Protein 3C8J (pdb70)

Radius of gyration: 25.71 Å; Cα contacts (8 Å, |Δi|>4): 1032; chains: 4; bounding box: 67×70×63 Å

B-factor: mean 60.18, std 6.5, range [30.53, 113.45]

Nearest PDB structures (foldseek):
  3c8j-assembly1_B  TM=9.941E-01  e=2.658E-22  Mus musculus
  1p1z-assembly1_D-2  TM=9.508E-01  e=2.794E-18  Mus musculus
  3g8l-assembly2_D  TM=9.042E-01  e=3.670E-14  Mus musculus
  1qo3-assembly2_D  TM=9.343E-01  e=5.340E-13  Mus musculus
  3g8k-assembly1_B  TM=8.494E-01  e=3.881E-14  Mus musculus

InterPro domains:
  IPR001304 C-type lectin-like [PF00059] (161-258)
  IPR001304 C-type lectin-like [PS50041] (150-258)
  IPR001304 C-type lectin-like [SM00034] (143-258)
  IPR013600 Ly49-like, N-terminal [PF08391] (40-157)
  IPR016186 C-type lectin-like/link domain superfamily [G3DSA:3.10.100.10] (137-266)
  IPR016187 C-type lectin fold [SSF56436] (146-261)
  IPR033992 Natural killer cell receptor-like, C-type lectin-like domain [cd03593] (145-259)
  IPR052013 Mouse Killer cell lectin-like receptors [PTHR46329] (1-266)

Organism: Mus musculus (NCBI:txid10090)

Foldseek 3Di:
DDQADWDKDDDDQKIKIWGAWFFFLVVQQVSCVVVPFGFADDADPVRVLVCLVVDDFWKAFGQWAADPVPRDIAGPVRDDHHCVVVVVVVPADDNDGWIDGSVGIHGDHRGGGTITMTMDGHPDPDD/DADDKDKDDDDQKIKIWGFDWFFLVVQQVVCVVVPFGFADAAADVRLQVCLVPDDFFKAFGQWWADPVVQGIAGNVRDDHNCVVVVVVVDADREDGWIHGSVGIHGDHRGGTTITMTMDGHPDDDD/DADDWDKDDDDQKIKIWFFHWFFLVVQQVVCVVVVFGFADAAAPVRVLVCLVPDDFWKAFGQWAADPVPRHIAGNVRDDHNCVVVVVVVPADDNAGWIDGSVGIHGDHRGGITIYMGMDGHDDDPD/DPPDDADDWDKDDDDQKIKIWFPGWFFLVVLQVVQVVVVFGFADAAEVVVLLVCLVPDDFWKAFGQWAADPVVGGIAGPVRDDHNCVVVVVVVVQPDRAGWIHGSVGIHDDHGGGITITMTMDGHPDDPD

GO terms:
  GO:0005886 plasma membrane (C, TAS)

Solvent-accessible surface area: 27441 Å² total; per-residue (Å²): 171,67,124,44,98,80,70,58,25,0,34,37,56,22,0,3,22,0,4,40,49,137,34,50,30,72,20,0,86,55,15,0,111,117,58,44,6,43,2,0,17,0,54,30,72,33,18,4,106,5,0,20,120,45,2,96,104,25,46,0,0,0,1,2,25,36,39,166,199,153,140,114,64,24,11,48,86,118,21,88,9,99,1,47,115,68,10,156,176,72,119,31,192,42,141,4,1,0,12,0,20,85,76,127,5,73,27,61,81,35,104,49,75,34,48,1,0,0,8,93,94,22,96,81,7,10,105,127,96,45,13,62,23,51,8,0,60,39,60,22,0,6,19,0,6,3,42,129,30,42,32,61,17,0,96,63,49,0,110,84,42,49,2,46,1,0,23,0,66,55,76,115,22,0,102,22,0,20,165,35,3,22,91,24,49,0,0,0,0,3,25,44,32,168,188,130,156,116,56,26,10,59,86,103,19,116,10,184,2,55,130,79,13,161,141,63,129,35,152,55,85,14,1,0,10,0,16,78,97,144,7,41,15,46,75,32,98,61,73,30,23,0,0,0,10,60,150,18,128,105,23,15,146,80,136,28,18,61,44,55,30,0,52,41,59,16,0,5,15,0,12,11,27,118,42,52,27,75,21,0,82,49,62,0,132,123,34,54,10,53,1,0,16,0,51,53,88,106,13,4,125,2,0,29,137,27,0,4,35,21,39,0,0,0,1,2,25,35,37,165,198,148,140,109,61,22,12,56,90,119,22,118,10,171,2,47,151,89,12,155,176,69,119,32,190,39,145,2,2,0,10,0,15,76,77,121,6,53,35,49,72,38,105,52,72,32,14,0,0,0,6,111,139,26,140,132,26,8,148,144,230,153,97,67,144,29,102,72,70,46,27,0,47,42,37,14,0,4,30,0,0,26,21,134,30,50,31,66,21,0,75,62,19,0,117,139,64,58,4,54,1,0,20,0,45,43,34,39,17,12,87,6,0,21,142,47,2,85,101,29,44,1,0,0,0,4,23,54,59,172,199,156,167,116,64,34,8,51,83,122,22,108,11,82,6,51,151,98,13,171,177,93,85,30,182,35,191,4,1,0,10,0,20,82,93,138,5,50,31,65,77,41,100,60,68,33,51,0,0,0,6,71,69,18,102,89,24,26,179

Sequence (509 aa):
TGRGVKYWFCYSTKCYYFIMNKTTWSGCKANCQHYGVPILKIEDEDELKFLQRHVIPGNYWIGLSYDKKKKEWAWIDNGPSKLDMKIKKMNFKSRGCVFLSKARIEDIDCNIPYYCICGKKLDKFPDGRGVKYWFCYSTKCYYFIMNKTTWSGCKANCQHYGVPILKIEDEDELKFLQRHVIPGNYWIGLSYDKKKKEWAWIDNGPSKLDMKIKKMNFKSRGCVFLSKARIEDIDCNIPYYCICGKKLDKFPDGRGVKYWFCYSTKCYYFIMNKTTWSGCKANCQHYGVPILKIEDEDELKFLQRHVIPGNYWIGLSYDKKKKEWAWIDNGPSKLDMKIKKMNFKSRGCVFLSKARIEDIDCNIPYYCICGKKLDKFPDSRDTGRGVKYWFCYSTKCYYFIMNKTTWSGCKANCQHYGVPILKIEDEDELKFLQRHVIPGNYWIGLSYDKKKKEWAWIDNGPSKLDMKIKKMNFKSRGCVFLSKARIEDIDCNIPYYCICGKKLDKFPD

Structure (mmCIF, N/CA/C/O backbone):
data_3C8J
#
_entry.id   3C8J
#
_cell.length_a   69.097
_cell.length_b   94.892
_cell.length_c   104.192
_cell.angle_alpha   90.00
_cell.angle_beta   90.00
_cell.angle_gamma   90.00
#
_symmetry.space_group_name_H-M   'P 21 21 21'
#
loop_
_entity.id
_entity.type
_entity.pdbx_description
1 polymer 'Natural killer cell receptor Ly49C'
2 water water
#
loop_
_atom_site.group_PDB
_atom_site.id
_atom_site.type_symbol
_atom_site.label_atom_id
_atom_site.label_alt_id
_atom_site.label_comp_id
_atom_site.label_asym_id
_atom_site.label_entity_id
_atom_site.label_seq_id
_atom_site.pdbx_PDB_ins_code
_atom_site.Cartn_x
_atom_site.Cartn_y
_atom_site.Cartn_z
_atom_site.occupancy
_atom_site.B_iso_or_equiv
_atom_site.auth_seq_id
_atom_site.auth_comp_id
_atom_site.auth_asym_id
_atom_site.auth_atom_id
_atom_site.pdbx_PDB_model_num
ATOM 1 N N . THR A 1 77 ? 87.585 135.589 15.043 1.00 73.71 136 THR A N 1
ATOM 2 C CA . THR A 1 77 ? 87.697 134.110 15.284 1.00 73.75 136 THR A CA 1
ATOM 3 C C . THR A 1 77 ? 88.066 133.740 16.743 1.00 73.54 136 THR A C 1
ATOM 4 O O . THR A 1 77 ? 88.206 134.620 17.601 1.00 73.70 136 THR A O 1
ATOM 6 N N . GLY A 1 78 ? 88.215 132.445 17.016 1.00 73.13 137 GLY A N 1
ATOM 7 C CA . GLY A 1 78 ? 88.569 131.967 18.355 1.00 72.65 137 GLY A CA 1
ATOM 8 C C . GLY A 1 78 ? 88.618 130.449 18.450 1.00 72.42 137 GLY A C 1
ATOM 9 O O . GLY A 1 78 ? 89.246 129.790 17.611 1.00 72.40 137 GLY A O 1
ATOM 10 N N . ARG A 1 79 ? 87.950 129.912 19.477 1.00 72.01 138 ARG A N 1
ATOM 11 C CA . ARG A 1 79 ? 87.856 128.471 19.782 1.00 71.38 138 ARG A CA 1
ATOM 12 C C . ARG A 1 79 ? 87.284 128.248 21.184 1.00 70.69 138 ARG A C 1
ATOM 13 O O . ARG A 1 79 ? 86.549 127.264 21.421 1.00 70.88 138 ARG A O 1
ATOM 21 N N . GLY A 1 80 ? 87.655 129.145 22.108 1.00 69.26 139 GLY A N 1
ATOM 22 C CA . GLY A 1 80 ? 87.306 128.999 23.526 1.00 67.27 139 GLY A CA 1
ATOM 23 C C . GLY A 1 80 ? 88.437 128.954 24.560 1.00 65.74 139 GLY A C 1
ATOM 24 O O . GLY A 1 80 ? 89.621 129.135 24.247 1.00 66.22 139 GLY A O 1
ATOM 25 N N . VAL A 1 81 ? 88.053 128.718 25.813 1.00 63.48 140 VAL A N 1
ATOM 26 C CA . VAL A 1 81 ? 88.968 128.732 26.932 1.00 60.70 140 VAL A CA 1
ATOM 27 C C . VAL A 1 81 ? 89.219 127.293 27.333 1.00 59.51 140 VAL A C 1
ATOM 28 O O . VAL A 1 81 ? 88.293 126.568 27.679 1.00 59.35 140 VAL A O 1
ATOM 32 N N . LYS A 1 82 ? 90.473 126.872 27.292 1.00 57.92 141 LYS A N 1
ATOM 33 C CA . LYS A 1 82 ? 90.809 125.526 27.717 1.00 56.26 141 LYS A CA 1
ATOM 34 C C . LYS A 1 82 ? 92.142 125.526 28.458 1.00 55.49 141 LYS A C 1
ATOM 35 O O . LYS A 1 82 ? 92.919 126.476 28.355 1.00 55.04 141 LYS A O 1
ATOM 41 N N . TYR A 1 83 ? 92.382 124.474 29.231 1.00 54.56 142 TYR A N 1
ATOM 42 C CA . TYR A 1 83 ? 93.724 124.173 29.730 1.00 54.27 142 TYR A CA 1
ATOM 43 C C . TYR A 1 83 ? 93.970 122.678 29.553 1.00 54.23 142 TYR A C 1
ATOM 44 O O . TYR A 1 83 ? 93.015 121.907 29.362 1.00 55.13 142 TYR A O 1
ATOM 53 N N . TRP A 1 84 ? 95.231 122.269 29.586 1.00 53.34 143 TRP A N 1
ATOM 54 C CA . TRP A 1 84 ? 95.522 120.859 29.584 1.00 53.10 143 TRP A CA 1
ATOM 55 C C . TRP A 1 84 ? 96.357 120.430 30.795 1.00 53.27 143 TRP A C 1
ATOM 56 O O . TRP A 1 84 ? 97.022 121.252 31.420 1.00 52.95 143 TRP A O 1
ATOM 67 N N . PHE A 1 85 ? 96.328 119.132 31.095 1.00 53.49 144 PHE A N 1
ATOM 68 C CA . PHE A 1 85 ? 96.820 118.585 32.354 1.00 53.44 144 PHE A CA 1
ATOM 69 C C . PHE A 1 85 ? 97.001 117.070 32.180 1.00 53.79 144 PHE A C 1
ATOM 70 O O . PHE A 1 85 ? 96.120 116.371 31.642 1.00 54.23 144 PHE A O 1
ATOM 78 N N . CYS A 1 86 ? 98.141 116.557 32.616 1.00 53.49 145 CYS A N 1
ATOM 79 C CA . CYS A 1 86 ? 98.399 115.135 32.491 1.00 53.12 145 CYS A CA 1
ATOM 80 C C . CYS A 1 86 ? 98.287 114.461 33.839 1.00 53.01 145 CYS A C 1
ATOM 81 O O . CYS A 1 86 ? 98.356 115.103 34.882 1.00 53.54 145 CYS A O 1
ATOM 84 N N . TYR A 1 87 ? 98.098 113.155 33.807 1.00 52.59 146 TYR A N 1
ATOM 85 C CA . TYR A 1 87 ? 97.994 112.390 35.006 1.00 52.57 146 TYR A CA 1
ATO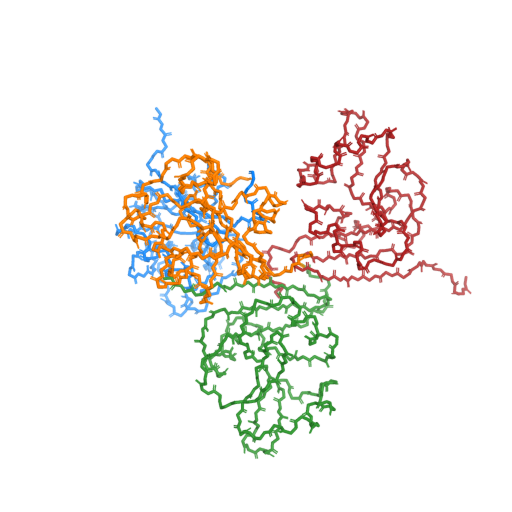M 86 C C . TYR A 1 87 ? 98.308 110.966 34.652 1.00 51.66 146 TYR A C 1
ATOM 87 O O . TYR A 1 87 ? 97.714 110.400 33.732 1.00 51.41 146 TYR A O 1
ATOM 96 N N . SER A 1 88 ? 99.265 110.400 35.377 1.00 50.82 147 SER A N 1
ATOM 97 C CA . SER A 1 88 ? 99.719 109.042 35.128 1.00 50.52 147 SER A CA 1
ATOM 98 C C . SER A 1 88 ? 100.271 109.013 33.710 1.00 50.44 147 SER A C 1
ATOM 99 O O . SER A 1 88 ? 101.114 109.837 33.377 1.00 50.85 147 SER A O 1
ATOM 102 N N . THR A 1 89 ? 99.792 108.114 32.866 1.00 50.45 148 THR A N 1
ATOM 103 C CA . THR A 1 89 ? 100.238 108.103 31.464 1.00 51.02 148 THR A CA 1
ATOM 104 C C . THR A 1 89 ? 99.195 108.649 30.480 1.00 50.84 148 THR A C 1
ATOM 105 O O . THR A 1 89 ? 99.117 108.210 29.355 1.00 50.40 148 THR A O 1
ATOM 109 N N . LYS A 1 90 ? 98.416 109.633 30.894 1.00 52.03 149 LYS A N 1
ATOM 110 C CA . LYS A 1 90 ? 97.338 110.150 30.038 1.00 52.73 149 LYS A CA 1
ATOM 111 C C . LYS A 1 90 ? 97.294 111.685 30.112 1.00 53.39 149 LYS A C 1
ATOM 112 O O . LYS A 1 90 ? 97.617 112.261 31.152 1.00 53.08 149 LYS A O 1
ATOM 118 N N . CYS A 1 91 ? 96.887 112.367 29.042 1.00 54.15 150 CYS A N 1
ATOM 119 C CA . CYS A 1 91 ? 96.639 113.816 29.179 1.00 55.32 150 CYS A CA 1
ATOM 120 C C . CYS A 1 91 ? 95.253 114.209 28.735 1.00 55.09 150 CYS A C 1
ATOM 121 O O . CYS A 1 91 ? 94.658 113.542 27.878 1.00 55.89 150 CYS A O 1
ATOM 124 N N . TYR A 1 92 ? 94.762 115.295 29.335 1.00 54.49 151 TYR A N 1
ATOM 125 C CA . TYR A 1 92 ? 93.420 115.780 29.121 1.00 54.45 151 TYR A CA 1
ATOM 126 C C . TYR A 1 92 ? 93.403 117.260 28.744 1.00 54.37 151 TYR A C 1
ATOM 127 O O . TYR A 1 92 ? 94.305 118.021 29.115 1.00 54.47 151 TYR A O 1
ATOM 136 N N . TYR A 1 93 ? 92.346 117.647 28.039 1.00 54.06 152 TYR A N 1
ATOM 137 C CA . TYR A 1 93 ? 91.972 119.028 27.794 1.00 54.16 152 TYR A CA 1
ATOM 138 C C . TYR A 1 93 ? 90.668 119.273 28.529 1.00 54.03 152 TYR A C 1
ATOM 139 O O . TYR A 1 93 ? 89.681 118.535 28.338 1.00 54.30 152 TYR A O 1
ATOM 148 N N . PHE A 1 94 ? 90.625 120.305 29.351 1.00 53.72 153 PHE A N 1
ATOM 149 C CA . PHE A 1 94 ? 89.349 120.666 29.936 1.00 53.41 153 PHE A CA 1
ATOM 150 C C . PHE A 1 94 ? 88.940 121.924 29.217 1.00 54.40 153 PHE A C 1
ATOM 151 O O . PHE A 1 94 ? 89.581 122.964 29.364 1.00 54.89 153 PHE A O 1
ATOM 159 N N . ILE A 1 95 ? 87.912 121.804 28.382 1.00 55.03 154 ILE A N 1
ATOM 160 C CA . ILE A 1 95 ? 87.425 122.924 27.600 1.00 55.61 154 ILE A CA 1
ATOM 161 C C . ILE A 1 95 ? 86.310 123.618 28.376 1.00 56.40 154 ILE A C 1
ATOM 162 O O . ILE A 1 95 ? 85.228 123.055 28.595 1.00 56.87 154 ILE A O 1
ATOM 167 N N . MET A 1 96 ? 86.607 124.848 28.782 1.00 57.04 155 MET A N 1
ATOM 168 C CA . MET A 1 96 ? 85.819 125.600 29.750 1.00 57.50 155 MET A CA 1
ATOM 169 C C . MET A 1 96 ? 84.839 126.603 29.123 1.00 57.79 155 MET A C 1
ATOM 170 O O . MET A 1 96 ? 84.635 127.699 29.649 1.00 57.61 155 MET A O 1
ATOM 175 N N . ASN A 1 97 ? 84.267 126.220 27.974 1.00 58.74 156 ASN A N 1
ATOM 176 C CA . ASN A 1 97 ? 83.090 126.868 27.364 1.00 59.14 156 ASN A CA 1
ATOM 177 C C . ASN A 1 97 ? 81.986 125.851 27.347 1.00 59.13 156 ASN A C 1
ATOM 178 O O . ASN A 1 97 ? 82.248 124.671 27.119 1.00 59.51 156 ASN A O 1
ATOM 183 N N . LYS A 1 98 ? 80.752 126.306 27.522 1.00 59.23 157 LYS A N 1
ATOM 184 C CA . LYS A 1 98 ? 79.610 125.423 27.535 1.00 59.21 157 LYS A CA 1
ATOM 185 C C . LYS A 1 98 ? 79.104 125.216 26.115 1.00 58.82 157 LYS A C 1
ATOM 186 O O . LYS A 1 98 ? 78.546 126.133 25.509 1.00 58.86 157 LYS A O 1
ATOM 192 N N . THR A 1 99 ? 79.323 124.011 25.588 1.00 58.26 158 THR A N 1
ATOM 193 C CA . THR A 1 99 ? 78.772 123.617 24.292 1.00 57.73 158 THR A CA 1
ATOM 194 C C . THR A 1 99 ? 77.870 122.401 24.472 1.00 57.80 158 THR A C 1
ATOM 195 O O . THR A 1 99 ? 77.858 121.804 25.552 1.00 57.47 158 THR A O 1
ATOM 199 N N . THR A 1 100 ? 77.132 122.043 23.411 1.00 57.79 159 THR A N 1
ATOM 200 C CA . THR A 1 100 ? 76.395 120.772 23.336 1.00 57.88 159 THR A CA 1
ATOM 201 C C . THR A 1 100 ? 77.394 119.630 23.367 1.00 58.33 159 THR A C 1
ATOM 202 O O . THR A 1 100 ? 78.594 119.865 23.223 1.00 59.50 159 THR A O 1
ATOM 206 N N . TRP A 1 101 ? 76.919 118.401 23.545 1.00 58.32 160 TRP A N 1
ATOM 207 C CA . TRP A 1 101 ? 77.800 117.238 23.510 1.00 58.16 160 TRP A CA 1
ATOM 208 C C . TRP A 1 101 ? 78.473 117.140 22.152 1.00 58.19 160 TRP A C 1
ATOM 209 O O . TRP A 1 101 ? 79.675 117.016 22.061 1.00 58.62 160 TRP A O 1
ATOM 220 N N . SER A 1 102 ? 77.697 117.215 21.091 1.00 58.61 161 SER A N 1
ATOM 221 C CA . SER A 1 102 ? 78.267 117.147 19.756 1.00 59.11 161 SER A CA 1
ATOM 222 C C . SER A 1 102 ? 79.384 118.176 19.533 1.00 59.40 161 SER A C 1
ATOM 223 O O . SER A 1 102 ? 80.381 117.879 18.879 1.00 59.39 161 SER A O 1
ATOM 226 N N . GLY A 1 103 ? 79.208 119.379 20.082 1.00 59.89 162 GLY A N 1
ATOM 227 C CA . GLY A 1 103 ? 80.190 120.446 19.965 1.00 60.72 162 GLY A CA 1
ATOM 228 C C . GLY A 1 103 ? 81.441 120.050 20.707 1.00 61.69 162 GLY A C 1
ATOM 229 O O . GLY A 1 103 ? 82.566 120.331 20.265 1.00 62.12 162 GLY A O 1
ATOM 230 N N . CYS A 1 104 ? 81.239 119.379 21.840 1.00 62.15 163 CYS A N 1
ATOM 231 C CA . CYS A 1 104 ? 82.337 118.879 22.648 1.00 61.99 163 CYS A CA 1
ATOM 232 C C . CYS A 1 104 ? 83.131 117.835 21.874 1.00 61.68 163 CYS A C 1
ATOM 233 O O . CYS A 1 104 ? 84.356 117.930 21.753 1.00 61.34 163 CYS A O 1
ATOM 236 N N . LYS A 1 105 ? 82.432 116.851 21.327 1.00 61.50 164 LYS A N 1
ATOM 237 C CA . LYS A 1 105 ? 83.072 115.923 20.412 1.00 61.58 164 LYS A CA 1
ATOM 238 C C . LYS A 1 105 ? 83.824 116.693 19.317 1.00 61.55 164 LYS A C 1
ATOM 239 O O . LYS A 1 105 ? 84.995 116.412 19.046 1.00 61.57 164 LYS A O 1
ATOM 245 N N . ALA A 1 106 ? 83.144 117.657 18.698 1.00 61.35 165 ALA A N 1
ATOM 246 C CA . ALA A 1 106 ? 83.725 118.447 17.618 1.00 61.40 165 ALA A CA 1
ATOM 247 C C . ALA A 1 106 ? 85.032 119.114 18.058 1.00 61.79 165 ALA A C 1
ATOM 248 O O . ALA A 1 106 ? 86.066 118.904 17.424 1.00 61.76 165 ALA A O 1
ATOM 250 N N . ASN A 1 107 ? 84.985 119.885 19.151 1.00 61.93 166 ASN A N 1
ATOM 251 C CA . ASN A 1 107 ? 86.151 120.632 19.615 1.00 62.49 166 ASN A CA 1
ATOM 252 C C . ASN A 1 107 ? 87.321 119.731 19.875 1.00 62.29 166 ASN A C 1
ATOM 253 O O . ASN A 1 107 ? 88.438 120.031 19.472 1.00 62.62 166 ASN A O 1
ATOM 258 N N . CYS A 1 108 ? 87.054 118.624 20.563 1.00 62.29 167 CYS A N 1
ATOM 259 C CA . CYS A 1 108 ? 88.080 117.653 20.906 1.00 61.72 167 CYS A CA 1
ATOM 260 C C . CYS A 1 108 ? 88.773 117.124 19.642 1.00 61.50 167 CYS A C 1
ATOM 261 O O . CYS A 1 108 ? 89.999 117.018 19.624 1.00 61.82 167 CYS A O 1
ATOM 264 N N . GLN A 1 109 ? 88.000 116.802 18.601 1.00 60.82 168 GLN A N 1
ATOM 265 C CA . GLN A 1 109 ? 88.575 116.344 17.326 1.00 60.63 168 GLN A CA 1
ATOM 266 C C . GLN A 1 109 ? 89.540 117.376 16.774 1.00 59.84 168 GLN A C 1
ATOM 267 O O . GLN A 1 109 ? 90.633 117.028 16.340 1.00 60.07 168 GLN A O 1
ATOM 273 N N . HIS A 1 110 ? 89.128 118.640 16.805 1.00 58.66 169 HIS A N 1
ATOM 274 C CA . HIS A 1 110 ? 89.924 119.736 16.297 1.00 57.54 169 HIS A CA 1
ATOM 275 C C . HIS A 1 110 ? 91.329 119.818 16.910 1.00 57.16 169 HIS A C 1
ATOM 276 O O . HIS A 1 110 ? 92.238 120.344 16.291 1.00 57.27 169 HIS A O 1
ATOM 283 N N . TYR A 1 111 ? 91.514 119.299 18.115 1.00 56.68 170 TYR A N 1
ATOM 284 C CA . TYR A 1 111 ? 92.859 119.237 18.692 1.00 56.54 170 TYR A CA 1
ATOM 285 C C . TYR A 1 111 ? 93.472 117.850 18.566 1.00 56.61 170 TYR A C 1
ATOM 286 O O . TYR A 1 111 ? 94.533 117.592 19.123 1.00 56.54 170 TYR A O 1
ATOM 295 N N . GLY A 1 112 ? 92.793 116.955 17.847 1.00 56.36 171 GLY A N 1
ATOM 296 C CA . GLY A 1 112 ? 93.240 115.571 17.741 1.00 56.42 171 GLY A CA 1
ATOM 297 C C . GLY A 1 112 ? 93.260 114.796 19.052 1.00 56.28 171 GLY A C 1
ATOM 298 O O . GLY A 1 112 ? 93.910 113.772 19.151 1.00 56.00 171 GLY A O 1
ATOM 299 N N . VAL A 1 113 ? 92.546 115.277 20.058 1.00 56.68 172 VAL A N 1
ATOM 300 C CA . VAL A 1 113 ? 92.462 114.570 21.330 1.00 57.86 172 VAL A CA 1
ATOM 301 C C . VAL A 1 113 ? 90.990 114.342 21.562 1.00 58.49 172 VAL A C 1
ATOM 302 O O . VAL A 1 113 ? 90.268 115.277 21.874 1.00 59.13 172 VAL A O 1
ATOM 306 N N . PRO A 1 114 ? 90.527 113.102 21.369 1.00 58.75 173 PRO A N 1
ATOM 307 C CA . PRO A 1 114 ? 89.072 112.909 21.307 1.00 58.68 173 PRO A CA 1
ATOM 308 C C . PRO A 1 114 ? 88.351 113.038 22.661 1.00 58.65 173 PRO A C 1
ATOM 309 O O . PRO A 1 114 ? 88.976 112.974 23.709 1.00 58.31 173 PRO A O 1
ATOM 313 N N . ILE A 1 115 ? 87.033 113.225 22.611 1.00 58.57 174 ILE A N 1
ATOM 314 C CA . ILE A 1 115 ? 86.214 113.375 23.817 1.00 57.93 174 ILE A CA 1
ATOM 315 C C . ILE A 1 115 ? 86.473 112.217 24.782 1.00 57.99 174 ILE A C 1
ATOM 316 O O . ILE A 1 115 ? 86.681 111.084 24.360 1.00 58.45 174 ILE A O 1
ATOM 321 N N . LEU A 1 116 ? 86.475 112.507 26.077 1.00 57.97 175 LEU A N 1
ATOM 322 C CA . LEU A 1 116 ? 86.987 111.571 27.079 1.00 57.35 175 LEU A CA 1
ATOM 323 C C . LEU A 1 116 ? 86.356 110.194 27.133 1.00 57.33 175 LEU A C 1
ATOM 324 O O . LEU A 1 116 ? 85.137 110.042 27.184 1.00 57.31 175 LEU A O 1
ATOM 329 N N . LYS A 1 117 ? 87.231 109.194 27.130 1.00 57.58 176 LYS A N 1
ATOM 330 C CA . LYS A 1 117 ? 86.888 107.849 27.546 1.00 57.84 176 LYS A CA 1
ATOM 331 C C . LYS A 1 117 ? 87.500 107.593 28.924 1.00 58.20 176 LYS A C 1
ATOM 332 O O . LYS A 1 117 ? 88.676 107.857 29.148 1.00 58.38 176 LYS A O 1
ATOM 338 N N . ILE A 1 118 ? 86.686 107.109 29.856 1.00 59.09 177 ILE A N 1
ATOM 339 C CA . ILE A 1 118 ? 87.158 106.812 31.212 1.00 59.65 177 ILE A CA 1
ATOM 340 C C . ILE A 1 118 ? 87.321 105.306 31.339 1.00 59.77 177 ILE A C 1
ATOM 341 O O . ILE A 1 118 ? 86.396 104.573 31.032 1.00 59.19 177 ILE A O 1
ATOM 346 N N . GLU A 1 119 ? 88.504 104.866 31.773 1.00 60.23 178 GLU A N 1
ATOM 347 C CA . GLU A 1 119 ? 88.839 103.441 31.817 1.00 61.17 178 GLU A CA 1
ATOM 348 C C . GLU A 1 119 ? 88.355 102.740 33.072 1.00 61.51 178 GLU A C 1
ATOM 349 O O . GLU A 1 119 ? 87.801 101.644 33.000 1.00 61.47 178 GLU A O 1
ATOM 355 N N . ASP A 1 120 ? 88.574 103.373 34.218 1.00 62.51 179 ASP A N 1
ATOM 356 C CA . ASP A 1 120 ? 88.208 102.779 35.496 1.00 63.17 179 ASP A CA 1
ATOM 357 C C . ASP A 1 120 ? 87.806 103.805 36.554 1.00 63.18 179 ASP A C 1
ATOM 358 O O . ASP A 1 120 ? 87.870 105.025 36.305 1.00 63.14 179 ASP A O 1
ATOM 363 N N . GLU A 1 121 ? 87.359 103.292 37.708 1.00 62.69 180 GLU A N 1
ATOM 364 C CA . GLU A 1 121 ? 86.902 104.108 38.827 1.00 62.42 180 GLU A CA 1
ATOM 365 C C . GLU A 1 121 ? 88.003 104.964 39.419 1.00 61.70 180 GLU A C 1
ATOM 366 O O . GLU A 1 121 ? 87.721 105.998 40.023 1.00 61.54 180 GLU A O 1
ATOM 372 N N . ASP A 1 122 ? 89.250 104.535 39.267 1.00 61.07 181 ASP A N 1
ATOM 373 C CA . ASP A 1 122 ? 90.384 105.324 39.739 1.00 60.66 181 ASP A CA 1
ATOM 374 C C . ASP A 1 122 ? 90.513 106.609 38.936 1.00 59.76 181 ASP A C 1
ATOM 375 O O . ASP A 1 122 ? 90.682 107.702 39.507 1.00 60.27 181 ASP A O 1
ATOM 380 N N . GLU A 1 123 ? 90.435 106.466 37.614 1.00 58.15 182 GLU A N 1
ATOM 381 C CA . GLU A 1 123 ? 90.463 107.595 36.714 1.00 56.33 182 GLU A CA 1
ATOM 382 C C . GLU A 1 123 ? 89.243 108.490 36.916 1.00 55.62 182 GLU A C 1
ATOM 383 O O . GLU A 1 123 ? 89.394 109.705 37.020 1.00 55.47 182 GLU A O 1
ATOM 389 N N . LEU A 1 124 ? 88.048 107.907 36.983 1.00 54.86 183 LEU A N 1
ATOM 390 C CA . LEU A 1 124 ? 86.849 108.705 37.266 1.00 54.93 183 LEU A CA 1
ATOM 391 C C . LEU A 1 124 ? 87.042 109.608 38.507 1.00 54.97 183 LEU A C 1
ATOM 392 O O . LEU A 1 124 ? 86.879 110.832 38.438 1.00 54.84 183 LEU A O 1
ATOM 397 N N . LYS A 1 125 ? 87.400 108.990 39.623 1.00 54.80 184 LYS A N 1
ATOM 398 C CA . LYS A 1 125 ? 87.615 109.708 40.872 1.00 54.94 184 LYS A CA 1
ATOM 399 C C . LYS A 1 125 ? 88.728 110.730 40.752 1.00 55.07 184 LYS A C 1
ATOM 400 O O . LYS A 1 125 ? 88.592 111.840 41.271 1.00 56.26 184 LYS A O 1
ATOM 406 N N . PHE A 1 126 ? 89.803 110.416 40.037 1.00 53.93 185 PHE A N 1
ATOM 407 C CA . PHE A 1 126 ? 90.804 111.442 39.860 1.00 52.94 185 PHE A CA 1
ATOM 408 C C . PHE A 1 126 ? 90.193 112.671 39.184 1.00 52.37 185 PHE A C 1
ATOM 409 O O . PHE A 1 126 ? 90.436 113.800 39.593 1.00 52.76 185 PHE A O 1
ATOM 417 N N . LEU A 1 127 ? 89.419 112.456 38.136 1.00 52.02 186 LEU A N 1
ATOM 418 C CA . LEU A 1 127 ? 88.813 113.574 37.410 1.00 51.57 186 LEU A CA 1
ATOM 419 C C . LEU A 1 127 ? 87.899 114.410 38.295 1.00 51.45 186 LEU A C 1
ATOM 420 O O . LEU A 1 127 ? 88.002 115.645 38.296 1.00 51.77 186 LEU A O 1
ATOM 425 N N . GLN A 1 128 ? 87.076 113.748 39.104 1.00 50.61 187 GLN A N 1
ATOM 426 C CA . GLN A 1 128 ? 86.134 114.460 39.953 1.00 50.18 187 GLN A CA 1
ATOM 427 C C . GLN A 1 128 ? 86.815 115.261 41.067 1.00 50.69 187 GLN A C 1
ATOM 428 O O . GLN A 1 128 ? 86.390 116.383 41.402 1.00 50.92 187 GLN A O 1
ATOM 434 N N . ARG A 1 129 ? 87.880 114.701 41.639 1.00 50.30 188 ARG A N 1
ATOM 435 C CA . ARG A 1 129 ? 88.694 115.461 42.567 1.00 49.34 188 ARG A CA 1
ATOM 436 C C . ARG A 1 129 ? 89.329 116.657 41.850 1.00 49.21 188 ARG A C 1
ATOM 437 O O . ARG A 1 129 ? 89.538 117.689 42.447 1.00 48.36 188 ARG A O 1
ATOM 445 N N . HIS A 1 130 ? 89.646 116.507 40.562 1.00 49.88 189 HIS A N 1
ATOM 446 C CA . HIS A 1 130 ? 90.444 117.505 39.854 1.00 50.18 189 HIS A CA 1
ATOM 447 C C . HIS A 1 130 ? 89.607 118.701 39.389 1.00 50.61 189 HIS A C 1
ATOM 448 O O . HIS A 1 130 ? 89.929 119.870 39.594 1.00 49.60 189 HIS A O 1
ATOM 455 N N . VAL A 1 131 ? 88.515 118.350 38.732 1.00 51.40 190 VAL A N 1
ATOM 456 C CA . VAL A 1 131 ? 87.665 119.266 38.027 1.00 51.54 190 VAL A CA 1
ATOM 457 C C . VAL A 1 131 ? 87.273 120.473 38.895 1.00 52.39 190 VAL A C 1
ATOM 458 O O . VAL A 1 131 ? 87.044 120.333 40.112 1.00 52.48 190 VAL A O 1
ATOM 462 N N . ILE A 1 132 ? 87.247 121.662 38.284 1.00 52.56 191 ILE A N 1
ATOM 463 C CA . ILE A 1 132 ? 86.639 122.824 38.918 1.00 53.12 191 ILE A CA 1
ATOM 464 C C . ILE A 1 132 ? 85.144 122.513 38.965 1.00 52.72 191 ILE A C 1
ATOM 465 O O . ILE A 1 132 ? 84.647 121.941 38.016 1.00 52.49 191 ILE A O 1
ATOM 470 N N . PRO A 1 133 ? 84.434 122.830 40.076 1.00 53.28 192 PRO A N 1
ATOM 471 C CA . PRO A 1 133 ? 82.973 122.521 40.128 1.00 53.39 192 PRO A CA 1
ATOM 472 C C . PRO A 1 133 ? 82.256 122.891 38.834 1.00 54.12 192 PRO A C 1
ATOM 473 O O . PRO A 1 133 ? 82.368 124.023 38.373 1.00 55.38 192 PRO A O 1
ATOM 477 N N . GLY A 1 134 ? 81.588 121.924 38.220 1.00 54.33 193 GLY A N 1
ATOM 478 C CA . GLY A 1 134 ? 80.848 122.155 36.991 1.00 54.77 193 GLY A CA 1
ATOM 479 C C . GLY A 1 134 ? 80.331 120.833 36.457 1.00 55.42 193 GLY A C 1
ATOM 480 O O . GLY A 1 134 ? 80.328 119.826 37.169 1.00 55.79 193 GLY A O 1
ATOM 481 N N . ASN A 1 135 ? 79.889 120.844 35.203 1.00 55.55 194 ASN A N 1
ATOM 482 C CA . ASN A 1 135 ? 79.422 119.658 34.519 1.00 55.68 194 ASN A CA 1
ATOM 483 C C . ASN A 1 135 ? 80.156 119.508 33.202 1.00 56.10 194 ASN A C 1
ATOM 484 O O . ASN A 1 135 ? 80.207 120.453 32.407 1.00 57.15 194 ASN A O 1
ATOM 489 N N . TYR A 1 136 ? 80.716 118.324 32.966 1.00 55.18 195 TYR A N 1
ATOM 490 C CA . TYR A 1 136 ? 81.589 118.106 31.823 1.00 54.82 195 TYR A CA 1
ATOM 491 C C . TYR A 1 136 ? 81.090 116.950 30.951 1.00 55.15 195 TYR A C 1
ATOM 492 O O . TYR A 1 136 ? 80.951 115.809 31.418 1.00 55.81 195 TYR A O 1
ATOM 501 N N . TRP A 1 137 ? 80.816 117.231 29.686 1.00 54.97 196 TRP A N 1
ATOM 502 C CA . TRP A 1 137 ? 80.504 116.171 28.749 1.00 54.66 196 TRP A CA 1
ATOM 503 C C . TRP A 1 137 ? 81.698 115.217 28.668 1.00 54.74 196 TRP A C 1
ATOM 504 O O . TRP A 1 137 ? 82.860 115.645 28.730 1.00 54.41 196 TRP A O 1
ATOM 515 N N . ILE A 1 138 ? 81.402 113.921 28.581 1.00 54.77 197 ILE A N 1
ATOM 516 C CA . ILE A 1 138 ? 82.429 112.910 28.338 1.00 54.63 197 ILE A CA 1
ATOM 517 C C . ILE A 1 138 ? 81.964 112.029 27.178 1.00 54.90 197 ILE A C 1
ATOM 518 O O . ILE A 1 138 ? 80.807 112.118 26.765 1.00 54.92 197 ILE A O 1
ATOM 523 N N . GLY A 1 139 ? 82.865 111.210 26.632 1.00 55.20 198 GLY A N 1
ATOM 524 C CA . GLY A 1 139 ? 82.581 110.461 25.406 1.00 55.54 198 GLY A CA 1
ATOM 525 C C . GLY A 1 139 ? 81.759 109.204 25.633 1.00 56.16 198 GLY A C 1
ATOM 526 O O . GLY A 1 139 ? 82.166 108.108 25.240 1.00 56.31 198 GLY A O 1
ATOM 527 N N . LEU A 1 140 ? 80.610 109.357 26.280 1.00 56.18 199 LEU A N 1
ATOM 528 C CA . LEU A 1 140 ? 79.676 108.268 26.440 1.00 56.58 199 LEU A CA 1
ATOM 529 C C . LEU A 1 140 ? 78.290 108.750 26.045 1.00 57.30 199 LEU A C 1
ATOM 530 O O . LEU A 1 140 ? 77.704 109.608 26.723 1.00 56.86 199 LEU A O 1
ATOM 535 N N . SER A 1 141 ? 77.781 108.197 24.943 1.00 58.25 200 SER A N 1
ATOM 536 C CA . SER A 1 141 ? 76.496 108.613 24.382 1.00 59.20 200 SER A CA 1
ATOM 537 C C . SER A 1 141 ? 75.627 107.427 24.018 1.00 59.93 200 SER A C 1
ATOM 538 O O . SER A 1 141 ? 76.125 106.315 23.843 1.00 60.11 200 SER A O 1
ATOM 541 N N . TYR A 1 142 ? 74.327 107.685 23.887 1.00 61.15 201 TYR A N 1
ATOM 542 C CA . TYR A 1 142 ? 73.329 106.689 23.489 1.00 61.88 201 TYR A CA 1
ATOM 543 C C . TYR A 1 142 ? 73.332 106.499 21.974 1.00 62.40 201 TYR A C 1
ATOM 544 O O . TYR A 1 142 ? 73.189 107.464 21.230 1.00 62.54 201 TYR A O 1
ATOM 553 N N . ASP A 1 143 ? 73.504 105.258 21.525 1.00 63.21 202 ASP A N 1
ATOM 554 C CA . ASP A 1 143 ? 73.452 104.918 20.109 1.00 64.12 202 ASP A CA 1
ATOM 555 C C . ASP A 1 143 ? 71.996 104.768 19.684 1.00 64.96 202 ASP A C 1
ATOM 556 O O . ASP A 1 143 ? 71.330 103.797 20.048 1.00 65.11 202 ASP A O 1
ATOM 561 N N . LYS A 1 144 ? 71.505 105.732 18.909 1.00 65.90 203 LYS A N 1
ATOM 562 C CA . LYS A 1 144 ? 70.102 105.744 18.493 1.00 66.83 203 LYS A CA 1
ATOM 563 C C . LYS A 1 144 ? 69.786 104.569 17.588 1.00 67.04 203 LYS A C 1
ATOM 564 O O . LYS A 1 144 ? 68.688 104.021 17.653 1.00 67.19 203 LYS A O 1
ATOM 570 N N . LYS A 1 145 ? 70.759 104.164 16.771 1.00 67.55 204 LYS A N 1
ATOM 571 C CA . LYS A 1 145 ? 70.552 103.086 15.789 1.00 67.99 204 LYS A CA 1
ATOM 572 C C . LYS A 1 145 ? 70.642 101.691 16.411 1.00 67.91 204 LYS A C 1
ATOM 573 O O . LYS A 1 145 ? 70.031 100.749 15.906 1.00 67.96 204 LYS A O 1
ATOM 579 N N . LYS A 1 146 ? 71.399 101.567 17.500 1.00 67.95 205 LYS A N 1
ATOM 580 C CA . LYS A 1 146 ? 71.629 100.277 18.153 1.00 67.96 205 LYS A CA 1
ATOM 581 C C . LYS A 1 146 ? 70.827 100.065 19.442 1.00 67.85 205 LYS A C 1
ATOM 582 O O . LYS A 1 146 ? 70.639 98.922 19.875 1.00 67.88 205 LYS A O 1
ATOM 588 N N . LYS A 1 147 ? 70.350 101.162 20.034 1.00 67.63 206 LYS A N 1
ATOM 589 C CA . LYS A 1 147 ? 69.689 101.149 21.349 1.00 67.43 206 LYS A CA 1
ATOM 590 C C . LYS A 1 147 ? 70.633 100.633 22.453 1.00 67.32 206 LYS A C 1
ATOM 591 O O . LYS A 1 147 ? 70.307 99.722 23.212 1.00 67.35 206 LYS A O 1
ATOM 597 N N . GLU A 1 148 ? 71.817 101.235 22.514 1.00 67.23 207 GLU A N 1
ATOM 598 C CA . GLU A 1 148 ? 72.819 100.903 23.520 1.00 67.03 207 GLU A CA 1
ATOM 599 C C . GLU A 1 148 ? 73.708 102.104 23.813 1.00 66.76 207 GLU A C 1
ATOM 600 O O . GLU A 1 148 ? 73.828 103.012 22.992 1.00 66.62 207 GLU A O 1
ATOM 606 N N . TRP A 1 149 ? 74.335 102.096 24.983 1.00 66.37 208 TRP A N 1
ATOM 607 C CA . TRP A 1 149 ? 75.302 103.133 25.326 1.00 66.19 208 TRP A CA 1
ATOM 608 C C . TRP A 1 149 ? 76.634 102.821 24.668 1.00 65.87 208 TRP A C 1
ATOM 609 O O . TRP A 1 149 ? 76.936 101.655 24.399 1.00 66.06 208 TRP A O 1
ATOM 620 N N . ALA A 1 150 ? 77.399 103.864 24.358 1.00 65.43 209 ALA A N 1
ATOM 621 C CA . ALA A 1 150 ? 78.643 103.705 23.612 1.00 65.07 209 ALA A CA 1
ATOM 622 C C . ALA A 1 150 ? 79.667 104.757 23.969 1.00 64.86 209 ALA A C 1
ATOM 623 O O . ALA A 1 150 ? 79.367 105.947 24.029 1.00 64.80 209 ALA A O 1
ATOM 625 N N . TRP A 1 151 ? 80.885 104.293 24.206 1.00 64.66 210 TRP A N 1
ATOM 626 C CA . TRP A 1 151 ? 82.040 105.164 24.322 1.00 64.30 210 TRP A CA 1
ATOM 627 C C . TRP A 1 151 ? 82.474 105.702 22.967 1.00 64.54 210 TRP A C 1
ATOM 628 O O . TRP A 1 151 ? 82.108 105.166 21.920 1.00 64.57 210 TRP A O 1
ATOM 639 N N . ILE A 1 152 ? 83.247 106.781 22.996 1.00 64.80 211 ILE A N 1
ATOM 640 C CA . ILE A 1 152 ? 83.744 107.388 21.779 1.00 64.93 211 ILE A CA 1
ATOM 641 C C . ILE A 1 152 ? 84.473 106.383 20.869 1.00 65.27 211 ILE A C 1
ATOM 642 O O . ILE A 1 152 ? 84.337 106.441 19.649 1.00 64.87 211 ILE A O 1
ATOM 647 N N . ASP A 1 153 ? 85.233 105.470 21.480 1.00 66.00 212 ASP A N 1
ATOM 648 C CA . ASP A 1 153 ? 86.059 104.509 20.744 1.00 66.85 212 ASP A CA 1
ATOM 649 C C . ASP A 1 153 ? 85.396 103.152 20.462 1.00 67.00 212 ASP A C 1
ATOM 650 O O . ASP A 1 153 ? 86.002 102.305 19.810 1.00 67.24 212 ASP A O 1
ATOM 655 N N . ASN A 1 154 ? 84.167 102.962 20.955 1.00 67.51 213 ASN A N 1
ATOM 656 C CA . ASN A 1 154 ? 83.401 101.696 20.829 1.00 67.68 213 ASN A CA 1
ATOM 657 C C . ASN A 1 154 ? 83.986 100.515 21.587 1.00 67.63 213 ASN A C 1
ATOM 658 O O . ASN A 1 154 ? 83.595 99.367 21.364 1.00 67.33 213 ASN A O 1
ATOM 663 N N . GLY A 1 155 ? 84.923 100.809 22.485 1.00 67.65 214 GLY A N 1
ATOM 664 C CA . GLY A 1 155 ? 85.533 99.793 23.319 1.00 67.64 214 GLY A CA 1
ATOM 665 C C . GLY A 1 155 ? 84.780 99.672 24.627 1.00 67.60 214 GLY A C 1
ATOM 666 O O . GLY A 1 155 ? 83.979 100.545 24.962 1.00 67.32 214 GLY A O 1
ATOM 667 N N . PRO A 1 156 ? 85.019 98.578 25.372 1.00 67.67 215 PRO A N 1
ATOM 668 C CA . PRO A 1 156 ? 84.461 98.495 26.711 1.00 67.65 215 PRO A CA 1
ATOM 669 C C . PRO A 1 156 ? 85.264 99.358 27.691 1.00 67.65 215 PRO A C 1
ATOM 670 O O . PRO A 1 156 ? 86.386 99.788 27.386 1.00 67.19 215 PRO A O 1
ATOM 674 N N . SER A 1 157 ? 84.663 99.607 28.849 1.00 67.57 216 SER A N 1
ATOM 675 C CA . SER A 1 157 ? 85.304 100.310 29.937 1.00 67.73 216 SER A CA 1
ATOM 676 C C . SER A 1 157 ? 84.958 99.594 31.231 1.00 67.77 216 SER A C 1
ATOM 677 O O . SER A 1 157 ? 83.886 99.007 31.359 1.00 67.75 216 SER A O 1
ATOM 680 N N . LYS A 1 158 ? 85.857 99.646 32.202 1.00 67.93 217 LYS A N 1
ATOM 681 C CA . LYS A 1 158 ? 85.615 98.961 33.467 1.00 68.09 217 LYS A CA 1
ATOM 682 C C . LYS A 1 158 ? 84.594 99.672 34.348 1.00 68.16 217 LYS A C 1
ATOM 683 O O . LYS A 1 158 ? 84.324 99.265 35.470 1.00 68.23 217 LYS A O 1
ATOM 689 N N . LEU A 1 159 ? 84.013 100.730 33.809 1.00 68.38 218 LEU A N 1
ATOM 690 C CA . LEU A 1 159 ? 82.935 101.429 34.454 1.00 68.85 218 LEU A CA 1
ATOM 691 C C . LEU A 1 159 ? 81.620 100.832 34.028 1.00 69.22 218 LEU A C 1
ATOM 692 O O . LEU A 1 159 ? 80.620 100.986 34.721 1.00 69.37 218 LEU A O 1
ATOM 697 N N . ASP A 1 160 ? 81.628 100.159 32.880 1.00 69.74 219 ASP A N 1
ATOM 698 C CA . ASP A 1 160 ? 80.403 99.644 32.258 1.00 70.41 219 ASP A CA 1
ATOM 699 C C . ASP A 1 160 ? 79.545 98.871 33.256 1.00 70.84 219 ASP A C 1
ATOM 700 O O . ASP A 1 160 ? 78.334 99.092 33.326 1.00 70.93 219 ASP A O 1
ATOM 705 N N . MET A 1 161 ? 80.183 97.987 34.029 1.00 71.30 220 MET A N 1
ATOM 706 C CA . MET A 1 161 ? 79.508 97.218 35.075 1.00 71.83 220 MET A CA 1
ATOM 707 C C . MET A 1 161 ? 78.680 98.107 36.002 1.00 71.98 220 MET A C 1
ATOM 708 O O . MET A 1 161 ? 77.474 97.877 36.186 1.00 71.95 220 MET A O 1
ATOM 713 N N . LYS A 1 162 ? 79.340 99.116 36.567 1.00 72.05 221 LYS A N 1
ATOM 714 C CA . LYS A 1 162 ? 78.701 100.107 37.427 1.00 72.36 221 LYS A CA 1
ATOM 715 C C . LYS A 1 162 ? 77.670 100.941 36.648 1.00 72.37 221 LYS A C 1
ATOM 716 O O . LYS A 1 162 ? 76.547 101.151 37.118 1.00 72.57 221 LYS A O 1
ATOM 722 N N . ILE A 1 163 ? 78.055 101.387 35.454 1.00 72.31 222 ILE A N 1
ATOM 723 C CA . ILE A 1 163 ? 77.205 102.210 34.593 1.00 72.19 222 ILE A CA 1
ATOM 724 C C . ILE A 1 163 ? 75.879 101.538 34.222 1.00 72.38 222 ILE A C 1
ATOM 725 O O . ILE A 1 163 ? 74.820 102.146 34.340 1.00 72.54 222 ILE A O 1
ATOM 730 N N . LYS A 1 164 ? 75.928 100.283 33.791 1.00 72.40 223 LYS A N 1
ATOM 731 C CA . LYS A 1 164 ? 74.700 99.587 33.422 1.00 72.56 223 LYS A CA 1
ATOM 732 C C . LYS A 1 164 ? 73.792 99.350 34.635 1.00 72.45 223 LYS A C 1
ATOM 733 O O . LYS A 1 164 ? 72.571 99.206 34.488 1.00 72.42 223 LYS A O 1
ATOM 739 N N . LYS A 1 165 ? 74.386 99.332 35.827 1.00 72.32 224 LYS A N 1
ATOM 740 C CA . LYS A 1 165 ? 73.601 99.245 37.056 1.00 72.27 224 LYS A CA 1
ATOM 741 C C . LYS A 1 165 ? 73.123 100.630 37.508 1.00 72.23 224 LYS A C 1
ATOM 742 O O . LYS A 1 165 ? 72.386 100.753 38.492 1.00 72.29 224 LYS A O 1
ATOM 748 N N . MET A 1 166 ? 73.521 101.665 36.772 1.00 71.98 225 MET A N 1
ATOM 749 C CA . MET A 1 166 ? 73.089 103.025 37.071 1.00 71.99 225 MET A CA 1
ATOM 750 C C . MET A 1 166 ? 71.806 103.442 36.361 1.00 71.77 225 MET A C 1
ATOM 751 O O . MET A 1 166 ? 71.346 104.573 36.545 1.00 71.76 225 MET A O 1
ATOM 756 N N . ASN A 1 167 ? 71.248 102.534 35.550 1.00 71.60 226 ASN A N 1
ATOM 757 C CA . ASN A 1 167 ? 69.949 102.713 34.873 1.00 71.29 226 ASN A CA 1
ATOM 758 C C . ASN A 1 167 ? 69.726 104.088 34.256 1.00 71.08 226 ASN A C 1
ATOM 759 O O . ASN A 1 167 ? 68.841 104.831 34.694 1.00 70.92 226 ASN A O 1
ATOM 764 N N . PHE A 1 168 ? 70.538 104.428 33.255 1.00 70.80 227 PHE A N 1
ATOM 765 C CA . PHE A 1 168 ? 70.368 105.685 32.531 1.00 70.50 227 PHE A CA 1
ATOM 766 C C . PHE A 1 168 ? 69.113 105.632 31.659 1.00 70.26 227 PHE A C 1
ATOM 767 O O . PHE A 1 168 ? 68.980 104.757 30.795 1.00 70.09 227 PHE A O 1
ATOM 775 N N . LYS A 1 169 ? 68.200 106.570 31.907 1.00 69.89 228 LYS A N 1
ATOM 776 C CA . LYS A 1 169 ? 66.880 106.590 31.264 1.00 69.44 228 LYS A CA 1
ATOM 777 C C . LYS A 1 169 ? 66.904 107.325 29.928 1.00 69.23 228 LYS A C 1
ATOM 778 O O . LYS A 1 169 ? 66.677 106.721 28.882 1.00 69.12 228 LYS A O 1
ATOM 784 N N . SER A 1 170 ? 67.212 108.623 29.977 1.00 69.06 229 SER A N 1
ATOM 785 C CA . SER A 1 170 ? 67.236 109.500 28.798 1.00 68.61 229 SER A CA 1
ATOM 786 C C . SER A 1 170 ? 68.025 108.930 27.618 1.00 68.22 229 SER A C 1
ATOM 787 O O . SER A 1 170 ? 69.113 108.373 27.793 1.00 68.21 229 SER A O 1
ATOM 790 N N . ARG A 1 171 ? 67.465 109.071 26.418 1.00 67.64 230 ARG A N 1
ATOM 791 C CA . ARG A 1 171 ? 68.188 108.730 25.195 1.00 67.05 230 ARG A CA 1
ATOM 792 C C . ARG A 1 171 ? 69.205 109.823 24.857 1.00 66.44 230 ARG A C 1
ATOM 793 O O . ARG A 1 171 ? 69.313 110.247 23.696 1.00 66.58 230 ARG A O 1
ATOM 801 N N . GLY A 1 172 ? 69.953 110.255 25.877 1.00 65.46 231 GLY A N 1
ATOM 802 C CA . GLY A 1 172 ? 70.828 111.408 25.776 1.00 64.08 231 GLY A CA 1
ATOM 803 C C . GLY A 1 172 ? 72.281 111.029 25.906 1.00 63.44 231 GLY A C 1
ATOM 804 O O . GLY A 1 172 ? 72.708 110.014 25.355 1.00 63.57 231 GLY A O 1
ATOM 805 N N . CYS A 1 173 ? 73.028 111.852 26.643 1.00 62.32 232 CYS A N 1
ATOM 806 C CA . CYS A 1 173 ? 74.474 111.736 26.772 1.00 61.38 232 CYS A CA 1
ATOM 807 C C . CYS A 1 173 ? 74.926 111.665 28.249 1.00 60.90 232 CYS A C 1
ATOM 808 O O . CYS A 1 173 ? 74.085 111.579 29.150 1.00 60.75 232 CYS A O 1
ATOM 811 N N . VAL A 1 174 ? 76.242 111.686 28.494 1.00 59.79 233 VAL A N 1
ATOM 812 C CA . VAL A 1 174 ? 76.759 111.571 29.863 1.00 59.14 233 VAL A CA 1
ATOM 813 C C . VAL A 1 174 ? 77.754 112.677 30.229 1.00 58.88 233 VAL A C 1
ATOM 814 O O . VAL A 1 174 ? 78.707 112.946 29.497 1.00 58.98 233 VAL A O 1
ATOM 818 N N . PHE A 1 175 ? 77.551 113.306 31.377 1.00 58.58 234 PHE A N 1
ATOM 819 C CA . PHE A 1 175 ? 78.517 114.285 31.862 1.00 58.21 234 PHE A CA 1
ATOM 820 C C . PHE A 1 175 ? 79.041 113.861 33.213 1.00 58.21 234 PHE A C 1
ATOM 821 O O . PHE A 1 175 ? 78.431 113.026 33.871 1.00 58.06 234 PHE A O 1
ATOM 829 N N . LEU A 1 176 ? 80.190 114.399 33.621 1.00 58.20 235 LEU A N 1
ATOM 830 C CA . LEU A 1 176 ? 80.565 114.251 35.017 1.00 58.31 235 LEU A CA 1
ATOM 831 C C . LEU A 1 176 ? 80.588 115.568 35.796 1.00 58.83 235 LEU A C 1
ATOM 832 O O . LEU A 1 176 ? 80.703 116.667 35.217 1.00 58.55 235 LEU A O 1
ATOM 837 N N . SER A 1 177 ? 80.437 115.426 37.109 1.00 59.01 236 SER A N 1
ATOM 838 C CA . SER A 1 177 ? 80.485 116.515 38.060 1.00 59.48 236 SER A CA 1
ATOM 839 C C . SER A 1 177 ? 81.407 115.997 39.148 1.00 59.89 236 SER A C 1
ATOM 840 O O . SER A 1 177 ? 81.773 114.829 39.123 1.00 60.22 236 SER A O 1
ATOM 843 N N . LYS A 1 178 ? 81.787 116.855 40.090 1.00 60.24 237 LYS A N 1
ATOM 844 C CA . LYS A 1 178 ? 82.673 116.447 41.168 1.00 61.18 237 LYS A CA 1
ATOM 845 C C . LYS A 1 178 ? 82.007 115.368 42.028 1.00 61.48 237 LYS A C 1
ATOM 846 O O . LYS A 1 178 ? 82.687 114.600 42.722 1.00 61.13 237 LYS A O 1
ATOM 852 N N . ALA A 1 179 ? 80.674 115.329 41.958 1.00 62.26 238 ALA A N 1
ATOM 853 C CA . ALA A 1 179 ? 79.841 114.439 42.756 1.00 62.89 238 ALA A CA 1
ATOM 854 C C . ALA A 1 179 ? 79.526 113.103 42.076 1.00 63.57 238 ALA A C 1
ATOM 855 O O . ALA A 1 179 ? 79.462 112.076 42.756 1.00 63.82 238 ALA A O 1
ATOM 857 N N . ARG A 1 180 ? 79.324 113.100 40.757 1.00 64.14 239 ARG A N 1
ATOM 858 C CA . ARG A 1 180 ? 79.053 111.835 40.050 1.00 64.96 239 ARG A CA 1
ATOM 859 C C . ARG A 1 180 ? 79.013 111.936 38.518 1.00 64.79 239 ARG A C 1
ATOM 860 O O . ARG A 1 180 ? 79.574 112.871 37.946 1.00 65.44 239 ARG A O 1
ATOM 868 N N . ILE A 1 181 ? 78.410 110.934 37.876 1.00 64.20 240 ILE A N 1
ATOM 869 C CA . ILE A 1 181 ? 78.118 110.950 36.442 1.00 63.88 240 ILE A CA 1
ATOM 870 C C . ILE A 1 181 ? 76.621 110.702 36.231 1.00 63.37 240 ILE A C 1
ATOM 871 O O . ILE A 1 181 ? 76.001 109.958 36.975 1.00 63.19 240 ILE A O 1
ATOM 876 N N . GLU A 1 182 ? 76.065 111.332 35.203 1.00 62.87 241 GLU A N 1
ATOM 877 C CA . GLU A 1 182 ? 74.635 111.327 34.957 1.00 62.64 241 GLU A CA 1
ATOM 878 C C . GLU A 1 182 ? 74.326 111.303 33.461 1.00 62.18 241 GLU A C 1
ATOM 879 O O . GLU A 1 182 ? 75.220 111.490 32.637 1.00 62.11 241 GLU A O 1
ATOM 885 N N . ASP A 1 183 ? 73.057 111.098 33.125 1.00 61.51 242 ASP A N 1
ATOM 886 C CA . ASP A 1 183 ? 72.609 111.145 31.739 1.00 61.37 242 ASP A CA 1
ATOM 887 C C . ASP A 1 183 ? 71.574 112.246 31.503 1.00 61.52 242 ASP A C 1
ATOM 888 O O . ASP A 1 183 ? 70.589 112.372 32.258 1.00 61.56 242 ASP A O 1
ATOM 893 N N . ILE A 1 184 ? 71.794 113.032 30.449 1.00 61.40 243 ILE A N 1
ATOM 894 C CA . ILE A 1 184 ? 70.906 114.152 30.116 1.00 61.11 243 ILE A CA 1
ATOM 895 C C . ILE A 1 184 ? 70.935 114.497 28.615 1.00 61.11 243 ILE A C 1
ATOM 896 O O . ILE A 1 184 ? 71.833 114.058 27.889 1.00 60.90 243 ILE A O 1
ATOM 901 N N . ASP A 1 185 ? 69.928 115.254 28.168 1.00 61.20 244 ASP A N 1
ATOM 902 C CA . ASP A 1 185 ? 69.809 115.735 26.786 1.00 61.17 244 ASP A CA 1
ATOM 903 C C . ASP A 1 185 ? 71.133 116.269 26.269 1.00 60.78 244 ASP A C 1
ATOM 904 O O . ASP A 1 185 ? 71.737 117.135 26.892 1.00 61.14 244 ASP A O 1
ATOM 909 N N . CYS A 1 186 ? 71.565 115.754 25.118 1.00 60.47 245 CYS A N 1
ATOM 910 C CA . CYS A 1 186 ? 72.874 116.084 24.526 1.00 59.67 245 CYS A CA 1
ATOM 911 C C . CYS A 1 186 ? 73.042 117.551 24.095 1.00 59.27 245 CYS A C 1
ATOM 912 O O . CYS A 1 186 ? 74.149 117.986 23.784 1.00 59.00 245 CYS A O 1
ATOM 915 N N . ASN A 1 187 ? 71.944 118.302 24.078 1.00 58.82 246 ASN A N 1
ATOM 916 C CA . ASN A 1 187 ? 71.962 119.702 23.666 1.00 58.48 246 ASN A CA 1
ATOM 917 C C . ASN A 1 187 ? 72.202 120.678 24.807 1.00 57.97 246 ASN A C 1
ATOM 918 O O . ASN A 1 187 ? 72.258 121.891 24.585 1.00 58.07 246 ASN A O 1
ATOM 923 N N . ILE A 1 188 ? 72.317 120.167 26.028 1.00 57.09 247 ILE A N 1
ATOM 924 C CA . ILE A 1 188 ? 72.593 121.043 27.157 1.00 56.77 247 ILE A CA 1
ATOM 925 C C . ILE A 1 188 ? 74.034 121.588 27.082 1.00 56.58 247 ILE A C 1
ATOM 926 O O . ILE A 1 188 ? 74.982 120.823 26.899 1.00 55.65 247 ILE A O 1
ATOM 931 N N . PRO A 1 189 ? 74.184 122.920 27.184 1.00 56.62 248 PRO A N 1
ATOM 932 C CA . PRO A 1 189 ? 75.500 123.532 27.108 1.00 56.79 248 PRO A CA 1
ATOM 933 C C . PRO A 1 189 ? 76.304 123.257 28.381 1.00 57.26 248 PRO A C 1
ATOM 934 O O . PRO A 1 189 ? 76.029 123.851 29.434 1.00 57.54 248 PRO A O 1
ATOM 938 N N . TYR A 1 190 ? 77.278 122.354 28.282 1.00 57.18 249 TYR A N 1
ATOM 939 C CA . TYR A 1 190 ? 78.162 122.050 29.392 1.00 57.23 249 TYR A CA 1
ATOM 940 C C . TYR A 1 190 ? 79.623 122.214 28.989 1.00 57.45 249 TYR A C 1
ATOM 941 O O . TYR A 1 190 ? 79.961 122.398 27.813 1.00 57.45 249 TYR A O 1
ATOM 950 N N . TYR A 1 191 ? 80.496 122.117 29.975 1.00 57.79 250 TYR A N 1
ATOM 951 C CA . TYR A 1 191 ? 81.921 122.026 29.709 1.00 58.45 250 TYR A CA 1
ATOM 952 C C . TYR A 1 191 ? 82.216 120.684 29.027 1.00 58.74 250 TYR A C 1
ATOM 953 O O . TYR A 1 191 ? 81.308 119.914 28.712 1.00 58.63 250 TYR A O 1
ATOM 962 N N . CYS A 1 192 ? 83.492 120.399 28.829 1.00 59.10 251 CYS A N 1
ATOM 963 C CA . CYS A 1 192 ? 83.890 119.323 27.967 1.00 58.91 251 CYS A CA 1
ATOM 964 C C . CYS A 1 192 ? 85.297 118.852 28.323 1.00 58.89 251 CYS A C 1
ATOM 965 O O . CYS A 1 192 ? 86.189 119.680 28.543 1.00 58.71 251 CYS A O 1
ATOM 968 N N . ILE A 1 193 ? 85.480 117.531 28.392 1.00 58.79 252 ILE A N 1
ATOM 969 C CA . ILE A 1 193 ? 86.791 116.931 28.662 1.00 58.96 252 ILE A CA 1
ATOM 970 C C . ILE A 1 193 ? 87.291 116.064 27.515 1.00 59.21 252 ILE A C 1
ATOM 971 O O . ILE A 1 193 ? 86.615 115.119 27.108 1.00 58.80 252 ILE A O 1
ATOM 976 N N . CYS A 1 194 ? 88.485 116.376 27.017 1.00 59.17 253 CYS A N 1
ATOM 977 C CA . CYS A 1 194 ? 89.115 115.560 25.988 1.00 59.12 253 CYS A CA 1
ATOM 978 C C . CYS A 1 194 ? 90.199 114.738 26.649 1.00 58.92 253 CYS A C 1
ATOM 979 O O . CYS A 1 194 ? 90.841 115.212 27.571 1.00 59.75 253 CYS A O 1
ATOM 982 N N . GLY A 1 195 ? 90.422 113.515 26.189 1.00 58.53 254 GLY A N 1
ATOM 983 C CA . GLY A 1 195 ? 91.449 112.688 26.791 1.00 58.72 254 GLY A CA 1
ATOM 984 C C . GLY A 1 195 ? 92.204 111.832 25.797 1.00 58.71 254 GLY A C 1
ATOM 985 O O . GLY A 1 195 ? 91.670 111.497 24.764 1.00 58.20 254 GLY A O 1
ATOM 986 N N . LYS A 1 196 ? 93.453 111.487 26.111 1.00 58.87 255 LYS A N 1
ATOM 987 C CA . LYS A 1 196 ? 94.243 110.647 25.225 1.00 59.42 255 LYS A CA 1
ATOM 988 C C . LYS A 1 196 ? 95.442 109.979 25.928 1.00 59.03 255 LYS A C 1
ATOM 989 O O . LYS A 1 196 ? 96.200 110.655 26.615 1.00 59.35 255 LYS A O 1
ATOM 995 N N . LYS A 1 197 ? 95.576 108.663 25.739 1.00 58.17 256 LYS A N 1
ATOM 996 C CA . LYS A 1 197 ? 96.679 107.865 26.262 1.00 58.08 256 LYS A CA 1
ATOM 997 C C . LYS A 1 197 ? 98.013 108.249 25.611 1.00 57.68 256 LYS A C 1
ATOM 998 O O . LYS A 1 197 ? 98.105 108.438 24.386 1.00 57.70 256 LYS A O 1
ATOM 1004 N N . LEU A 1 198 ? 99.050 108.352 26.428 1.00 56.33 257 LEU A N 1
ATOM 1005 C CA . LEU A 1 198 ? 100.374 108.485 25.893 1.00 55.77 257 LEU A CA 1
ATOM 1006 C C . LEU A 1 198 ? 100.896 107.106 25.550 1.00 55.65 257 LEU A C 1
ATOM 1007 O O . LEU A 1 198 ? 100.691 106.148 26.299 1.00 55.55 257 LEU A O 1
ATOM 1012 N N . ASP A 1 199 ? 101.578 107.030 24.411 1.00 55.49 258 ASP A N 1
ATOM 1013 C CA . ASP A 1 199 ? 102.100 105.789 23.840 1.00 55.29 258 ASP A CA 1
ATOM 1014 C C . ASP A 1 199 ? 103.511 105.527 24.314 1.00 54.71 258 ASP A C 1
ATOM 1015 O O . ASP A 1 199 ? 104.057 104.444 24.122 1.00 55.37 258 ASP A O 1
ATOM 1020 N N . LYS A 1 200 ? 104.110 106.548 24.900 1.00 53.75 259 LYS A N 1
ATOM 1021 C CA . LYS A 1 200 ? 105.535 106.582 25.142 1.00 52.71 259 LYS A CA 1
ATOM 1022 C C . LYS A 1 200 ? 105.793 107.826 25.988 1.00 52.33 259 LYS A C 1
ATOM 1023 O O . LYS A 1 200 ? 104.928 108.700 26.126 1.00 52.33 259 LYS A O 1
ATOM 1029 N N . PHE A 1 201 ? 106.969 107.899 26.576 1.00 51.69 260 PHE A N 1
ATOM 1030 C CA . PHE A 1 201 ? 107.339 109.071 27.331 1.00 51.19 260 PHE A CA 1
ATOM 1031 C C . PHE A 1 201 ? 107.487 110.265 26.377 1.00 50.98 260 PHE A C 1
ATOM 1032 O O . PHE A 1 201 ? 108.213 110.182 25.371 1.00 50.75 260 PHE A O 1
ATOM 1040 N N . PRO A 1 202 ? 106.773 111.364 26.672 1.00 51.06 261 PRO A N 1
ATOM 1041 C CA . PRO A 1 202 ? 106.786 112.550 25.815 1.00 51.27 261 PRO A CA 1
ATOM 1042 C C . PRO A 1 202 ? 108.185 113.047 25.457 1.00 51.68 261 PRO A C 1
ATOM 1043 O O . PRO A 1 202 ? 108.995 113.345 26.340 1.00 51.78 261 PRO A O 1
ATOM 1047 N N . ASP A 1 203 ? 108.473 113.078 24.153 1.00 52.08 262 ASP A N 1
ATOM 1048 C CA . ASP A 1 203 ? 109.655 113.783 23.630 1.00 52.24 262 ASP A CA 1
ATOM 1049 C C . ASP A 1 203 ? 109.255 114.725 22.497 1.00 52.16 262 ASP A C 1
ATOM 1050 O O . ASP A 1 203 ? 108.066 115.012 22.333 1.00 51.99 262 ASP A O 1
ATOM 1055 N N . GLY B 1 78 ? 124.271 98.772 35.278 1.00 77.56 137 GLY B N 1
ATOM 1056 C CA . GLY B 1 78 ? 123.151 97.977 34.697 1.00 77.59 137 GLY B CA 1
ATOM 1057 C C . GLY B 1 78 ? 121.775 98.419 35.175 1.00 77.56 137 GLY B C 1
ATOM 1058 O O . GLY B 1 78 ? 121.575 98.704 36.364 1.00 77.29 137 GLY B O 1
ATOM 1059 N N . ARG B 1 79 ? 120.821 98.443 34.241 1.00 77.60 138 ARG B N 1
ATOM 1060 C CA . ARG B 1 79 ? 119.443 98.897 34.506 1.00 77.49 138 ARG B CA 1
ATOM 1061 C C . ARG B 1 79 ? 118.515 97.781 35.038 1.00 76.21 138 ARG B C 1
ATOM 1062 O O . ARG B 1 79 ? 118.804 96.575 34.892 1.00 76.40 138 ARG B O 1
ATOM 1070 N N . GLY B 1 80 ? 117.406 98.215 35.645 1.00 74.58 139 GLY B N 1
ATOM 1071 C CA . GLY B 1 80 ? 116.389 97.334 36.206 1.00 72.08 139 GLY B CA 1
ATOM 1072 C C . GLY B 1 80 ? 115.021 97.995 36.221 1.00 70.28 139 GLY B C 1
ATOM 1073 O O . GLY B 1 80 ? 114.476 98.309 35.163 1.00 70.84 139 GLY B O 1
ATOM 1074 N N . VAL B 1 81 ? 114.475 98.223 37.416 1.00 67.81 140 VAL B N 1
ATOM 1075 C CA . VAL B 1 81 ? 113.072 98.623 37.579 1.00 65.54 140 VAL B CA 1
ATOM 1076 C C . VAL B 1 81 ? 112.846 100.136 37.551 1.00 63.65 140 VAL B C 1
ATOM 1077 O O . VAL B 1 81 ? 113.566 100.897 38.194 1.00 63.48 140 VAL B O 1
ATOM 1081 N N . LYS B 1 82 ? 111.786 100.531 36.847 1.00 61.33 141 LYS B N 1
ATOM 1082 C CA . LYS B 1 82 ? 111.566 101.884 36.359 1.00 58.98 141 LYS B CA 1
ATOM 1083 C C . LYS B 1 82 ? 110.068 102.032 35.963 1.00 57.36 141 LYS B C 1
ATOM 1084 O O . LYS B 1 82 ? 109.481 101.104 35.415 1.00 56.66 141 LYS B O 1
ATOM 1090 N N . TYR B 1 83 ? 109.442 103.172 36.271 1.00 55.72 142 TYR B N 1
ATOM 1091 C CA . TYR B 1 83 ? 108.154 103.567 35.655 1.00 53.93 142 TYR B CA 1
ATOM 1092 C C . TYR B 1 83 ? 108.121 105.069 35.470 1.00 53.26 142 TYR B C 1
ATOM 1093 O O . TYR B 1 83 ? 108.839 105.789 36.139 1.00 53.61 142 TYR B O 1
ATOM 1102 N N . TRP B 1 84 ? 107.291 105.546 34.556 1.00 53.11 143 TRP B N 1
ATOM 1103 C CA . TRP B 1 84 ? 107.053 106.978 34.442 1.00 52.96 143 TRP B CA 1
ATOM 1104 C C . TRP B 1 84 ? 105.620 107.385 34.757 1.00 52.72 143 TRP B C 1
ATOM 1105 O O . TRP B 1 84 ? 104.683 106.564 34.688 1.00 52.30 143 TRP B O 1
ATOM 1116 N N . PHE B 1 85 ? 105.459 108.668 35.064 1.00 52.08 144 PHE B N 1
ATOM 1117 C CA . PHE B 1 85 ? 104.181 109.202 35.508 1.00 52.04 144 PHE B CA 1
ATOM 1118 C C . PHE B 1 85 ? 104.156 110.684 35.209 1.00 52.59 144 PHE B C 1
ATOM 1119 O O . PHE B 1 85 ? 105.178 111.356 35.361 1.00 53.69 144 PHE B O 1
ATOM 1127 N N . CYS B 1 86 ? 103.039 111.196 34.774 1.00 52.40 145 CYS B N 1
ATOM 1128 C CA . CYS B 1 86 ? 103.022 112.646 34.597 1.00 52.53 145 CYS B CA 1
ATOM 1129 C C . CYS B 1 86 ? 101.959 113.230 35.545 1.00 51.97 145 CYS B C 1
ATOM 1130 O O . CYS B 1 86 ? 100.971 112.558 35.868 1.00 51.67 145 CYS B O 1
ATOM 1133 N N . TYR B 1 87 ? 102.167 114.467 35.839 1.00 57.67 146 TYR B N 1
ATOM 1134 C CA . TYR B 1 87 ? 101.124 115.203 36.599 1.00 57.07 146 TYR B CA 1
ATOM 1135 C C . TYR B 1 87 ? 101.081 116.604 36.043 1.00 57.24 146 TYR B C 1
ATOM 1136 O O . TYR B 1 87 ? 102.160 117.151 35.717 1.00 56.96 146 TYR B O 1
ATOM 1145 N N . SER B 1 88 ? 99.927 117.228 35.977 1.00 57.71 147 SER B N 1
ATOM 1146 C CA . SER B 1 88 ? 99.941 118.614 35.439 1.00 58.07 147 SER B CA 1
ATOM 1147 C C . SER B 1 88 ? 100.805 118.666 34.231 1.00 58.37 147 SER B C 1
ATOM 1148 O O . SER B 1 88 ? 100.484 117.915 33.261 1.00 58.59 147 SER B O 1
ATOM 1151 N N . THR B 1 89 ? 101.826 119.460 34.111 1.00 59.08 148 THR B N 1
ATOM 1152 C CA . THR B 1 89 ? 102.569 119.742 32.881 1.00 59.85 148 THR B CA 1
ATOM 1153 C C . THR B 1 89 ? 103.957 119.215 32.953 1.00 60.43 148 THR B C 1
ATOM 1154 O O . THR B 1 89 ? 104.979 119.664 32.401 1.00 60.88 148 THR B O 1
ATOM 1158 N N . LYS B 1 90 ? 104.096 118.132 33.745 1.00 52.42 149 LYS B N 1
ATOM 1159 C CA . LYS B 1 90 ? 105.478 117.588 33.848 1.00 52.49 149 LYS B CA 1
ATOM 1160 C C . LYS B 1 90 ? 105.392 116.086 33.824 1.00 53.03 149 LYS B C 1
ATOM 1161 O O . LYS B 1 90 ? 104.400 115.503 34.286 1.00 52.91 149 LYS B O 1
ATOM 1167 N N . CYS B 1 91 ? 106.413 115.397 33.326 1.00 53.19 150 CYS B N 1
ATOM 1168 C CA . CYS B 1 91 ? 106.496 113.926 33.529 1.00 54.25 150 CYS B CA 1
ATOM 1169 C C . CYS B 1 91 ? 107.777 113.513 34.220 1.00 54.00 150 CYS B C 1
ATOM 1170 O O . CYS B 1 91 ? 108.822 114.141 34.051 1.00 54.52 150 CYS B O 1
ATOM 1173 N N . TYR B 1 92 ? 107.699 112.426 34.972 1.00 54.08 151 TYR B N 1
ATOM 1174 C CA . TYR B 1 92 ? 108.807 111.993 35.805 1.00 54.16 151 TYR B CA 1
ATOM 1175 C C . TYR B 1 92 ? 109.059 110.536 35.508 1.00 54.95 151 TYR B C 1
ATOM 1176 O O . TYR B 1 92 ? 108.149 109.810 35.097 1.00 55.39 151 TYR B O 1
ATOM 1185 N N . TYR B 1 93 ? 110.304 110.121 35.705 1.00 55.56 152 TYR B N 1
ATOM 1186 C CA . TYR B 1 93 ? 110.678 108.726 35.755 1.00 55.48 152 TYR B CA 1
ATOM 1187 C C . TYR B 1 93 ? 111.010 108.411 37.200 1.00 55.33 152 TYR B C 1
ATOM 1188 O O . TYR B 1 93 ? 111.656 109.207 37.883 1.00 55.11 152 TYR B O 1
ATOM 1197 N N . PHE B 1 94 ? 110.594 107.236 37.660 1.00 55.29 153 PHE B N 1
ATOM 1198 C CA . PHE B 1 94 ? 110.973 106.775 38.995 1.00 55.20 153 PHE B CA 1
ATOM 1199 C C . PHE B 1 94 ? 111.757 105.512 38.808 1.00 55.27 153 PHE B C 1
ATOM 1200 O O . PHE B 1 94 ? 111.225 104.468 38.390 1.00 55.55 153 PHE B O 1
ATOM 1208 N N . ILE B 1 95 ? 113.045 105.640 39.076 1.00 55.24 154 ILE B N 1
ATOM 1209 C CA . ILE B 1 95 ? 113.976 104.569 38.871 1.00 55.61 154 ILE B CA 1
ATOM 1210 C C . ILE B 1 95 ? 114.176 103.942 40.223 1.00 56.06 154 ILE B C 1
ATOM 1211 O O . ILE B 1 95 ? 114.620 104.619 41.168 1.00 56.02 154 ILE B O 1
ATOM 1216 N N . MET B 1 96 ? 113.821 102.654 40.303 1.00 56.41 155 MET B N 1
ATOM 1217 C CA . MET B 1 96 ? 113.704 101.923 41.552 1.00 56.37 155 MET B CA 1
ATOM 1218 C C . MET B 1 96 ? 114.782 100.882 41.727 1.00 56.62 155 MET B C 1
ATOM 1219 O O . MET B 1 96 ? 114.587 99.943 42.492 1.00 57.29 155 MET B O 1
ATOM 1224 N N . ASN B 1 97 ? 115.900 100.974 41.027 1.00 56.58 156 ASN B N 1
ATOM 1225 C CA . ASN B 1 97 ? 117.067 100.246 41.551 1.00 57.27 156 ASN B CA 1
ATOM 1226 C C . ASN B 1 97 ? 117.839 101.288 42.329 1.00 56.67 156 ASN B C 1
ATOM 1227 O O . ASN B 1 97 ? 117.623 102.475 42.120 1.00 56.85 156 ASN B O 1
ATOM 1232 N N . LYS B 1 98 ? 118.706 100.856 43.233 1.00 55.73 157 LYS B N 1
ATOM 1233 C CA . LYS B 1 98 ? 119.386 101.791 44.076 1.00 55.05 157 LYS B CA 1
ATOM 1234 C C . LYS B 1 98 ? 120.797 102.070 43.535 1.00 54.95 157 LYS B C 1
ATOM 1235 O O . LYS B 1 98 ? 121.554 101.146 43.242 1.00 53.86 157 LYS B O 1
ATOM 1241 N N . THR B 1 99 ? 121.141 103.360 43.449 1.00 54.17 158 THR B N 1
ATOM 1242 C CA . THR B 1 99 ? 122.390 103.808 42.857 1.00 52.82 158 THR B CA 1
ATOM 1243 C C . THR B 1 99 ? 122.893 105.027 43.622 1.00 51.67 158 THR B C 1
ATOM 1244 O O . THR B 1 99 ? 122.136 105.634 44.361 1.00 51.95 158 THR B O 1
ATOM 1248 N N . THR B 1 100 ? 124.164 105.376 43.482 1.00 50.73 159 THR B N 1
ATOM 1249 C CA . THR B 1 100 ? 124.673 106.605 44.083 1.00 49.88 159 THR B CA 1
ATOM 1250 C C . THR B 1 100 ? 123.941 107.769 43.411 1.00 50.61 159 THR B C 1
ATOM 1251 O O . THR B 1 100 ? 123.350 107.598 42.363 1.00 50.33 159 THR B O 1
ATOM 1255 N N . TRP B 1 101 ? 123.994 108.961 44.000 1.00 51.48 160 TRP B N 1
ATOM 1256 C CA . TRP B 1 101 ? 123.493 110.160 43.338 1.00 51.21 160 TRP B CA 1
ATOM 1257 C C . TRP B 1 101 ? 123.904 110.237 41.869 1.00 51.47 160 TRP B C 1
ATOM 1258 O O . TRP B 1 101 ? 123.093 110.511 40.990 1.00 52.70 160 TRP B O 1
ATOM 1269 N N . SER B 1 102 ? 125.177 110.026 41.595 1.00 51.11 161 SER B N 1
ATOM 1270 C CA . SER B 1 102 ? 125.668 110.317 40.259 1.00 50.30 161 SER B CA 1
ATOM 1271 C C . SER B 1 102 ? 125.245 109.244 39.248 1.00 50.22 161 SER B C 1
ATOM 1272 O O . SER B 1 102 ? 125.234 109.503 38.050 1.00 49.68 161 SER B O 1
ATOM 1275 N N . GLY B 1 103 ? 124.927 108.045 39.743 1.00 50.46 162 GLY B N 1
ATOM 1276 C CA . GLY B 1 103 ? 124.383 106.975 38.926 1.00 51.09 162 GLY B CA 1
ATOM 1277 C C . GLY B 1 103 ? 122.965 107.364 38.555 1.00 52.37 162 GLY B C 1
ATOM 1278 O O . GLY B 1 103 ? 122.437 106.954 37.521 1.00 52.32 162 GLY B O 1
ATOM 1279 N 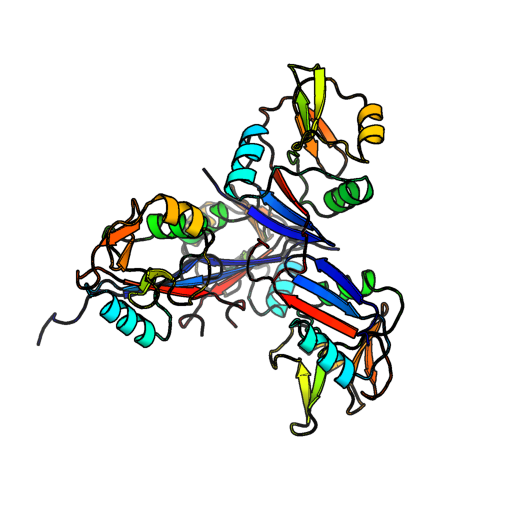N . CYS B 1 104 ? 122.343 108.172 39.409 1.00 53.62 163 CYS B N 1
ATOM 1280 C CA . CYS B 1 104 ? 121.011 108.652 39.152 1.00 53.97 163 CYS B CA 1
ATOM 1281 C C . CYS B 1 104 ? 121.124 109.707 38.061 1.00 54.16 163 CYS B C 1
ATOM 1282 O O . CYS B 1 104 ? 120.428 109.655 37.052 1.00 54.10 163 CYS B O 1
ATOM 1285 N N . LYS B 1 105 ? 122.049 110.634 38.244 1.00 54.57 164 LYS B N 1
ATOM 1286 C CA . LYS B 1 105 ? 122.332 111.626 37.229 1.00 54.84 164 LYS B CA 1
ATOM 1287 C C . LYS B 1 105 ? 122.631 110.943 35.902 1.00 54.99 164 LYS B C 1
ATOM 1288 O O . LYS B 1 105 ? 122.032 111.280 34.869 1.00 56.08 164 LYS B O 1
ATOM 1294 N N . ALA B 1 106 ? 123.519 109.958 35.917 1.00 54.81 165 ALA B N 1
ATOM 1295 C CA . ALA B 1 106 ? 123.855 109.234 34.669 1.00 54.83 165 ALA B CA 1
ATOM 1296 C C . ALA B 1 106 ? 122.673 108.441 34.053 1.00 54.89 165 ALA B C 1
ATOM 1297 O O . ALA B 1 106 ? 122.570 108.334 32.843 1.00 55.44 165 ALA B O 1
ATOM 1299 N N . ASN B 1 107 ? 121.780 107.901 34.873 1.00 55.06 166 ASN B N 1
ATOM 1300 C CA . ASN B 1 107 ? 120.700 107.101 34.345 1.00 55.25 166 ASN B CA 1
ATOM 1301 C C . ASN B 1 107 ? 119.574 107.936 33.817 1.00 55.38 166 ASN B C 1
ATOM 1302 O O . ASN B 1 107 ? 118.911 107.548 32.848 1.00 55.89 166 ASN B O 1
ATOM 1307 N N . CYS B 1 108 ? 119.344 109.081 34.449 1.00 55.06 167 CYS B N 1
ATOM 1308 C CA . CYS B 1 108 ? 118.375 110.040 33.944 1.00 54.17 167 CYS B CA 1
ATOM 1309 C C . CYS B 1 108 ? 118.788 110.568 32.556 1.00 54.43 167 CYS B C 1
ATOM 1310 O O . CYS B 1 108 ? 117.953 110.710 31.655 1.00 54.64 167 CYS B O 1
ATOM 1313 N N . GLN B 1 109 ? 120.080 110.806 32.368 1.00 54.19 168 GLN B N 1
ATOM 1314 C CA . GLN B 1 109 ? 120.572 111.275 31.085 1.00 54.33 168 GLN B CA 1
ATOM 1315 C C . GLN B 1 109 ? 120.358 110.220 30.024 1.00 54.49 168 GLN B C 1
ATOM 1316 O O . GLN B 1 109 ? 119.890 110.531 28.932 1.00 55.00 168 GLN B O 1
ATOM 1322 N N . HIS B 1 110 ? 120.660 108.966 30.355 1.00 54.50 169 HIS B N 1
ATOM 1323 C CA . HIS B 1 110 ? 120.455 107.851 29.422 1.00 54.35 169 HIS B CA 1
ATOM 1324 C C . HIS B 1 110 ? 119.041 107.878 28.818 1.00 54.00 169 HIS B C 1
ATOM 1325 O O . HIS B 1 110 ? 118.853 107.575 27.650 1.00 54.08 169 HIS B O 1
ATOM 1332 N N . TYR B 1 111 ? 118.062 108.289 29.614 1.00 54.28 170 TYR B N 1
ATOM 1333 C CA . TYR B 1 111 ? 116.691 108.449 29.142 1.00 54.28 170 TYR B CA 1
ATOM 1334 C C . TYR B 1 111 ? 116.335 109.856 28.660 1.00 53.58 170 TYR B C 1
ATOM 1335 O O . TYR B 1 111 ? 115.194 110.095 28.266 1.00 53.21 170 TYR B O 1
ATOM 1344 N N . GLY B 1 112 ? 117.315 110.760 28.663 1.00 53.24 171 GLY B N 1
ATOM 1345 C CA . GLY B 1 112 ? 117.170 112.118 28.109 1.00 52.99 171 GLY B CA 1
ATOM 1346 C C . GLY B 1 112 ? 116.176 112.948 28.894 1.00 53.57 171 GLY B C 1
ATOM 1347 O O . GLY B 1 112 ? 115.454 113.768 28.327 1.00 53.31 171 GLY B O 1
ATOM 1348 N N . VAL B 1 113 ? 116.141 112.690 30.204 1.00 53.76 172 VAL B N 1
ATOM 1349 C CA . VAL B 1 113 ? 115.311 113.354 31.158 1.00 54.08 172 VAL B CA 1
ATOM 1350 C C . VAL B 1 113 ? 116.191 113.577 32.375 1.00 55.60 172 VAL B C 1
ATOM 1351 O O . VAL B 1 113 ? 116.398 112.642 33.150 1.00 56.51 172 VAL B O 1
ATOM 1355 N N . PRO B 1 114 ? 116.693 114.811 32.583 1.00 56.11 173 PRO B N 1
ATOM 1356 C CA . PRO B 1 114 ? 117.666 115.057 33.660 1.00 56.04 173 PRO B CA 1
ATOM 1357 C C . PRO B 1 114 ? 117.155 114.762 35.076 1.00 56.04 173 PRO B C 1
ATOM 1358 O O . PRO B 1 114 ? 115.945 114.774 35.332 1.00 55.97 173 PRO B O 1
ATOM 1362 N N . ILE B 1 115 ? 118.095 114.490 35.978 1.00 55.81 174 ILE B N 1
ATOM 1363 C CA . ILE B 1 115 ? 117.793 114.230 37.382 1.00 55.02 174 ILE B CA 1
ATOM 1364 C C . ILE B 1 115 ? 116.920 115.368 37.869 1.00 55.53 174 ILE B C 1
ATOM 1365 O O . ILE B 1 115 ? 117.178 116.526 37.541 1.00 55.26 174 ILE B O 1
ATOM 1370 N N . LEU B 1 116 ? 115.868 115.021 38.624 1.00 56.00 175 LEU B N 1
ATOM 1371 C CA . LEU B 1 116 ? 114.777 115.944 38.963 1.00 55.43 175 LEU B CA 1
ATOM 1372 C C . LEU B 1 116 ? 115.238 117.273 39.540 1.00 55.32 175 LEU B C 1
ATOM 1373 O O . LEU B 1 116 ? 116.079 117.331 40.427 1.00 55.66 175 LEU B O 1
ATOM 1378 N N . LYS B 1 117 ? 114.678 118.341 39.014 1.00 54.95 176 LYS B N 1
ATOM 1379 C CA . LYS B 1 117 ? 114.728 119.618 39.681 1.00 54.67 176 LYS B CA 1
ATOM 1380 C C . LYS B 1 117 ? 113.275 119.899 40.083 1.00 55.03 176 LYS B C 1
ATOM 1381 O O . LYS B 1 117 ? 112.361 119.770 39.222 1.00 54.14 176 LYS B O 1
ATOM 1387 N N . ILE B 1 118 ? 113.075 120.284 41.357 1.00 55.03 177 ILE B N 1
ATOM 1388 C CA . ILE B 1 118 ? 111.747 120.603 41.916 1.00 55.85 177 ILE B CA 1
ATOM 1389 C C . ILE B 1 118 ? 111.469 122.105 41.923 1.00 57.03 177 ILE B C 1
ATOM 1390 O O . ILE B 1 118 ? 112.249 122.862 42.444 1.00 56.99 177 ILE B O 1
ATOM 1395 N N . GLU B 1 119 ? 110.344 122.549 41.373 1.00 58.91 178 GLU B N 1
ATOM 1396 C CA . GLU B 1 119 ? 110.174 123.990 41.195 1.00 60.91 178 GLU B CA 1
ATOM 1397 C C . GLU B 1 119 ? 109.710 124.691 42.444 1.00 60.81 178 GLU B C 1
ATOM 1398 O O . GLU B 1 119 ? 110.225 125.742 42.774 1.00 61.61 178 GLU B O 1
ATOM 1404 N N . ASP B 1 120 ? 108.758 124.108 43.146 1.00 60.57 179 ASP B N 1
ATOM 1405 C CA . ASP B 1 120 ? 108.259 124.741 44.342 1.00 60.85 179 ASP B CA 1
ATOM 1406 C C . ASP B 1 120 ? 107.695 123.752 45.347 1.00 60.64 179 ASP B C 1
ATOM 1407 O O . ASP B 1 120 ? 107.773 122.537 45.146 1.00 60.39 179 ASP B O 1
ATOM 1412 N N . GLU B 1 121 ? 107.141 124.287 46.434 1.00 60.59 180 GLU B N 1
ATOM 1413 C CA . GLU B 1 121 ? 106.660 123.462 47.531 1.00 60.74 180 GLU B CA 1
ATOM 1414 C C . GLU B 1 121 ? 105.425 122.662 47.130 1.00 60.22 180 GLU B C 1
ATOM 1415 O O . GLU B 1 121 ? 105.300 121.499 47.491 1.00 60.23 180 GLU B O 1
ATOM 1421 N N . ASP B 1 122 ? 104.537 123.247 46.347 1.00 59.55 181 ASP B N 1
ATOM 1422 C CA . ASP B 1 122 ? 103.485 122.427 45.798 1.00 59.86 181 ASP B CA 1
ATOM 1423 C C . ASP B 1 122 ? 104.060 121.163 45.098 1.00 59.55 181 ASP B C 1
ATOM 1424 O O . ASP B 1 122 ? 103.599 120.050 45.373 1.00 60.02 181 ASP B O 1
ATOM 1429 N N . GLU B 1 123 ? 105.091 121.308 44.266 1.00 58.42 182 GLU B N 1
ATOM 1430 C CA . GLU B 1 123 ? 105.603 120.145 43.556 1.00 57.30 182 GLU B CA 1
ATOM 1431 C C . GLU B 1 123 ? 106.211 119.102 44.489 1.00 56.36 182 GLU B C 1
ATOM 1432 O O . GLU B 1 123 ? 106.004 117.896 44.300 1.00 56.11 182 GLU B O 1
ATOM 1438 N N . LEU B 1 124 ? 106.951 119.572 45.490 1.00 55.74 183 LEU B N 1
ATOM 1439 C CA . LEU B 1 124 ? 107.598 118.708 46.478 1.00 54.86 183 LEU B CA 1
ATOM 1440 C C . LEU B 1 124 ? 106.560 117.903 47.237 1.00 54.93 183 LEU B C 1
ATOM 1441 O O . LEU B 1 124 ? 106.669 116.683 47.352 1.00 54.09 183 LEU B O 1
ATOM 1446 N N . LYS B 1 125 ? 105.537 118.608 47.734 1.00 55.25 184 LYS B N 1
ATOM 1447 C CA . LYS B 1 125 ? 104.394 117.976 48.382 1.00 55.52 184 LYS B CA 1
ATOM 1448 C C . LYS B 1 125 ? 103.753 116.918 47.502 1.00 55.22 184 LYS B C 1
ATOM 1449 O O . LYS B 1 125 ? 103.545 115.805 47.971 1.00 56.19 184 LYS B O 1
ATOM 1455 N N . PHE B 1 126 ? 103.413 117.251 46.256 1.00 54.23 185 PHE B N 1
ATOM 1456 C CA . PHE B 1 126 ? 102.749 116.286 45.392 1.00 53.69 185 PHE B CA 1
ATOM 1457 C C . PHE B 1 126 ? 103.617 115.032 45.264 1.00 54.51 185 PHE B C 1
ATOM 1458 O O . PHE B 1 126 ? 103.137 113.906 45.347 1.00 54.31 185 PHE B O 1
ATOM 1466 N N . LEU B 1 127 ? 104.913 115.239 45.069 1.00 55.16 186 LEU B N 1
ATOM 1467 C CA . LEU B 1 127 ? 105.817 114.118 44.953 1.00 56.13 186 LEU B CA 1
ATOM 1468 C C . LEU B 1 127 ? 105.919 113.257 46.214 1.00 56.58 186 LEU B C 1
ATOM 1469 O O . LEU B 1 127 ? 106.087 112.032 46.114 1.00 57.50 186 LEU B O 1
ATOM 1474 N N . GLN B 1 128 ? 105.811 113.881 47.385 1.00 55.67 187 GLN B N 1
ATOM 1475 C CA . GLN B 1 128 ? 105.860 113.133 48.637 1.00 54.63 187 GLN B CA 1
ATOM 1476 C C . GLN B 1 128 ? 104.621 112.251 48.833 1.00 54.35 187 GLN B C 1
ATOM 1477 O O . GLN B 1 128 ? 104.687 111.172 49.429 1.00 54.29 187 GLN B O 1
ATOM 1483 N N . ARG B 1 129 ? 103.502 112.700 48.290 1.00 54.01 188 ARG B N 1
ATOM 1484 C CA . ARG B 1 129 ? 102.251 111.984 48.406 1.00 53.95 188 ARG B CA 1
ATOM 1485 C C . ARG B 1 129 ? 102.213 110.804 47.436 1.00 53.88 188 ARG B C 1
ATOM 1486 O O . ARG B 1 129 ? 101.608 109.789 47.714 1.00 53.22 188 ARG B O 1
ATOM 1494 N N . HIS B 1 130 ? 102.884 110.958 46.297 1.00 54.87 189 HIS B N 1
ATOM 1495 C CA . HIS B 1 130 ? 102.784 110.005 45.196 1.00 55.24 189 HIS B CA 1
ATOM 1496 C C . HIS B 1 130 ? 103.697 108.799 45.367 1.00 54.84 189 HIS B C 1
ATOM 1497 O O . HIS B 1 130 ? 103.331 107.676 45.072 1.00 54.98 189 HIS B O 1
ATOM 1504 N N . VAL B 1 131 ? 104.911 109.084 45.798 1.00 54.38 190 VAL B N 1
ATOM 1505 C CA . VAL B 1 131 ? 106.020 108.173 45.787 1.00 53.91 190 VAL B CA 1
ATOM 1506 C C . VAL B 1 131 ? 105.769 106.951 46.725 1.00 54.27 190 VAL B C 1
ATOM 1507 O O . VAL B 1 131 ? 105.089 107.073 47.755 1.00 54.39 190 VAL B O 1
ATOM 1511 N N . ILE B 1 132 ? 106.256 105.769 46.319 1.00 53.51 191 ILE B N 1
ATOM 1512 C CA . ILE B 1 132 ? 106.220 104.538 47.131 1.00 51.80 191 ILE B CA 1
ATOM 1513 C C . ILE B 1 132 ? 107.192 104.782 48.272 1.00 52.56 191 ILE B C 1
ATOM 1514 O O . ILE B 1 132 ? 108.271 105.342 48.033 1.00 52.57 191 ILE B O 1
ATOM 1519 N N . PRO B 1 133 ? 106.830 104.410 49.515 1.00 52.82 192 PRO B N 1
ATOM 1520 C CA . PRO B 1 133 ? 107.773 104.790 50.579 1.00 53.65 192 PRO B CA 1
ATOM 1521 C C . PRO B 1 133 ? 109.213 104.418 50.230 1.00 54.63 192 PRO B C 1
ATOM 1522 O O . PRO B 1 133 ? 109.487 103.282 49.821 1.00 54.98 192 PRO B O 1
ATOM 1526 N N . GLY B 1 134 ? 110.107 105.401 50.322 1.00 55.30 193 GLY B N 1
ATOM 1527 C CA . GLY B 1 134 ? 111.523 105.156 50.137 1.00 55.81 193 GLY B CA 1
ATOM 1528 C C . GLY B 1 134 ? 112.277 106.465 50.033 1.00 56.65 193 GLY B C 1
ATOM 1529 O O . GLY B 1 134 ? 111.697 107.554 50.202 1.00 57.02 193 GLY B O 1
ATOM 1530 N N . ASN B 1 135 ? 113.567 106.352 49.724 1.00 56.39 194 ASN B N 1
ATOM 1531 C CA . ASN B 1 135 ? 114.422 107.512 49.505 1.00 56.28 194 ASN B CA 1
ATOM 1532 C C . ASN B 1 135 ? 114.889 107.665 48.058 1.00 56.42 194 ASN B C 1
ATOM 1533 O O . ASN B 1 135 ? 115.357 106.703 47.416 1.00 56.79 194 ASN B O 1
ATOM 1538 N N . TYR B 1 136 ? 114.779 108.886 47.542 1.00 56.06 195 TYR B N 1
ATOM 1539 C CA . TYR B 1 136 ? 114.984 109.118 46.116 1.00 55.18 195 TYR B CA 1
ATOM 1540 C C . TYR B 1 136 ? 115.931 110.276 45.882 1.00 54.73 195 TYR B C 1
ATOM 1541 O O . TYR B 1 136 ? 115.664 111.393 46.291 1.00 55.47 195 TYR B O 1
ATOM 1550 N N . TRP B 1 137 ? 117.027 110.034 45.193 1.00 54.43 196 TRP B N 1
ATOM 1551 C CA . TRP B 1 137 ? 117.884 111.137 44.783 1.00 53.93 196 TRP B CA 1
ATOM 1552 C C . TRP B 1 137 ? 117.116 112.148 43.936 1.00 53.88 196 TRP B C 1
ATOM 1553 O O . TRP B 1 137 ? 116.130 111.809 43.269 1.00 53.39 196 TRP B O 1
ATOM 1564 N N . ILE B 1 138 ? 117.545 113.401 44.018 1.00 54.29 197 ILE B N 1
ATOM 1565 C CA . ILE B 1 138 ? 117.019 114.484 43.189 1.00 53.81 197 ILE B CA 1
ATOM 1566 C C . ILE B 1 138 ? 118.208 115.358 42.777 1.00 54.57 197 ILE B C 1
ATOM 1567 O O . ILE B 1 138 ? 119.308 115.235 43.340 1.00 54.76 197 ILE B O 1
ATOM 1572 N N . GLY B 1 139 ? 118.005 116.209 41.769 1.00 54.80 198 GLY B N 1
ATOM 1573 C CA . GLY B 1 139 ? 119.092 116.978 41.173 1.00 53.83 198 GLY B CA 1
ATOM 1574 C C . GLY B 1 139 ? 119.472 118.190 41.991 1.00 54.06 198 GLY B C 1
ATOM 1575 O O . GLY B 1 139 ? 119.409 119.324 41.486 1.00 54.63 198 GLY B O 1
ATOM 1576 N N . LEU B 1 140 ? 119.874 117.947 43.243 1.00 52.82 199 LEU B N 1
ATOM 1577 C CA . LEU B 1 140 ? 120.379 118.967 44.134 1.00 51.74 199 LEU B CA 1
ATOM 1578 C C . LEU B 1 140 ? 121.648 118.475 44.875 1.00 52.20 199 LEU B C 1
ATOM 1579 O O . LEU B 1 140 ? 121.570 117.564 45.693 1.00 51.32 199 LEU B O 1
ATOM 1584 N N . SER B 1 141 ? 122.806 119.076 44.601 1.00 52.92 200 SER B N 1
ATOM 1585 C CA . SER B 1 141 ? 124.073 118.611 45.216 1.00 54.17 200 SER B CA 1
ATOM 1586 C C . SER B 1 141 ? 124.996 119.744 45.610 1.00 54.95 200 SER B C 1
ATOM 1587 O O . SER B 1 141 ? 124.930 120.839 45.051 1.00 55.24 200 SER B O 1
ATOM 1590 N N . TYR B 1 142 ? 125.855 119.492 46.592 1.00 56.34 201 TYR B N 1
ATOM 1591 C CA . TYR B 1 142 ? 126.728 120.546 47.078 1.00 57.27 201 TYR B CA 1
ATOM 1592 C C . TYR B 1 142 ? 127.890 120.782 46.117 1.00 58.43 201 TYR B C 1
ATOM 1593 O O . TYR B 1 142 ? 128.577 119.831 45.717 1.00 58.40 201 TYR B O 1
ATOM 1602 N N . ASP B 1 143 ? 128.085 122.040 45.728 1.00 59.70 202 ASP B N 1
ATOM 1603 C CA . ASP B 1 143 ? 129.103 122.356 44.745 1.00 61.57 202 ASP B CA 1
ATOM 1604 C C . ASP B 1 143 ? 130.401 122.747 45.437 1.00 62.82 202 ASP B C 1
ATOM 1605 O O . ASP B 1 143 ? 130.572 123.877 45.911 1.00 62.36 202 ASP B O 1
ATOM 1610 N N . LYS B 1 144 ? 131.310 121.785 45.476 1.00 64.49 203 LYS B N 1
ATOM 1611 C CA . LYS B 1 144 ? 132.553 121.927 46.184 1.00 66.63 203 LYS B CA 1
ATOM 1612 C C . LYS B 1 144 ? 133.217 123.210 45.685 1.00 67.21 203 LYS B C 1
ATOM 1613 O O . LYS B 1 144 ? 133.445 124.139 46.470 1.00 67.21 203 LYS B O 1
ATOM 1619 N N . LYS B 1 145 ? 133.454 123.266 44.368 1.00 68.06 204 LYS B N 1
ATOM 1620 C CA . LYS B 1 145 ? 134.147 124.377 43.694 1.00 68.85 204 LYS B CA 1
ATOM 1621 C C . LYS B 1 145 ? 133.721 125.777 44.141 1.00 68.71 204 LYS B C 1
ATOM 1622 O O . LYS B 1 145 ? 134.558 126.583 44.542 1.00 68.76 204 LYS B O 1
ATOM 1628 N N . LYS B 1 146 ? 132.426 126.067 44.076 1.00 68.80 205 LYS B N 1
ATOM 1629 C CA . LYS B 1 146 ? 131.961 127.416 44.367 1.00 68.77 205 LYS B CA 1
ATOM 1630 C C . LYS B 1 146 ? 131.073 127.451 45.618 1.00 68.10 205 LYS B C 1
ATOM 1631 O O . LYS B 1 146 ? 130.284 128.381 45.807 1.00 68.11 205 LYS B O 1
ATOM 1637 N N . LYS B 1 147 ? 131.195 126.410 46.445 1.00 67.26 206 LYS B N 1
ATOM 1638 C CA . LYS B 1 147 ? 130.717 126.400 47.850 1.00 66.13 206 LYS B CA 1
ATOM 1639 C C . LYS B 1 147 ? 129.221 126.723 48.101 1.00 65.18 206 LYS B C 1
ATOM 1640 O O . LYS B 1 147 ? 128.874 127.525 48.979 1.00 64.76 206 LYS B O 1
ATOM 1646 N N . GLU B 1 148 ? 128.352 126.084 47.327 1.00 64.25 207 GLU B N 1
ATOM 1647 C CA . GLU B 1 148 ? 126.898 126.293 47.417 1.00 63.83 207 GLU B CA 1
ATOM 1648 C C . GLU B 1 148 ? 126.140 125.016 47.041 1.00 62.98 207 GLU B C 1
ATOM 1649 O O . GLU B 1 148 ? 126.688 124.120 46.394 1.00 63.21 207 GLU B O 1
ATOM 1655 N N . TRP B 1 149 ? 124.889 124.932 47.473 1.00 61.50 208 TRP B N 1
ATOM 1656 C CA . TRP B 1 149 ? 123.988 123.922 46.985 1.00 60.33 208 TRP B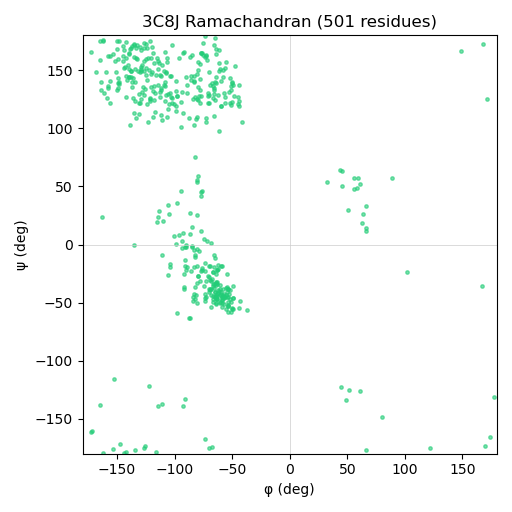 CA 1
ATOM 1657 C C . TRP B 1 149 ? 123.526 124.382 45.631 1.00 60.20 208 TRP B C 1
ATOM 1658 O O . TRP B 1 149 ? 123.173 125.541 45.471 1.00 61.10 208 TRP B O 1
ATOM 1669 N N . ALA B 1 150 ? 123.552 123.500 44.642 1.00 59.91 209 ALA B N 1
ATOM 1670 C CA . ALA B 1 150 ? 123.088 123.877 43.311 1.00 59.65 209 ALA B CA 1
ATOM 1671 C C . ALA B 1 150 ? 122.221 122.810 42.701 1.00 59.21 209 ALA B C 1
ATOM 1672 O O . ALA B 1 150 ? 122.463 121.627 42.908 1.00 59.43 209 ALA B O 1
ATOM 1674 N N . TRP B 1 151 ? 121.203 123.249 41.965 1.00 58.86 210 TRP B N 1
ATOM 1675 C CA . TRP B 1 151 ? 120.334 122.367 41.201 1.00 58.58 210 TRP B CA 1
ATOM 1676 C C . TRP B 1 151 ? 121.012 121.870 39.942 1.00 58.97 210 TRP B C 1
ATOM 1677 O O . TRP B 1 151 ? 122.105 122.323 39.564 1.00 58.84 210 TRP B O 1
ATOM 1688 N N . ILE B 1 152 ? 120.335 120.953 39.266 1.00 59.32 211 ILE B N 1
ATOM 1689 C CA . ILE B 1 152 ? 120.897 120.340 38.081 1.00 59.47 211 ILE B CA 1
ATOM 1690 C C . ILE B 1 152 ? 121.236 121.388 36.974 1.00 59.62 211 ILE B C 1
ATOM 1691 O O . ILE B 1 152 ? 122.388 121.464 36.527 1.00 59.02 211 ILE B O 1
ATOM 1696 N N . ASP B 1 153 ? 120.263 122.218 36.595 1.00 60.04 212 ASP B N 1
ATOM 1697 C CA . ASP B 1 153 ? 120.481 123.281 35.598 1.00 60.85 212 ASP B CA 1
ATOM 1698 C C . ASP B 1 153 ? 121.217 124.516 36.102 1.00 61.11 212 ASP B C 1
ATOM 1699 O O . ASP B 1 153 ? 121.223 125.524 35.401 1.00 61.58 212 ASP B O 1
ATOM 1704 N N . ASN B 1 154 ? 121.806 124.458 37.301 1.00 61.21 213 ASN B N 1
ATOM 1705 C CA . ASN B 1 154 ? 122.418 125.636 37.937 1.00 61.48 213 ASN B CA 1
ATOM 1706 C C . ASN B 1 154 ? 121.519 126.878 38.002 1.00 60.80 213 ASN B C 1
ATOM 1707 O O . ASN B 1 154 ? 122.009 128.007 37.967 1.00 60.49 213 ASN B O 1
ATOM 1712 N N . GLY B 1 155 ? 120.212 126.654 38.084 1.00 59.98 214 GLY B N 1
ATOM 1713 C CA . GLY B 1 155 ? 119.259 127.725 38.240 1.00 59.42 214 GLY B CA 1
ATOM 1714 C C . GLY B 1 155 ? 118.638 127.769 39.626 1.00 59.41 214 GLY B C 1
ATOM 1715 O O . GLY B 1 155 ? 118.740 126.813 40.410 1.00 58.57 214 GLY B O 1
ATOM 1716 N N . PRO B 1 156 ? 117.972 128.893 39.943 1.00 59.74 215 PRO B N 1
ATOM 1717 C CA . PRO B 1 156 ? 117.274 129.036 41.214 1.00 59.61 215 PRO B CA 1
ATOM 1718 C C . PRO B 1 156 ? 116.016 128.169 41.218 1.00 59.26 215 PRO B C 1
ATOM 1719 O O . PRO B 1 156 ? 115.533 127.768 40.166 1.00 58.33 215 PRO B O 1
ATOM 1723 N N . SER B 1 157 ? 115.527 127.848 42.404 1.00 59.33 216 SER B N 1
ATOM 1724 C CA . SER B 1 157 ? 114.238 127.209 42.529 1.00 59.31 216 SER B CA 1
ATOM 1725 C C . SER B 1 157 ? 113.439 128.037 43.502 1.00 59.53 216 SER B C 1
ATOM 1726 O O . SER B 1 157 ? 114.009 128.632 44.401 1.00 59.35 216 SER B O 1
ATOM 1729 N N . LYS B 1 158 ? 112.123 128.076 43.333 1.00 59.95 217 LYS B N 1
ATOM 1730 C CA . LYS B 1 158 ? 111.277 128.674 44.354 1.00 60.84 217 LYS B CA 1
ATOM 1731 C C . LYS B 1 158 ? 111.352 127.954 45.704 1.00 61.23 217 LYS B C 1
ATOM 1732 O O . LYS B 1 158 ? 111.006 128.523 46.735 1.00 61.52 217 LYS B O 1
ATOM 1738 N N . LEU B 1 159 ? 111.857 126.728 45.686 1.00 61.83 218 LEU B N 1
ATOM 1739 C CA . LEU B 1 159 ? 112.047 125.932 46.884 1.00 62.86 218 LEU B CA 1
ATOM 1740 C C . LEU B 1 159 ? 113.302 126.327 47.694 1.00 63.96 218 LEU B C 1
ATOM 1741 O O . LEU B 1 159 ? 113.518 125.806 48.793 1.00 64.29 218 LEU B O 1
ATOM 1746 N N . ASP B 1 160 ? 114.112 127.251 47.161 1.00 64.97 219 ASP B N 1
ATOM 1747 C CA . ASP B 1 160 ? 115.402 127.615 47.763 1.00 65.59 219 ASP B CA 1
ATOM 1748 C C . ASP B 1 160 ? 115.311 128.216 49.151 1.00 66.06 219 ASP B C 1
ATOM 1749 O O . ASP B 1 160 ? 116.119 127.870 50.008 1.00 66.23 219 ASP B O 1
ATOM 1754 N N . MET B 1 161 ? 114.343 129.099 49.387 1.00 67.21 220 MET B N 1
ATOM 1755 C CA . MET B 1 161 ? 114.237 129.718 50.713 1.00 68.85 220 MET B CA 1
ATOM 1756 C C . MET B 1 161 ? 113.949 128.658 51.770 1.00 68.37 220 MET B C 1
ATOM 1757 O O . MET B 1 161 ? 114.569 128.648 52.836 1.00 68.29 220 MET B O 1
ATOM 1762 N N . LYS B 1 162 ? 113.047 127.738 51.431 1.00 68.36 221 LYS B N 1
ATOM 1763 C CA . LYS B 1 162 ? 112.713 126.615 52.286 1.00 68.21 221 LYS B CA 1
ATOM 1764 C C . LYS B 1 162 ? 113.949 125.767 52.583 1.00 67.82 221 LYS B C 1
ATOM 1765 O O . LYS B 1 162 ? 114.191 125.393 53.733 1.00 67.74 221 LYS B O 1
ATOM 1771 N N . ILE B 1 163 ? 114.733 125.481 51.547 1.00 67.02 222 ILE B N 1
ATOM 1772 C CA . ILE B 1 163 ? 115.908 124.655 51.701 1.00 66.50 222 ILE B CA 1
ATOM 1773 C C . ILE B 1 163 ? 116.922 125.313 52.624 1.00 66.72 222 ILE B C 1
ATOM 1774 O O . ILE B 1 163 ? 117.434 124.657 53.546 1.00 67.04 222 ILE B O 1
ATOM 1779 N N . LYS B 1 164 ? 117.203 126.603 52.428 1.00 66.25 223 LYS B N 1
ATOM 1780 C CA . LYS B 1 164 ? 118.239 127.212 53.267 1.00 65.88 223 LYS B CA 1
ATOM 1781 C C . LYS B 1 164 ? 117.846 127.219 54.736 1.00 65.07 223 LYS B C 1
ATOM 1782 O O . LYS B 1 164 ? 118.712 127.264 55.614 1.00 65.19 223 LYS B O 1
ATOM 1788 N N . LYS B 1 165 ? 116.544 127.122 54.989 1.00 63.99 224 LYS B N 1
ATOM 1789 C CA . LYS B 1 165 ? 116.030 127.128 56.344 1.00 63.12 224 LYS B CA 1
ATOM 1790 C C . LYS B 1 165 ? 116.112 125.771 57.005 1.00 61.92 224 LYS B C 1
ATOM 1791 O O . LYS B 1 165 ? 115.919 125.657 58.214 1.00 62.15 224 LYS B O 1
ATOM 1797 N N . MET B 1 166 ? 116.418 124.741 56.227 1.00 60.64 225 MET B N 1
ATOM 1798 C CA . MET B 1 166 ? 116.555 123.396 56.795 1.00 59.97 225 MET B CA 1
ATOM 1799 C C . MET B 1 166 ? 117.899 123.076 57.444 1.00 58.05 225 MET B C 1
ATOM 1800 O O . MET B 1 166 ? 118.037 122.019 58.056 1.00 58.16 225 MET B O 1
ATOM 1805 N N . ASN B 1 167 ? 118.880 123.964 57.283 1.00 55.73 226 ASN B N 1
ATOM 1806 C CA . ASN B 1 167 ? 120.192 123.772 57.853 1.00 54.05 226 ASN B CA 1
ATOM 1807 C C . ASN B 1 167 ? 120.926 122.479 57.418 1.00 53.28 226 ASN B C 1
ATOM 1808 O O . ASN B 1 167 ? 121.448 121.743 58.258 1.00 52.87 226 ASN B O 1
ATOM 1813 N N . PHE B 1 168 ? 120.966 122.214 56.113 1.00 52.05 227 PHE B N 1
ATOM 1814 C CA . PHE B 1 168 ? 121.823 121.165 55.560 1.00 50.78 227 PHE B CA 1
ATOM 1815 C C . PHE B 1 168 ? 123.316 121.352 55.949 1.00 50.09 227 PHE B C 1
ATOM 1816 O O . PHE B 1 168 ? 123.774 122.459 56.250 1.00 49.53 227 PHE B O 1
ATOM 1824 N N . LYS B 1 169 ? 124.081 120.273 55.926 1.00 49.35 228 LYS B N 1
ATOM 1825 C CA . LYS B 1 169 ? 125.506 120.372 56.245 1.00 48.65 228 LYS B CA 1
ATOM 1826 C C . LYS B 1 169 ? 126.474 120.943 55.185 1.00 48.70 228 LYS B C 1
ATOM 1827 O O . LYS B 1 169 ? 127.521 121.392 55.574 1.00 49.50 228 LYS B O 1
ATOM 1833 N N . SER B 1 170 ? 126.197 120.940 53.883 1.00 48.11 229 SER B N 1
ATOM 1834 C CA . SER B 1 170 ? 127.207 121.559 52.951 1.00 48.14 229 SER B CA 1
ATOM 1835 C C . SER B 1 170 ? 128.302 120.603 52.435 1.00 48.09 229 SER B C 1
ATOM 1836 O O . SER B 1 170 ? 129.511 120.859 52.496 1.00 48.17 229 SER B O 1
ATOM 1839 N N . ARG B 1 171 ? 127.836 119.544 51.808 1.00 48.47 230 ARG B N 1
ATOM 1840 C CA . ARG B 1 171 ? 128.559 118.300 51.765 1.00 49.13 230 ARG B CA 1
ATOM 1841 C C . ARG B 1 171 ? 127.502 117.396 51.146 1.00 49.80 230 ARG B C 1
ATOM 1842 O O . ARG B 1 171 ? 126.362 117.350 51.635 1.00 49.59 230 ARG B O 1
ATOM 1850 N N . GLY B 1 172 ? 127.854 116.740 50.041 1.00 50.49 231 GLY B N 1
ATOM 1851 C CA . GLY B 1 172 ? 127.024 115.685 49.487 1.00 50.76 231 GLY B CA 1
ATOM 1852 C C . GLY B 1 172 ? 125.846 116.138 48.672 1.00 51.52 231 GLY B C 1
ATOM 1853 O O . GLY B 1 172 ? 125.903 117.176 47.993 1.00 52.02 231 GLY B O 1
ATOM 1854 N N . CYS B 1 173 ? 124.779 115.342 48.725 1.00 51.92 232 CYS B N 1
ATOM 1855 C CA . CYS B 1 173 ? 123.643 115.431 47.785 1.00 52.03 232 CYS B CA 1
ATOM 1856 C C . CYS B 1 173 ? 122.309 115.276 48.536 1.00 52.16 232 CYS B C 1
ATOM 1857 O O . CYS B 1 173 ? 122.287 114.877 49.704 1.00 52.31 232 CYS B O 1
ATOM 1860 N N . VAL B 1 174 ? 121.194 115.551 47.861 1.00 52.54 233 VAL B N 1
ATOM 1861 C CA . VAL B 1 174 ? 119.891 115.583 48.521 1.00 52.48 233 VAL B CA 1
ATOM 1862 C C . VAL B 1 174 ? 118.962 114.545 47.963 1.00 53.15 233 VAL B C 1
ATOM 1863 O O . VAL B 1 174 ? 118.867 114.368 46.739 1.00 53.68 233 VAL B O 1
ATOM 1867 N N . PHE B 1 175 ? 118.257 113.867 48.866 1.00 53.29 234 PHE B N 1
ATOM 1868 C CA . PHE B 1 175 ? 117.255 112.875 48.477 1.00 52.76 234 PHE B CA 1
ATOM 1869 C C . PHE B 1 175 ? 115.928 113.245 49.119 1.00 52.79 234 PHE B C 1
ATOM 1870 O O . PHE B 1 175 ? 115.878 113.977 50.116 1.00 52.81 234 PHE B O 1
ATOM 1878 N N . LEU B 1 176 ? 114.860 112.716 48.543 1.00 53.32 235 LEU B N 1
ATOM 1879 C CA . LEU B 1 176 ? 113.509 112.994 48.965 1.00 53.68 235 LEU B CA 1
ATOM 1880 C C . LEU B 1 176 ? 112.990 111.704 49.541 1.00 54.53 235 LEU B C 1
ATOM 1881 O O . LEU B 1 176 ? 113.374 110.616 49.084 1.00 55.63 235 LEU B O 1
ATOM 1886 N N . SER B 1 177 ? 112.150 111.833 50.560 1.00 54.53 236 SER B N 1
ATOM 1887 C CA . SER B 1 177 ? 111.340 110.757 51.077 1.00 55.01 236 SER B CA 1
ATOM 1888 C C . SER B 1 177 ? 109.914 111.335 51.266 1.00 55.81 236 SER B C 1
ATOM 1889 O O . SER B 1 177 ? 109.662 112.495 50.935 1.00 56.01 236 SER B O 1
ATOM 1892 N N . LYS B 1 178 ? 108.982 110.566 51.798 1.00 56.07 237 LYS B N 1
ATOM 1893 C CA . LYS B 1 178 ? 107.661 111.133 52.010 1.00 56.99 237 LYS B CA 1
ATOM 1894 C C . LYS B 1 178 ? 107.666 112.184 53.127 1.00 57.52 237 LYS B C 1
ATOM 1895 O O . LYS B 1 178 ? 106.985 113.196 53.028 1.00 58.11 237 LYS B O 1
ATOM 1901 N N . ALA B 1 179 ? 108.427 111.958 54.185 1.00 57.70 238 ALA B N 1
ATOM 1902 C CA . ALA B 1 179 ? 108.454 112.914 55.276 1.00 58.29 238 ALA B CA 1
ATOM 1903 C C . ALA B 1 179 ? 109.257 114.180 54.926 1.00 58.89 238 ALA B C 1
ATOM 1904 O O . ALA B 1 179 ? 108.914 115.285 55.365 1.00 58.40 238 ALA B O 1
ATOM 1906 N N . ARG B 1 180 ? 110.331 114.035 54.155 1.00 59.46 239 ARG B N 1
ATOM 1907 C CA . ARG B 1 180 ? 111.242 115.173 54.012 1.00 60.99 239 ARG B CA 1
ATOM 1908 C C . ARG B 1 180 ? 112.181 115.081 52.833 1.00 60.32 239 ARG B C 1
ATOM 1909 O O . ARG B 1 180 ? 112.192 114.080 52.125 1.00 60.46 239 ARG B O 1
ATOM 1917 N N . ILE B 1 181 ? 112.958 116.151 52.646 1.00 60.01 240 ILE B N 1
ATOM 1918 C CA . ILE B 1 181 ? 114.188 116.115 51.853 1.00 59.53 240 ILE B CA 1
ATOM 1919 C C . ILE B 1 181 ? 115.381 116.254 52.803 1.00 59.44 240 ILE B C 1
ATOM 1920 O O . ILE B 1 181 ? 115.251 116.889 53.839 1.00 60.10 240 ILE B O 1
ATOM 1925 N N . GLU B 1 182 ? 116.524 115.654 52.470 1.00 58.75 241 GLU B N 1
ATOM 1926 C CA . GLU B 1 182 ? 117.687 115.680 53.362 1.00 58.03 241 GLU B CA 1
ATOM 1927 C C . GLU B 1 182 ? 119.033 115.606 52.614 1.00 56.93 241 GLU B C 1
ATOM 1928 O O . GLU B 1 182 ? 119.136 115.006 51.538 1.00 56.50 241 GLU B O 1
ATOM 1934 N N . ASP B 1 183 ? 120.048 116.245 53.191 1.00 56.01 242 ASP B N 1
ATOM 1935 C CA . ASP B 1 183 ? 121.438 116.110 52.738 1.00 54.88 242 ASP B CA 1
ATOM 1936 C C . ASP B 1 183 ? 122.017 114.877 53.348 1.00 54.73 242 ASP B C 1
ATOM 1937 O O . ASP B 1 183 ? 121.684 114.525 54.473 1.00 54.73 242 ASP B O 1
ATOM 1942 N N . ILE B 1 184 ? 122.876 114.216 52.583 1.00 55.36 243 ILE B N 1
ATOM 1943 C CA . ILE B 1 184 ? 123.648 113.052 53.046 1.00 55.42 243 ILE B CA 1
ATOM 1944 C C . ILE B 1 184 ? 124.783 112.796 52.060 1.00 55.69 243 ILE B C 1
ATOM 1945 O O . ILE B 1 184 ? 124.854 113.463 51.019 1.00 55.58 243 ILE B O 1
ATOM 1950 N N . ASP B 1 185 ? 125.650 111.839 52.382 1.00 55.98 244 ASP B N 1
ATOM 1951 C CA . ASP B 1 185 ? 126.753 111.472 51.506 1.00 56.76 244 ASP B CA 1
ATOM 1952 C C . ASP B 1 185 ? 126.262 110.919 50.153 1.00 56.21 244 ASP B C 1
ATOM 1953 O O . ASP B 1 185 ? 125.417 110.019 50.103 1.00 56.56 244 ASP B O 1
ATOM 1958 N N . CYS B 1 186 ? 126.793 111.474 49.069 1.00 55.76 245 CYS B N 1
ATOM 1959 C CA . CYS B 1 186 ? 126.337 111.171 47.698 1.00 55.43 245 CYS B CA 1
ATOM 1960 C C . CYS B 1 186 ? 126.424 109.713 47.249 1.00 55.28 245 CYS B C 1
ATOM 1961 O O . CYS B 1 186 ? 125.777 109.327 46.282 1.00 55.44 245 CYS B O 1
ATOM 1964 N N . ASN B 1 187 ? 127.218 108.910 47.936 1.00 55.55 246 ASN B N 1
ATOM 1965 C CA . ASN B 1 187 ? 127.454 107.548 47.491 1.00 56.06 246 ASN B CA 1
ATOM 1966 C C . ASN B 1 187 ? 126.574 106.493 48.149 1.00 55.88 246 ASN B C 1
ATOM 1967 O O . ASN B 1 187 ? 126.770 105.283 47.964 1.00 55.71 246 ASN B O 1
ATOM 1972 N N . ILE B 1 188 ? 125.599 106.961 48.911 1.00 55.42 247 ILE B N 1
ATOM 1973 C CA . ILE B 1 188 ? 124.588 106.075 49.429 1.00 55.52 247 ILE B CA 1
ATOM 1974 C C . ILE B 1 188 ? 123.671 105.609 48.285 1.00 54.60 247 ILE B C 1
ATOM 1975 O O . ILE B 1 188 ? 123.186 106.417 47.521 1.00 53.84 247 ILE B O 1
ATOM 1980 N N . PRO B 1 189 ? 123.435 104.295 48.174 1.00 54.35 248 PRO B N 1
ATOM 1981 C CA . PRO B 1 189 ? 122.515 103.808 47.169 1.00 53.96 248 PRO B CA 1
ATOM 1982 C C . PRO B 1 189 ? 121.085 104.125 47.527 1.00 53.81 248 PRO B C 1
ATOM 1983 O O . PRO B 1 189 ? 120.524 103.526 48.442 1.00 53.85 248 PRO B O 1
ATOM 1987 N N . TYR B 1 190 ? 120.490 105.057 46.797 1.00 53.91 249 TYR B N 1
ATOM 1988 C CA . TYR B 1 190 ? 119.052 105.290 46.894 1.00 53.93 249 TYR B CA 1
ATOM 1989 C C . TYR B 1 190 ? 118.407 105.099 45.536 1.00 53.71 249 TYR B C 1
ATOM 1990 O O . TYR B 1 190 ? 119.127 104.876 44.561 1.00 53.18 249 TYR B O 1
ATOM 1999 N N . TYR B 1 191 ? 117.070 105.179 45.472 1.00 54.15 250 TYR B N 1
ATOM 2000 C CA . TYR B 1 191 ? 116.355 105.279 44.192 1.00 54.82 250 TYR B CA 1
ATOM 2001 C C . TYR B 1 191 ? 116.548 106.698 43.629 1.00 56.02 250 TYR B C 1
ATOM 2002 O O . TYR B 1 191 ? 117.363 107.470 44.137 1.00 56.76 250 TYR B O 1
ATOM 2011 N N . CYS B 1 192 ? 115.768 107.059 42.606 1.00 57.19 251 CYS B N 1
ATOM 2012 C CA . CYS B 1 192 ? 116.133 108.155 41.722 1.00 56.75 251 CYS B CA 1
ATOM 2013 C C . CYS B 1 192 ? 114.916 108.725 41.006 1.00 56.84 251 CYS B C 1
ATOM 2014 O O . CYS B 1 192 ? 114.046 107.985 40.577 1.00 56.93 251 CYS B O 1
ATOM 2017 N N . ILE B 1 193 ? 114.828 110.053 40.924 1.00 56.68 252 ILE B N 1
ATOM 2018 C CA . ILE B 1 193 ? 113.747 110.699 40.189 1.00 55.59 252 ILE B CA 1
ATOM 2019 C C . ILE B 1 193 ? 114.326 111.578 39.083 1.00 56.42 252 ILE B C 1
ATOM 2020 O O . ILE B 1 193 ? 115.205 112.410 39.343 1.00 57.53 252 ILE B O 1
ATOM 2025 N N . CYS B 1 194 ? 113.881 111.367 37.847 1.00 56.00 253 CYS B N 1
ATOM 2026 C CA . CYS B 1 194 ? 114.195 112.278 36.762 1.00 55.82 253 CYS B CA 1
ATOM 2027 C C . CYS B 1 194 ? 112.915 113.060 36.422 1.00 56.80 253 CYS B C 1
ATOM 2028 O O . CYS B 1 194 ? 111.800 112.514 36.531 1.00 57.52 253 CYS B O 1
ATOM 2031 N N . GLY B 1 195 ? 113.051 114.316 35.985 1.00 56.70 254 GLY B N 1
ATOM 2032 C CA . GLY B 1 195 ? 111.873 115.119 35.630 1.00 56.42 254 GLY B CA 1
ATOM 2033 C C . GLY B 1 195 ? 112.088 115.990 34.409 1.00 57.15 254 GLY B C 1
ATOM 2034 O O . GLY B 1 195 ? 113.180 116.531 34.213 1.00 56.69 254 GLY B O 1
ATOM 2035 N N . LYS B 1 196 ? 111.055 116.100 33.570 1.00 57.28 255 LYS B N 1
ATOM 2036 C CA . LYS B 1 196 ? 111.077 117.025 32.449 1.00 58.09 255 LYS B CA 1
ATOM 2037 C C . LYS B 1 196 ? 109.740 117.786 32.319 1.00 57.94 255 LYS B C 1
ATOM 2038 O O . LYS B 1 196 ? 108.658 117.170 32.264 1.00 58.10 255 LYS B O 1
ATOM 2044 N N . LYS B 1 197 ? 109.837 119.117 32.297 1.00 57.40 256 LYS B N 1
ATOM 2045 C CA . LYS B 1 197 ? 108.712 120.011 32.040 1.00 57.36 256 LYS B CA 1
ATOM 2046 C C . LYS B 1 197 ? 108.292 119.768 30.633 1.00 56.15 256 LYS B C 1
ATOM 2047 O O . LYS B 1 197 ? 109.151 119.784 29.767 1.00 56.01 256 LYS B O 1
ATOM 2053 N N . LEU B 1 198 ? 106.997 119.540 30.408 1.00 55.26 257 LEU B N 1
ATOM 2054 C CA . LEU B 1 198 ? 106.426 119.504 29.056 1.00 54.69 257 LEU B CA 1
ATOM 2055 C C . LEU B 1 198 ? 106.256 120.934 28.552 1.00 54.59 257 LEU B C 1
ATOM 2056 O O . LEU B 1 198 ? 105.915 121.834 29.331 1.00 54.48 257 LEU B O 1
ATOM 2061 N N . ASP B 1 199 ? 106.500 121.134 27.265 1.00 54.46 258 ASP B N 1
ATOM 2062 C CA . ASP B 1 199 ? 106.409 122.455 26.617 1.00 55.48 258 ASP B CA 1
ATOM 2063 C C . ASP B 1 199 ? 105.231 122.558 25.635 1.00 54.80 258 ASP B C 1
ATOM 2064 O O . ASP B 1 199 ? 104.939 123.627 25.131 1.00 55.18 258 ASP B O 1
ATOM 2069 N N . LYS B 1 200 ? 104.579 121.431 25.362 1.00 53.83 259 LYS B N 1
ATOM 2070 C CA . LYS B 1 200 ? 103.441 121.362 24.474 1.00 53.42 259 LYS B CA 1
ATOM 2071 C C . LYS B 1 200 ? 102.688 120.109 24.848 1.00 52.49 259 LYS B C 1
ATOM 2072 O O . LYS B 1 200 ? 103.253 119.221 25.504 1.00 51.79 259 LYS B O 1
ATOM 2078 N N . PHE B 1 201 ? 101.428 120.041 24.412 1.00 51.37 260 PHE B N 1
ATOM 2079 C CA . PHE B 1 201 ? 100.599 118.892 24.667 1.00 50.73 260 PHE B CA 1
ATOM 2080 C C . PHE B 1 201 ? 101.199 117.690 23.941 1.00 50.65 260 PHE B C 1
ATOM 2081 O O . PHE B 1 201 ? 101.387 117.732 22.733 1.00 50.20 260 PHE B O 1
ATOM 2089 N N . PRO B 1 202 ? 101.491 116.605 24.678 1.00 51.13 261 PRO B N 1
ATOM 2090 C CA . PRO B 1 202 ? 102.209 115.470 24.112 1.00 52.05 261 PRO B CA 1
ATOM 2091 C C . PRO B 1 202 ? 101.561 114.983 22.834 1.00 53.66 261 PRO B C 1
ATOM 2092 O O . PRO B 1 202 ? 100.367 114.648 22.834 1.00 54.42 261 PRO B O 1
ATOM 2096 N N . ASP B 1 203 ? 102.317 114.968 21.736 1.00 54.96 262 ASP B N 1
ATOM 2097 C CA . ASP B 1 203 ? 101.712 114.606 20.437 1.00 56.42 262 ASP B CA 1
ATOM 2098 C C . ASP B 1 203 ? 102.269 113.342 19.791 1.00 56.77 262 ASP B C 1
ATOM 2099 O O . ASP B 1 203 ? 103.472 113.102 19.750 1.00 57.42 262 ASP B O 1
ATOM 2105 N N . GLY C 1 78 ? 94.344 110.842 45.325 1.00 64.38 137 GLY C N 1
ATOM 2106 C CA . GLY C 1 78 ? 95.172 109.959 44.457 1.00 64.53 137 GLY C CA 1
ATOM 2107 C C . GLY C 1 78 ? 95.419 108.643 45.161 1.00 64.38 137 GLY C C 1
ATOM 2108 O O . GLY C 1 78 ? 95.365 108.567 46.395 1.00 64.54 137 GLY C O 1
ATOM 2109 N N . ARG C 1 79 ? 95.685 107.613 44.364 1.00 64.01 138 ARG C N 1
ATOM 2110 C CA . ARG C 1 79 ? 96.028 106.302 44.885 1.00 63.73 138 ARG C CA 1
ATOM 2111 C C . ARG C 1 79 ? 97.096 105.654 44.015 1.00 63.24 138 ARG C C 1
ATOM 2112 O O . ARG C 1 79 ? 97.467 106.198 42.970 1.00 63.07 138 ARG C O 1
ATOM 2120 N N . GLY C 1 80 ? 97.578 104.495 44.463 1.00 62.75 139 GLY C N 1
ATOM 2121 C CA . GLY C 1 80 ? 98.693 103.787 43.837 1.00 61.92 139 GLY C CA 1
ATOM 2122 C C . GLY C 1 80 ? 98.605 103.630 42.335 1.00 61.56 139 GLY C C 1
ATOM 2123 O O . GLY C 1 80 ? 97.510 103.622 41.758 1.00 61.49 139 GLY C O 1
ATOM 2124 N N . VAL C 1 81 ? 99.776 103.504 41.712 1.00 61.17 140 VAL C N 1
ATOM 2125 C CA . VAL C 1 81 ? 99.898 103.297 40.277 1.00 60.69 140 VAL C CA 1
ATOM 2126 C C . VAL C 1 81 ? 99.701 101.833 39.905 1.00 60.81 140 VAL C C 1
ATOM 2127 O O . VAL C 1 81 ? 100.346 100.943 40.458 1.00 60.92 140 VAL C O 1
ATOM 2131 N N . LYS C 1 82 ? 98.791 101.579 38.976 1.00 60.58 141 LYS C N 1
ATOM 2132 C CA . LYS C 1 82 ? 98.756 100.286 38.317 1.00 60.35 141 LYS C CA 1
ATOM 2133 C C . LYS C 1 82 ? 99.751 100.311 37.154 1.00 59.92 141 LYS C C 1
ATOM 2134 O O . LYS C 1 82 ? 100.210 101.379 36.740 1.00 59.69 141 LYS C O 1
ATOM 2140 N N . TYR C 1 83 ? 100.105 99.125 36.671 1.00 59.46 142 TYR C N 1
ATOM 2141 C CA . TYR C 1 83 ? 100.893 98.938 35.461 1.00 59.18 142 TYR C CA 1
ATOM 2142 C C . TYR C 1 83 ? 100.807 97.468 35.144 1.00 59.03 142 TYR C C 1
ATOM 2143 O O . TYR C 1 83 ? 100.679 96.627 36.051 1.00 58.55 142 TYR C O 1
ATOM 2152 N N . TRP C 1 84 ? 100.862 97.174 33.854 1.00 58.59 143 TRP C N 1
ATOM 2153 C CA . TRP C 1 84 ? 100.801 95.820 33.381 1.00 58.33 143 TRP C CA 1
ATOM 2154 C C . TRP C 1 84 ? 101.940 95.532 32.409 1.00 58.31 143 TRP C C 1
ATOM 2155 O O . TRP C 1 84 ? 102.386 96.422 31.672 1.00 58.37 143 TRP C O 1
ATOM 2166 N N . PHE C 1 85 ? 102.382 94.275 32.409 1.00 58.00 144 PHE C N 1
ATOM 2167 C CA . PHE C 1 85 ? 103.591 93.844 31.729 1.00 57.82 144 PHE C CA 1
ATOM 2168 C C . PHE C 1 85 ? 103.373 92.397 31.286 1.00 57.89 144 PHE C C 1
ATOM 2169 O O . PHE C 1 85 ? 102.795 91.577 32.014 1.00 58.38 144 PHE C O 1
ATOM 2177 N N . CYS C 1 86 ? 103.821 92.080 30.085 1.00 57.73 145 CYS C N 1
ATOM 2178 C CA . CYS C 1 86 ? 103.767 90.718 29.599 1.00 57.52 145 CYS C CA 1
ATOM 2179 C C . CYS C 1 86 ? 105.168 90.158 29.589 1.00 57.06 145 CYS C C 1
ATOM 2180 O O . CYS C 1 86 ? 106.112 90.897 29.430 1.00 57.27 145 CYS C O 1
ATOM 2183 N N . TYR C 1 87 ? 105.290 88.858 29.811 1.00 56.83 146 TYR C N 1
ATOM 2184 C CA . TYR C 1 87 ? 106.547 88.128 29.589 1.00 56.50 146 TYR C CA 1
ATOM 2185 C C . TYR C 1 87 ? 106.243 86.791 28.974 1.00 56.25 146 TYR C C 1
ATOM 2186 O O . TYR C 1 87 ? 105.225 86.153 29.327 1.00 56.29 146 TYR C O 1
ATOM 2195 N N . SER C 1 88 ? 107.122 86.328 28.074 1.00 55.77 147 SER C N 1
ATOM 2196 C CA . SER C 1 88 ? 106.778 85.019 27.445 1.00 55.55 147 SER C CA 1
ATOM 2197 C C . SER C 1 88 ? 105.369 85.082 26.968 1.00 55.39 147 SER C C 1
ATOM 2198 O O . SER C 1 88 ? 105.045 86.105 26.286 1.00 55.60 147 SER C O 1
ATOM 2201 N N . THR C 1 89 ? 104.494 84.150 27.175 1.00 55.05 148 THR C N 1
ATOM 2202 C CA . THR C 1 89 ? 103.161 84.021 26.630 1.00 55.22 148 THR C CA 1
ATOM 2203 C C . THR C 1 89 ? 102.121 84.368 27.647 1.00 55.58 148 THR C C 1
ATOM 2204 O O . THR C 1 89 ? 100.961 84.043 27.713 1.00 55.31 148 THR C O 1
ATOM 2208 N N . LYS C 1 90 ? 102.498 85.212 28.603 1.00 55.76 149 LYS C N 1
ATOM 2209 C CA . LYS C 1 90 ? 101.658 85.493 29.751 1.00 56.11 149 LYS C CA 1
ATOM 2210 C C . LYS C 1 90 ? 101.722 86.980 30.099 1.00 56.36 149 LYS C C 1
ATOM 2211 O O . LYS C 1 90 ? 102.777 87.605 29.948 1.00 56.09 149 LYS C O 1
ATOM 2217 N N . CYS C 1 91 ? 100.598 87.542 30.553 1.00 56.45 150 CYS C N 1
ATOM 2218 C CA . CYS C 1 91 ? 100.543 88.959 30.917 1.00 57.07 150 CYS C CA 1
ATOM 2219 C C . CYS C 1 91 ? 100.159 89.176 32.375 1.00 57.17 150 CYS C C 1
ATOM 2220 O O . CYS C 1 91 ? 99.412 88.392 32.959 1.00 57.45 150 CYS C O 1
ATOM 2223 N N . TYR C 1 92 ? 100.704 90.230 32.971 1.00 57.55 151 TYR C N 1
ATOM 2224 C CA . TYR C 1 92 ? 100.605 90.446 34.420 1.00 57.54 151 TYR C CA 1
ATOM 2225 C C . TYR C 1 92 ? 100.149 91.879 34.694 1.00 58.01 151 TYR C C 1
ATOM 2226 O O . TYR C 1 92 ? 100.700 92.8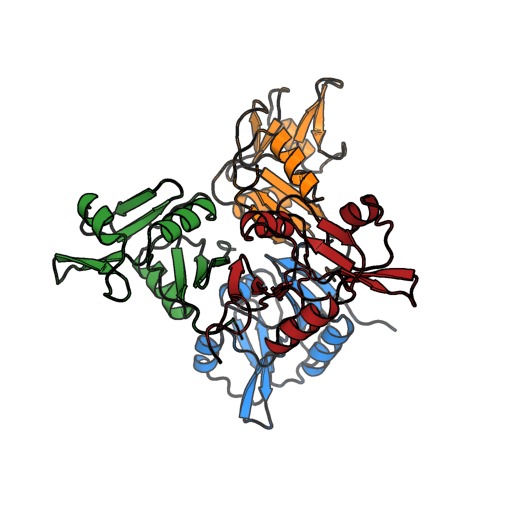19 34.146 1.00 57.97 151 TYR C O 1
ATOM 2235 N N . TYR C 1 93 ? 99.126 92.020 35.529 1.00 58.88 152 TYR C N 1
ATOM 2236 C CA . TYR C 1 93 ? 98.676 93.311 36.056 1.00 59.45 152 TYR C CA 1
ATOM 2237 C C . TYR C 1 93 ? 99.194 93.448 37.488 1.00 59.56 152 TYR C C 1
ATOM 2238 O O . TYR C 1 93 ? 98.976 92.565 38.321 1.00 59.78 152 TYR C O 1
ATOM 2247 N N . PHE C 1 94 ? 99.900 94.544 37.754 1.00 59.84 153 PHE C N 1
ATOM 2248 C CA . PHE C 1 94 ? 100.370 94.895 39.095 1.00 59.66 153 PHE C CA 1
ATOM 2249 C C . PHE C 1 94 ? 99.576 96.065 39.637 1.00 59.50 153 PHE C C 1
ATOM 2250 O O . PHE C 1 94 ? 99.431 97.106 38.978 1.00 59.42 153 PHE C O 1
ATOM 2258 N N . ILE C 1 95 ? 99.068 95.879 40.848 1.00 59.55 154 ILE C N 1
ATOM 2259 C CA . ILE C 1 95 ? 98.229 96.863 41.524 1.00 59.39 154 ILE C CA 1
ATOM 2260 C C . ILE C 1 95 ? 98.964 97.300 42.778 1.00 59.57 154 ILE C C 1
ATOM 2261 O O . ILE C 1 95 ? 99.185 96.493 43.687 1.00 59.40 154 ILE C O 1
ATOM 2266 N N . MET C 1 96 ? 99.355 98.575 42.804 1.00 59.83 155 MET C N 1
ATOM 2267 C CA . MET C 1 96 ? 100.114 99.150 43.917 1.00 60.02 155 MET C CA 1
ATOM 2268 C C . MET C 1 96 ? 99.259 99.691 45.076 1.00 59.80 155 MET C C 1
ATOM 2269 O O . MET C 1 96 ? 99.703 100.592 45.780 1.00 59.49 155 MET C O 1
ATOM 2274 N N . ASN C 1 97 ? 98.053 99.153 45.274 1.00 59.67 156 ASN C N 1
ATOM 2275 C CA . ASN C 1 97 ? 97.146 99.644 46.333 1.00 59.86 156 ASN C CA 1
ATOM 2276 C C . ASN C 1 97 ? 96.992 98.613 47.436 1.00 59.72 156 ASN C C 1
ATOM 2277 O O . ASN C 1 97 ? 96.328 97.589 47.245 1.00 60.15 156 ASN C O 1
ATOM 2282 N N . LYS C 1 98 ? 97.599 98.881 48.589 1.00 59.22 157 LYS C N 1
ATOM 2283 C CA . LYS C 1 98 ? 97.749 97.862 49.621 1.00 58.82 157 LYS C CA 1
ATOM 2284 C C . LYS C 1 98 ? 96.409 97.313 50.113 1.00 58.68 157 LYS C C 1
ATOM 2285 O O . LYS C 1 98 ? 95.562 98.067 50.605 1.00 58.71 157 LYS C O 1
ATOM 2291 N N . THR C 1 99 ? 96.218 96.004 49.936 1.00 58.22 158 THR C N 1
ATOM 2292 C CA . THR C 1 99 ? 95.024 95.313 50.427 1.00 58.21 158 THR C CA 1
ATOM 2293 C C . THR C 1 99 ? 95.356 93.986 51.071 1.00 57.95 158 THR C C 1
ATOM 2294 O O . THR C 1 99 ? 96.489 93.509 51.006 1.00 57.91 158 THR C O 1
ATOM 2298 N N . THR C 1 100 ? 94.339 93.412 51.698 1.00 57.73 159 THR C N 1
ATOM 2299 C CA . THR C 1 100 ? 94.376 92.058 52.200 1.00 57.78 159 THR C CA 1
ATOM 2300 C C . THR C 1 100 ? 94.479 91.108 51.012 1.00 57.79 159 THR C C 1
ATOM 2301 O O . THR C 1 100 ? 94.346 91.530 49.855 1.00 57.88 159 THR C O 1
ATOM 2305 N N . TRP C 1 101 ? 94.693 89.825 51.287 1.00 57.75 160 TRP C N 1
ATOM 2306 C CA . TRP C 1 101 ? 94.758 88.844 50.215 1.00 57.95 160 TRP C CA 1
ATOM 2307 C C . TRP C 1 101 ? 93.411 88.766 49.503 1.00 58.14 160 TRP C C 1
ATOM 2308 O O . TRP C 1 101 ? 93.361 88.752 48.266 1.00 58.34 160 TRP C O 1
ATOM 2319 N N . SER C 1 102 ? 92.336 88.731 50.286 1.00 58.18 161 SER C N 1
ATOM 2320 C CA . SER C 1 102 ? 90.966 88.711 49.757 1.00 58.57 161 SER C CA 1
ATOM 2321 C C . SER C 1 102 ? 90.722 89.864 48.789 1.00 58.82 161 SER C C 1
ATOM 2322 O O . SER C 1 102 ? 90.282 89.641 47.660 1.00 58.97 161 SER C O 1
ATOM 2325 N N . GLY C 1 103 ? 91.024 91.086 49.233 1.00 59.06 162 GLY C N 1
ATOM 2326 C CA . GLY C 1 103 ? 90.854 92.286 48.416 1.00 59.61 162 GLY C CA 1
ATOM 2327 C C . GLY C 1 103 ? 91.618 92.183 47.110 1.00 60.05 162 GLY C C 1
ATOM 2328 O O . GLY C 1 103 ? 91.089 92.488 46.035 1.00 60.13 162 GLY C O 1
ATOM 2329 N N . CYS C 1 104 ? 92.862 91.725 47.204 1.00 60.40 163 CYS C N 1
ATOM 2330 C CA . CYS C 1 104 ? 93.676 91.498 46.021 1.00 60.63 163 CYS C CA 1
ATOM 2331 C C . CYS C 1 104 ? 93.032 90.471 45.064 1.00 60.73 163 CYS C C 1
ATOM 2332 O O . CYS C 1 104 ? 93.008 90.685 43.854 1.00 60.54 163 CYS C O 1
ATOM 2335 N N . LYS C 1 105 ? 92.481 89.383 45.608 1.00 61.04 164 LYS C N 1
ATOM 2336 C CA . LYS C 1 105 ? 91.763 88.391 44.793 1.00 61.28 164 LYS C CA 1
ATOM 2337 C C . LYS C 1 105 ? 90.571 89.011 44.042 1.00 61.49 164 LYS C C 1
ATOM 2338 O O . LYS C 1 105 ? 90.363 88.736 42.846 1.00 61.48 164 LYS C O 1
ATOM 2344 N N . ALA C 1 106 ? 89.804 89.845 44.749 1.00 61.51 165 ALA C N 1
ATOM 2345 C CA . ALA C 1 106 ? 88.612 90.493 44.186 1.00 61.68 165 ALA C CA 1
ATOM 2346 C C . ALA C 1 106 ? 88.959 91.561 43.144 1.00 61.66 165 ALA C C 1
ATOM 2347 O O . ALA C 1 106 ? 88.285 91.677 42.117 1.00 61.78 165 ALA C O 1
ATOM 2349 N N . ASN C 1 107 ? 90.002 92.337 43.418 1.00 61.40 166 ASN C N 1
ATOM 2350 C CA . ASN C 1 107 ? 90.444 93.369 42.498 1.00 61.55 166 ASN C CA 1
ATOM 2351 C C . ASN C 1 107 ? 90.829 92.780 41.157 1.00 61.19 166 ASN C C 1
ATOM 2352 O O . ASN C 1 107 ? 90.534 93.356 40.111 1.00 61.03 166 ASN C O 1
ATOM 2357 N N . CYS C 1 108 ? 91.499 91.633 41.207 1.00 60.95 167 CYS C N 1
ATOM 2358 C CA . CYS C 1 108 ? 91.857 90.892 40.014 1.00 60.74 167 CYS C CA 1
ATOM 2359 C C . CYS C 1 108 ? 90.590 90.388 39.357 1.00 60.82 167 CYS C C 1
ATOM 2360 O O . CYS C 1 108 ? 90.393 90.575 38.160 1.00 60.97 167 CYS C O 1
ATOM 2363 N N . GLN C 1 109 ? 89.725 89.769 40.156 1.00 61.08 168 GLN C N 1
ATOM 2364 C CA . GLN C 1 109 ? 88.478 89.195 39.652 1.00 61.49 168 GLN C CA 1
ATOM 2365 C C . GLN C 1 109 ? 87.591 90.222 38.924 1.00 61.54 168 GLN C C 1
ATOM 2366 O O . GLN C 1 109 ? 87.042 89.917 37.864 1.00 61.62 168 GLN C O 1
ATOM 2372 N N . HIS C 1 110 ? 87.468 91.433 39.467 1.00 61.72 169 HIS C N 1
ATOM 2373 C CA . HIS C 1 110 ? 86.683 92.462 38.790 1.00 62.12 169 HIS C CA 1
ATOM 2374 C C . HIS C 1 110 ? 87.495 93.184 37.724 1.00 62.17 169 HIS C C 1
ATOM 2375 O O . HIS C 1 110 ? 86.956 94.018 36.995 1.00 62.38 169 HIS C O 1
ATOM 2382 N N . TYR C 1 111 ? 88.784 92.864 37.634 1.00 61.95 170 TYR C N 1
ATOM 2383 C CA . TYR C 1 111 ? 89.596 93.314 36.513 1.00 61.87 170 TYR C CA 1
ATOM 2384 C C . TYR C 1 111 ? 89.535 92.297 35.363 1.00 61.85 170 TYR C C 1
ATOM 2385 O O . TYR C 1 111 ? 89.837 92.620 34.211 1.00 61.70 170 TYR C O 1
ATOM 2394 N N . GLY C 1 112 ? 89.140 91.069 35.678 1.00 61.64 171 GLY C N 1
ATOM 2395 C CA . GLY C 1 112 ? 89.050 90.027 34.666 1.00 61.61 171 GLY C CA 1
ATOM 2396 C C . GLY C 1 112 ? 90.216 89.056 34.685 1.00 61.39 171 GLY C C 1
ATOM 2397 O O . GLY C 1 112 ? 90.090 87.923 34.230 1.00 61.63 171 GLY C O 1
ATOM 2398 N N . VAL C 1 113 ? 91.351 89.492 35.214 1.00 61.09 172 VAL C N 1
ATOM 2399 C CA . VAL C 1 113 ? 92.533 88.639 35.281 1.00 61.03 172 VAL C CA 1
ATOM 2400 C C . VAL C 1 113 ? 92.652 88.074 36.684 1.00 60.84 172 VAL C C 1
ATOM 2401 O O . VAL C 1 113 ? 92.745 88.832 37.628 1.00 61.02 172 VAL C O 1
ATOM 2405 N N . PRO C 1 114 ? 92.647 86.739 36.830 1.00 60.88 173 PRO C N 1
ATOM 2406 C CA . PRO C 1 114 ? 92.697 86.158 38.184 1.00 60.71 173 PRO C CA 1
ATOM 2407 C C . PRO C 1 114 ? 94.053 86.360 38.850 1.00 60.91 173 PRO C C 1
ATOM 2408 O O . PRO C 1 114 ? 95.094 86.395 38.182 1.00 61.07 173 PRO C O 1
ATOM 2412 N N . ILE C 1 115 ? 94.028 86.497 40.166 1.00 60.99 174 ILE C N 1
ATOM 2413 C CA . ILE C 1 115 ? 95.232 86.586 40.977 1.00 60.84 174 ILE C CA 1
ATOM 2414 C C . ILE C 1 115 ? 96.269 85.544 40.530 1.00 61.03 174 ILE C C 1
ATOM 2415 O O . ILE C 1 115 ? 95.944 84.394 40.242 1.00 61.47 174 ILE C O 1
ATOM 2420 N N . LEU C 1 116 ? 97.517 85.970 40.458 1.00 61.37 175 LEU C N 1
ATOM 2421 C CA . LEU C 1 116 ? 98.585 85.225 39.792 1.00 61.60 175 LEU C CA 1
ATOM 2422 C C . LEU C 1 116 ? 98.805 83.807 40.299 1.00 61.81 175 LEU C C 1
ATOM 2423 O O . LEU C 1 116 ? 98.981 83.594 41.495 1.00 61.97 175 LEU C O 1
ATOM 2428 N N . LYS C 1 117 ? 98.801 82.840 39.389 1.00 61.94 176 LYS C N 1
ATOM 2429 C CA . LYS C 1 117 ? 99.389 81.537 39.681 1.00 62.00 176 LYS C CA 1
ATOM 2430 C C . LYS C 1 117 ? 100.777 81.554 39.075 1.00 61.91 176 LYS C C 1
ATOM 2431 O O . LYS C 1 117 ? 100.941 82.090 37.988 1.00 62.04 176 LYS C O 1
ATOM 2437 N N . ILE C 1 118 ? 101.772 80.987 39.754 1.00 61.66 177 ILE C N 1
ATOM 2438 C CA . ILE C 1 118 ? 1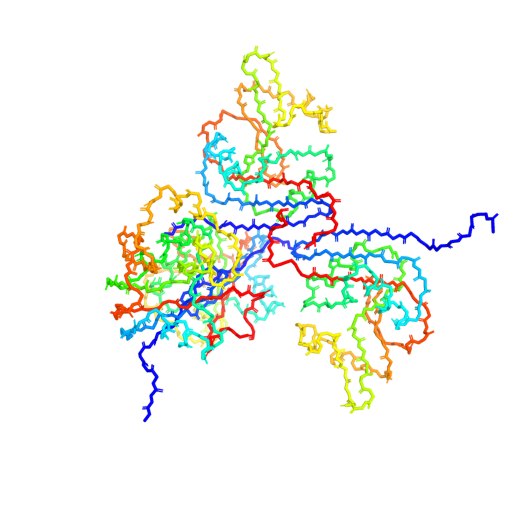03.107 80.897 39.153 1.00 61.58 177 ILE C CA 1
ATOM 2439 C C . ILE C 1 118 ? 103.401 79.445 38.768 1.00 61.92 177 ILE C C 1
ATOM 2440 O O . ILE C 1 118 ? 103.341 78.556 39.619 1.00 61.86 177 ILE C O 1
ATOM 2445 N N . GLU C 1 119 ? 103.717 79.217 37.488 1.00 62.01 178 GLU C N 1
ATOM 2446 C CA . GLU C 1 119 ? 103.785 77.856 36.937 1.00 62.03 178 GLU C CA 1
ATOM 2447 C C . GLU C 1 119 ? 105.119 77.176 37.188 1.00 61.76 178 GLU C C 1
ATOM 2448 O O . GLU C 1 119 ? 105.159 76.032 37.632 1.00 61.75 178 GLU C O 1
ATOM 2454 N N . ASP C 1 120 ? 106.205 77.881 36.891 1.00 61.67 179 ASP C N 1
ATOM 2455 C CA . ASP C 1 120 ? 107.547 77.317 36.981 1.00 61.75 179 ASP C CA 1
ATOM 2456 C C . ASP C 1 120 ? 108.491 78.298 37.667 1.00 61.56 179 ASP C C 1
ATOM 2457 O O . ASP C 1 120 ? 108.127 79.454 37.921 1.00 61.79 179 ASP C O 1
ATOM 2462 N N . GLU C 1 121 ? 109.708 77.831 37.941 1.00 61.23 180 GLU C N 1
ATOM 2463 C CA . GLU C 1 121 ? 110.724 78.611 38.647 1.00 60.73 180 GLU C CA 1
ATOM 2464 C C . GLU C 1 121 ? 111.361 79.723 37.806 1.00 60.20 180 GLU C C 1
ATOM 2465 O O . GLU C 1 121 ? 111.905 80.683 38.358 1.00 59.77 180 GLU C O 1
ATOM 2471 N N . ASP C 1 122 ? 111.304 79.583 36.482 1.00 59.75 181 ASP C N 1
ATOM 2472 C CA . ASP C 1 122 ? 111.821 80.603 35.568 1.00 59.55 181 ASP C CA 1
ATOM 2473 C C . ASP C 1 122 ? 110.847 81.772 35.503 1.00 59.31 181 ASP C C 1
ATOM 2474 O O . ASP C 1 122 ? 111.210 82.879 35.101 1.00 59.47 181 ASP C O 1
ATOM 2479 N N . GLU C 1 123 ? 109.604 81.512 35.899 1.00 59.01 182 GLU C N 1
ATOM 2480 C CA . GLU C 1 123 ? 108.580 82.535 35.983 1.00 58.16 182 GLU C CA 1
ATOM 2481 C C . GLU C 1 123 ? 108.730 83.283 37.294 1.00 58.19 182 GLU C C 1
ATOM 2482 O O . GLU C 1 123 ? 108.704 84.522 37.314 1.00 58.46 182 GLU C O 1
ATOM 2488 N N . LEU C 1 124 ? 108.890 82.542 38.389 1.00 57.85 183 LEU C N 1
ATOM 2489 C CA . LEU C 1 124 ? 109.147 83.166 39.691 1.00 57.56 183 LEU C CA 1
ATOM 2490 C C . LEU C 1 124 ? 110.349 84.099 39.576 1.00 57.59 183 LEU C C 1
ATOM 2491 O O . LEU C 1 124 ? 110.255 85.280 39.911 1.00 57.59 183 LEU C O 1
ATOM 2496 N N . LYS C 1 125 ? 111.457 83.555 39.064 1.00 57.49 184 LYS C N 1
ATOM 2497 C CA . LYS C 1 125 ? 112.700 84.301 38.834 1.00 57.28 184 LYS C CA 1
ATOM 2498 C C . LYS C 1 125 ? 112.528 85.571 38.002 1.00 57.02 184 LYS C C 1
ATOM 2499 O O . LYS C 1 125 ? 113.080 86.618 38.351 1.00 57.19 184 LYS C O 1
ATOM 2505 N N . PHE C 1 126 ? 111.782 85.485 36.905 1.00 56.68 185 PHE C N 1
ATOM 2506 C CA . PHE C 1 126 ? 111.540 86.669 36.096 1.00 56.42 185 PHE C CA 1
ATOM 2507 C C . PHE C 1 126 ? 110.699 87.673 36.858 1.00 56.11 185 PHE C C 1
ATOM 2508 O O . PHE C 1 126 ? 110.983 88.878 36.833 1.00 56.07 185 PHE C O 1
ATOM 2516 N N . LEU C 1 127 ? 109.657 87.186 37.521 1.00 55.53 186 LEU C N 1
ATOM 2517 C CA . LEU C 1 127 ? 108.795 88.084 38.276 1.00 55.54 186 LEU C CA 1
ATOM 2518 C C . LEU C 1 127 ? 109.601 88.927 39.289 1.00 55.43 186 LEU C C 1
ATOM 2519 O O . LEU C 1 127 ? 109.426 90.153 39.366 1.00 55.58 186 LEU C O 1
ATOM 2524 N N . GLN C 1 128 ? 110.507 88.283 40.021 1.00 55.00 187 GLN C N 1
ATOM 2525 C CA . GLN C 1 128 ? 111.288 88.984 41.042 1.00 54.99 187 GLN C CA 1
ATOM 2526 C C . GLN C 1 128 ? 112.241 90.017 40.440 1.00 54.92 187 GLN C C 1
ATOM 2527 O O . GLN C 1 128 ? 112.439 91.087 41.022 1.00 54.34 187 GLN C O 1
ATOM 2533 N N . ARG C 1 129 ? 112.799 89.701 39.267 1.00 55.08 188 ARG C N 1
ATOM 2534 C CA . ARG C 1 129 ? 113.673 90.626 38.529 1.00 55.47 188 ARG C CA 1
ATOM 2535 C C . ARG C 1 129 ? 112.985 91.932 38.113 1.00 55.66 188 ARG C C 1
ATOM 2536 O O . ARG C 1 129 ? 113.579 93.000 38.209 1.00 55.44 188 ARG C O 1
ATOM 2544 N N . HIS C 1 130 ? 111.729 91.828 37.678 1.00 56.19 189 HIS C N 1
ATOM 2545 C CA . HIS C 1 130 ? 111.026 92.902 36.968 1.00 56.80 189 HIS C CA 1
ATOM 2546 C C . HIS C 1 130 ? 110.224 93.840 37.874 1.00 56.07 189 HIS C C 1
ATOM 2547 O O . HIS C 1 130 ? 109.986 94.994 37.528 1.00 56.15 189 HIS C O 1
ATOM 2554 N N . VAL C 1 131 ? 109.829 93.326 39.031 1.00 55.42 190 VAL C N 1
ATOM 2555 C CA . VAL C 1 131 ? 108.854 93.958 39.917 1.00 54.54 190 VAL C CA 1
ATOM 2556 C C . VAL C 1 131 ? 109.460 95.067 40.783 1.00 54.25 190 VAL C C 1
ATOM 2557 O O . VAL C 1 131 ? 110.634 94.989 41.159 1.00 54.42 190 VAL C O 1
ATOM 2561 N N . ILE C 1 132 ? 108.666 96.102 41.071 1.00 53.65 191 ILE C N 1
ATOM 2562 C CA . ILE C 1 132 ? 109.093 97.217 41.933 1.00 53.23 191 ILE C CA 1
ATOM 2563 C C . ILE C 1 132 ? 109.307 96.682 43.347 1.00 52.96 191 ILE C C 1
ATOM 2564 O O . ILE C 1 132 ? 108.422 96.003 43.879 1.00 52.75 191 ILE C O 1
ATOM 2569 N N . PRO C 1 133 ? 110.446 97.029 43.984 1.00 52.66 192 PRO C N 1
ATOM 2570 C CA . PRO C 1 133 ? 110.652 96.556 45.350 1.00 52.79 192 PRO C CA 1
ATOM 2571 C C . PRO C 1 133 ? 109.372 96.766 46.139 1.00 53.15 192 PRO C C 1
ATOM 2572 O O . PRO C 1 133 ? 108.885 97.897 46.218 1.00 53.10 192 PRO C O 1
ATOM 2576 N N . GLY C 1 134 ? 108.817 95.674 46.666 1.00 53.54 193 GLY C N 1
ATOM 2577 C CA . GLY C 1 134 ? 107.562 95.687 47.414 1.00 53.97 193 GLY C CA 1
ATOM 2578 C C . GLY C 1 134 ? 107.024 94.278 47.635 1.00 54.67 193 GLY C C 1
ATOM 2579 O O . GLY C 1 134 ? 107.559 93.296 47.090 1.00 54.84 193 GLY C O 1
ATOM 2580 N N . ASN C 1 135 ? 105.961 94.181 48.433 1.00 54.72 194 ASN C N 1
ATOM 2581 C CA . ASN C 1 135 ? 105.308 92.906 48.7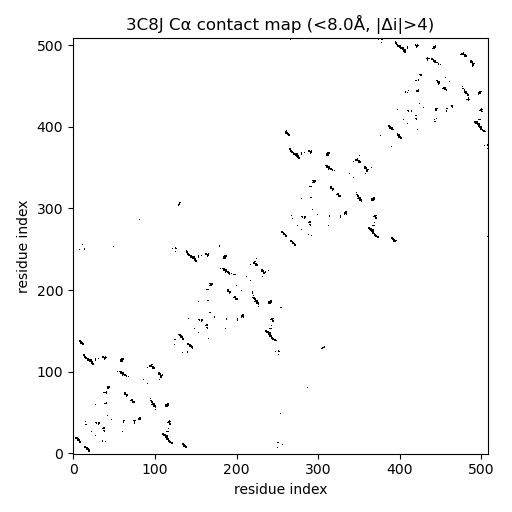20 1.00 54.87 194 ASN C CA 1
ATOM 2582 C C . ASN C 1 135 ? 103.994 92.703 47.974 1.00 54.99 194 ASN C C 1
ATOM 2583 O O . ASN C 1 135 ? 103.125 93.573 47.974 1.00 54.91 194 ASN C O 1
ATOM 2588 N N . TYR C 1 136 ? 103.867 91.544 47.336 1.00 54.93 195 TYR C N 1
ATOM 2589 C CA . TYR C 1 136 ? 102.770 91.304 46.423 1.00 54.69 195 TYR C CA 1
ATOM 2590 C C . TYR C 1 136 ? 102.062 90.000 46.727 1.00 54.91 195 TYR C C 1
ATOM 2591 O O . TYR C 1 136 ? 102.667 88.924 46.686 1.00 55.60 195 TYR C O 1
ATOM 2600 N N . TRP C 1 137 ? 100.771 90.085 46.997 1.00 54.75 196 TRP C N 1
ATOM 2601 C CA . TRP C 1 137 ? 99.980 88.874 47.151 1.00 54.73 196 TRP C CA 1
ATOM 2602 C C . TRP C 1 137 ? 99.954 88.116 45.832 1.00 54.60 196 TRP C C 1
ATOM 2603 O O . TRP C 1 137 ? 99.851 88.714 44.763 1.00 54.51 196 TRP C O 1
ATOM 2614 N N . ILE C 1 138 ? 100.080 86.799 45.909 1.00 54.56 197 ILE C N 1
ATOM 2615 C CA . ILE C 1 138 ? 99.875 85.942 44.746 1.00 54.47 197 ILE C CA 1
ATOM 2616 C C . ILE C 1 138 ? 98.808 84.891 45.074 1.00 54.85 197 ILE C C 1
ATOM 2617 O O . ILE C 1 138 ? 98.412 84.751 46.236 1.00 54.81 197 ILE C O 1
ATOM 2622 N N . GLY C 1 139 ? 98.344 84.171 44.053 1.00 55.13 198 GLY C N 1
ATOM 2623 C CA . GLY C 1 139 ? 97.200 83.267 44.170 1.00 55.55 198 GLY C CA 1
ATOM 2624 C C . GLY C 1 139 ? 97.543 81.919 44.769 1.00 56.10 198 GLY C C 1
ATOM 2625 O O . GLY C 1 139 ? 97.271 80.878 44.167 1.00 56.25 198 GLY C O 1
ATOM 2626 N N . LEU C 1 140 ? 98.141 81.946 45.957 1.00 56.29 199 LEU C N 1
ATOM 2627 C CA . LEU C 1 140 ? 98.454 80.744 46.715 1.00 56.55 199 LEU C CA 1
ATOM 2628 C C . LEU C 1 140 ? 98.016 80.930 48.164 1.00 57.41 199 LEU C C 1
ATOM 2629 O O . LEU C 1 140 ? 98.636 81.694 48.913 1.00 57.09 199 LEU C O 1
ATOM 2634 N N . SER C 1 141 ? 96.958 80.215 48.557 1.00 58.36 200 SER C N 1
ATOM 2635 C CA . SER C 1 141 ? 96.376 80.367 49.891 1.00 59.32 200 SER C CA 1
ATOM 2636 C C . SER C 1 141 ? 96.135 79.041 50.565 1.00 60.00 200 SER C C 1
ATOM 2637 O O . SER C 1 141 ? 96.049 78.007 49.905 1.00 60.17 200 SER C O 1
ATOM 2640 N N . TYR C 1 142 ? 96.016 79.091 51.890 1.00 61.17 201 TYR C N 1
ATOM 2641 C CA . TYR C 1 142 ? 95.728 77.918 52.717 1.00 61.91 201 TYR C CA 1
ATOM 2642 C C . TYR C 1 142 ? 94.240 77.585 52.686 1.00 62.40 201 TYR C C 1
ATOM 2643 O O . TYR C 1 142 ? 93.402 78.435 52.987 1.00 62.38 201 TYR C O 1
ATOM 2652 N N . ASP C 1 143 ? 93.923 76.348 52.310 1.00 63.26 202 ASP C N 1
ATOM 2653 C CA . ASP C 1 143 ? 92.545 75.864 52.297 1.00 64.14 202 ASP C CA 1
ATOM 2654 C C . ASP C 1 143 ? 92.167 75.468 53.716 1.00 64.90 202 ASP C C 1
ATOM 2655 O O . ASP C 1 143 ? 92.672 74.474 54.241 1.00 65.08 202 ASP C O 1
ATOM 2660 N N . LYS C 1 144 ? 91.286 76.250 54.338 1.00 65.81 203 LYS C N 1
ATOM 2661 C CA . LYS C 1 144 ? 90.879 75.998 55.724 1.00 66.75 203 LYS C CA 1
ATOM 2662 C C . LYS C 1 144 ? 90.085 74.702 55.865 1.00 67.05 203 LYS C C 1
ATOM 2663 O O . LYS C 1 144 ? 90.210 74.004 56.875 1.00 67.16 203 LYS C O 1
ATOM 2669 N N . LYS C 1 145 ? 89.299 74.370 54.839 1.00 67.56 204 LYS C N 1
ATOM 2670 C CA . LYS C 1 145 ? 88.435 73.175 54.856 1.00 67.99 204 LYS C CA 1
ATOM 2671 C C . LYS C 1 145 ? 89.194 71.877 54.549 1.00 67.90 204 LYS C C 1
ATOM 2672 O O . LYS C 1 145 ? 88.790 70.804 54.990 1.00 67.77 204 LYS C O 1
ATOM 2678 N N . LYS C 1 146 ? 90.286 71.987 53.790 1.00 67.97 205 LYS C N 1
ATOM 2679 C CA . LYS C 1 146 ? 91.070 70.823 53.354 1.00 67.98 205 LYS C CA 1
ATOM 2680 C C . LYS C 1 146 ? 92.387 70.632 54.110 1.00 67.79 205 LYS C C 1
ATOM 2681 O O . LYS C 1 146 ? 92.978 69.552 54.064 1.00 67.77 205 LYS C O 1
ATOM 2687 N N . LYS C 1 147 ? 92.835 71.678 54.802 1.00 67.60 206 LYS C N 1
ATOM 2688 C CA . LYS C 1 147 ? 94.160 71.714 55.434 1.00 67.46 206 LYS C CA 1
ATOM 2689 C C . LYS C 1 147 ? 95.294 71.453 54.426 1.00 67.39 206 LYS C C 1
ATOM 2690 O O . LYS C 1 147 ? 96.091 70.525 54.584 1.00 67.50 206 LYS C O 1
ATOM 2696 N N . GLU C 1 148 ? 95.338 72.285 53.388 1.00 67.21 207 GLU C N 1
ATOM 2697 C CA . GLU C 1 148 ? 96.370 72.232 52.351 1.00 67.05 207 GLU C CA 1
ATOM 2698 C C . GLU C 1 148 ? 96.756 73.637 51.914 1.00 66.60 207 GLU C C 1
ATOM 2699 O O . GLU C 1 148 ? 96.244 74.628 52.437 1.00 66.49 207 GLU C O 1
ATOM 2705 N N . TRP C 1 149 ? 97.670 73.712 50.955 1.00 66.23 208 TRP C N 1
ATOM 2706 C CA . TRP C 1 149 ? 97.903 74.950 50.224 1.00 65.86 208 TRP C CA 1
ATOM 2707 C C . TRP C 1 149 ? 97.379 74.756 48.813 1.00 65.72 208 TRP C C 1
ATOM 2708 O O . TRP C 1 149 ? 97.567 73.699 48.206 1.00 65.82 208 TRP C O 1
ATOM 2719 N N . ALA C 1 150 ? 96.700 75.780 48.308 1.00 65.55 209 ALA C N 1
ATOM 2720 C CA . ALA C 1 150 ? 95.986 75.696 47.042 1.00 65.15 209 ALA C CA 1
ATOM 2721 C C . ALA C 1 150 ? 96.203 76.934 46.199 1.00 64.84 209 ALA C C 1
ATOM 2722 O O . ALA C 1 150 ? 96.152 78.060 46.699 1.00 64.87 209 ALA C O 1
ATOM 2724 N N . TRP C 1 151 ? 96.456 76.713 44.917 1.00 64.68 210 TRP C N 1
ATOM 2725 C CA . TRP C 1 151 ? 96.531 77.802 43.952 1.00 64.37 210 TRP C CA 1
ATOM 2726 C C . TRP C 1 151 ? 95.130 78.280 43.603 1.00 64.54 210 TRP C C 1
ATOM 2727 O O . TRP C 1 151 ? 94.147 77.605 43.902 1.00 64.60 210 TRP C O 1
ATOM 2738 N N . ILE C 1 152 ? 95.048 79.449 42.982 1.00 64.79 211 ILE C N 1
ATOM 2739 C CA . ILE C 1 152 ? 93.772 80.022 42.567 1.00 64.91 211 ILE C CA 1
ATOM 2740 C C . ILE C 1 152 ? 92.948 79.081 41.680 1.00 65.17 211 ILE C C 1
ATOM 2741 O O . ILE C 1 152 ? 91.726 79.046 41.794 1.00 64.83 211 ILE C O 1
ATOM 2746 N N . ASP C 1 153 ? 93.625 78.323 40.817 1.00 65.90 212 ASP C N 1
ATOM 2747 C CA . ASP C 1 153 ? 92.959 77.459 39.833 1.00 66.79 212 ASP C CA 1
ATOM 2748 C C . ASP C 1 153 ? 92.850 75.985 40.244 1.00 67.06 212 ASP C C 1
ATOM 2749 O O . ASP C 1 153 ? 92.316 75.174 39.481 1.00 67.31 212 ASP C O 1
ATOM 2754 N N . ASN C 1 154 ? 93.360 75.654 41.436 1.00 67.53 213 ASN C N 1
ATOM 2755 C CA . ASN C 1 154 ? 93.369 74.276 41.994 1.00 67.76 213 ASN C CA 1
ATOM 2756 C C . ASN C 1 154 ? 94.251 73.285 41.236 1.00 67.69 213 ASN C C 1
ATOM 2757 O O . ASN C 1 154 ? 94.180 72.077 41.469 1.00 67.39 213 ASN C O 1
ATOM 2762 N N . GLY C 1 155 ? 95.075 73.804 40.330 1.00 67.71 214 GLY C N 1
ATOM 2763 C CA . GLY C 1 155 ? 95.996 72.977 39.568 1.00 67.72 214 GLY C CA 1
ATOM 2764 C C . GLY C 1 155 ? 97.339 72.896 40.264 1.00 67.71 214 GLY C C 1
ATOM 2765 O O . GLY C 1 155 ? 97.617 73.685 41.175 1.00 67.51 214 GLY C O 1
ATOM 2766 N N . PRO C 1 156 ? 98.187 71.942 39.841 1.00 67.69 215 PRO C N 1
ATOM 2767 C CA . PRO C 1 156 ? 99.532 71.895 40.398 1.00 67.68 215 PRO C CA 1
ATOM 2768 C C . PRO C 1 156 ? 100.418 72.976 39.780 1.00 67.70 215 PRO C C 1
ATOM 2769 O O . PRO C 1 156 ? 100.073 73.563 38.750 1.00 67.48 215 PRO C O 1
ATOM 2773 N N . SER C 1 157 ? 101.548 73.232 40.427 1.00 67.68 216 SER C N 1
ATOM 2774 C CA . SER C 1 157 ? 102.551 74.147 39.925 1.00 67.72 216 SER C CA 1
ATOM 2775 C C . SER C 1 157 ? 103.922 73.520 40.147 1.00 67.77 216 SER C C 1
ATOM 2776 O O . SER C 1 157 ? 104.142 72.853 41.154 1.00 67.71 216 SER C O 1
ATOM 2779 N N . LYS C 1 158 ? 104.844 73.733 39.213 1.00 67.92 217 LYS C N 1
ATOM 2780 C CA . LYS C 1 158 ? 106.193 73.172 39.334 1.00 68.12 217 LYS C CA 1
ATOM 2781 C C . LYS C 1 158 ? 107.013 73.800 40.461 1.00 68.24 217 LYS C C 1
ATOM 2782 O O . LYS C 1 158 ? 108.167 73.439 40.684 1.00 68.22 217 LYS C O 1
ATOM 2788 N N . LEU C 1 159 ? 106.395 74.730 41.176 1.00 68.48 218 LEU C N 1
ATOM 2789 C CA . LEU C 1 159 ? 106.962 75.275 42.394 1.00 68.97 218 LEU C CA 1
ATOM 2790 C C . LEU C 1 159 ? 106.614 74.411 43.597 1.00 69.38 218 LEU C C 1
ATOM 2791 O O . LEU C 1 159 ? 107.317 74.448 44.607 1.00 69.55 218 LEU C O 1
ATOM 2796 N N . ASP C 1 160 ? 105.533 73.637 43.486 1.00 69.81 219 ASP C N 1
ATOM 2797 C CA . ASP C 1 160 ? 105.003 72.867 44.614 1.00 70.40 219 ASP C CA 1
ATOM 2798 C C . ASP C 1 160 ? 106.083 72.052 45.328 1.00 70.88 219 ASP C C 1
ATOM 2799 O O . ASP C 1 160 ? 106.157 72.062 46.561 1.00 70.96 219 ASP C O 1
ATOM 2804 N N . MET C 1 161 ? 106.917 71.364 44.547 1.00 71.34 220 MET C N 1
ATOM 2805 C CA . MET C 1 161 ? 108.062 70.620 45.069 1.00 71.85 220 MET C CA 1
ATOM 2806 C C . MET C 1 161 ? 108.919 71.458 46.027 1.00 71.96 220 MET C C 1
ATOM 2807 O O . MET C 1 161 ? 109.142 71.073 47.177 1.00 71.96 220 MET C O 1
ATOM 2812 N N . LYS C 1 162 ? 109.379 72.606 45.543 1.00 72.08 221 LYS C N 1
ATOM 2813 C CA . LYS C 1 162 ? 110.152 73.550 46.344 1.00 72.38 221 LYS C CA 1
ATOM 2814 C C . LYS C 1 162 ? 109.316 74.114 47.502 1.00 72.40 221 LYS C C 1
ATOM 2815 O O . LYS C 1 162 ? 109.789 74.175 48.643 1.00 72.52 221 LYS C O 1
ATOM 2821 N N . ILE C 1 163 ? 108.078 74.508 47.196 1.00 72.38 222 ILE C N 1
ATOM 2822 C CA . ILE C 1 163 ? 107.154 75.104 48.174 1.00 72.31 222 ILE C CA 1
ATOM 2823 C C . ILE C 1 163 ? 106.860 74.190 49.373 1.00 72.46 222 ILE C C 1
ATOM 2824 O O . ILE C 1 163 ? 106.930 74.631 50.524 1.00 72.57 222 ILE C O 1
ATOM 2829 N N . LYS C 1 164 ? 106.549 72.922 49.116 1.00 72.40 223 LYS C N 1
ATOM 2830 C CA . LYS C 1 164 ? 106.260 72.011 50.217 1.00 72.50 223 LYS C CA 1
ATOM 2831 C C . LYS C 1 164 ? 107.503 71.754 51.071 1.00 72.40 223 LYS C C 1
ATOM 2832 O O . LYS C 1 164 ? 107.388 71.408 52.247 1.00 72.42 223 LYS C O 1
ATOM 2838 N N . LYS C 1 165 ? 108.685 71.948 50.485 1.00 72.30 224 LYS C N 1
ATOM 2839 C CA . LYS C 1 165 ? 109.934 71.852 51.241 1.00 72.20 224 LYS C CA 1
ATOM 2840 C C . LYS C 1 165 ? 110.268 73.175 51.938 1.00 72.16 224 LYS C C 1
ATOM 2841 O O . LYS C 1 165 ? 111.260 73.275 52.660 1.00 72.18 224 LYS C O 1
ATOM 2847 N N . MET C 1 166 ? 109.424 74.183 51.732 1.00 72.04 225 MET C N 1
ATOM 2848 C CA . MET C 1 166 ? 109.605 75.482 52.378 1.00 72.04 225 MET C CA 1
ATOM 2849 C C . MET C 1 166 ? 108.880 75.605 53.713 1.00 71.76 225 MET C C 1
ATOM 2850 O O . MET C 1 166 ? 108.974 76.641 54.373 1.00 71.76 225 MET C O 1
ATOM 2855 N N . ASN C 1 167 ? 108.154 74.554 54.094 1.00 71.54 226 ASN C N 1
ATOM 2856 C CA . ASN C 1 167 ? 107.498 74.454 55.406 1.00 71.30 226 ASN C CA 1
ATOM 2857 C C . ASN C 1 167 ? 106.747 75.701 55.862 1.00 71.08 226 ASN C C 1
ATOM 2858 O O . ASN C 1 167 ? 107.109 76.313 56.872 1.00 71.03 226 ASN C O 1
ATOM 2863 N N . PHE C 1 168 ? 105.708 76.077 55.117 1.00 70.84 227 PHE C N 1
ATOM 2864 C CA . PHE C 1 168 ? 104.863 77.212 55.499 1.00 70.54 227 PHE C CA 1
ATOM 2865 C C . PHE C 1 168 ? 104.022 76.878 56.733 1.00 70.27 227 PHE C C 1
ATOM 2866 O O . PHE C 1 168 ? 103.236 75.916 56.736 1.00 70.04 227 PHE C O 1
ATOM 2874 N N . LYS C 1 169 ? 104.205 77.681 57.779 1.00 69.86 228 LYS C N 1
ATOM 2875 C CA . LYS C 1 169 ? 103.582 77.423 59.071 1.00 69.47 228 LYS C CA 1
ATOM 2876 C C . LYS C 1 169 ? 102.179 78.016 59.149 1.00 69.25 228 LYS C C 1
ATOM 2877 O O . LYS C 1 169 ? 101.197 77.282 59.268 1.00 69.25 228 LYS C O 1
ATOM 2883 N N . SER C 1 170 ? 102.099 79.341 59.058 1.00 68.93 229 SER C N 1
ATOM 2884 C CA . SER C 1 170 ? 100.845 80.080 59.205 1.00 68.51 229 SER C CA 1
ATOM 2885 C C . SER C 1 170 ? 99.716 79.528 58.343 1.00 68.11 229 SER C C 1
ATOM 2886 O O . SER C 1 170 ? 99.932 79.165 57.188 1.00 68.17 229 SER C O 1
ATOM 2889 N N . ARG C 1 171 ? 98.515 79.471 58.913 1.00 67.51 230 ARG C N 1
ATOM 2890 C CA . ARG C 1 171 ? 97.317 79.146 58.144 1.00 67.01 230 ARG C CA 1
ATOM 2891 C C . ARG C 1 171 ? 96.882 80.369 57.336 1.00 66.29 230 ARG C C 1
ATOM 2892 O O . ARG C 1 171 ? 95.700 80.718 57.286 1.00 66.39 230 ARG C O 1
ATOM 2900 N N . GLY C 1 172 ? 97.855 81.007 56.694 1.00 65.39 231 GLY C N 1
ATOM 2901 C CA . GLY C 1 172 ? 97.614 82.245 55.981 1.00 64.12 231 GLY C CA 1
ATOM 2902 C C . GLY C 1 172 ? 97.717 82.124 54.479 1.00 63.35 231 GLY C C 1
ATOM 2903 O O . GLY C 1 172 ? 97.219 81.172 53.881 1.00 63.42 231 GLY C O 1
ATOM 2904 N N . CYS C 1 173 ? 98.370 83.115 53.880 1.00 62.43 232 CYS C N 1
ATOM 2905 C CA . CYS C 1 173 ? 98.467 83.258 52.434 1.00 61.34 232 CYS C CA 1
ATOM 2906 C C . CYS C 1 173 ? 99.936 83.385 52.010 1.00 60.78 232 CYS C C 1
ATOM 2907 O O . CYS C 1 173 ? 100.828 83.253 52.845 1.00 60.65 232 CYS C O 1
ATOM 2910 N N . VAL C 1 174 ? 100.182 83.627 50.720 1.00 59.93 233 VAL C N 1
ATOM 2911 C CA . VAL C 1 174 ? 101.547 83.760 50.193 1.00 59.24 233 VAL C CA 1
ATOM 2912 C C . VAL C 1 174 ? 101.745 85.051 49.400 1.00 58.84 233 VAL C C 1
ATOM 2913 O O . VAL C 1 174 ? 100.907 85.439 48.592 1.00 58.94 233 VAL C O 1
ATOM 2917 N N . PHE C 1 175 ? 102.862 85.715 49.647 1.00 58.49 234 PHE C N 1
ATOM 2918 C CA . PHE C 1 175 ? 103.219 86.891 48.883 1.00 58.26 234 PHE C CA 1
ATOM 2919 C C . PHE C 1 175 ? 104.615 86.700 48.325 1.00 58.22 234 PHE C C 1
ATOM 2920 O O . PHE C 1 175 ? 105.377 85.879 48.850 1.00 58.17 234 PHE C O 1
ATOM 2928 N N . LEU C 1 176 ? 104.952 87.422 47.257 1.00 58.14 235 LEU C N 1
ATOM 2929 C CA . LEU C 1 176 ? 106.361 87.513 46.875 1.00 58.26 235 LEU C CA 1
ATOM 2930 C C . LEU C 1 176 ? 106.968 88.903 47.082 1.00 58.67 235 LEU C C 1
ATOM 2931 O O . LEU C 1 176 ? 106.271 89.926 47.109 1.00 58.33 235 LEU C O 1
ATOM 2936 N N . SER C 1 177 ? 108.284 88.880 47.267 1.00 59.15 236 SER C N 1
ATOM 2937 C CA . SER C 1 177 ? 109.150 90.045 47.306 1.00 59.57 236 SER C CA 1
ATOM 2938 C C . SER C 1 177 ? 110.246 89.772 46.287 1.00 60.01 236 SER C C 1
ATOM 2939 O O . SER C 1 177 ? 110.313 88.665 45.747 1.00 60.27 236 SER C O 1
ATOM 2942 N N . LYS C 1 178 ? 111.099 90.764 46.031 1.00 60.48 237 LYS C N 1
ATOM 2943 C CA . LYS C 1 178 ? 112.209 90.621 45.086 1.00 61.17 237 LYS C CA 1
ATOM 2944 C C . LYS C 1 178 ? 113.181 89.555 45.550 1.00 61.45 237 LYS C C 1
ATOM 2945 O O . LYS C 1 178 ? 113.931 89.012 44.746 1.00 61.26 237 LYS C O 1
ATOM 2951 N N . ALA C 1 179 ? 113.146 89.268 46.852 1.00 62.21 238 ALA C N 1
ATOM 2952 C CA . ALA C 1 179 ? 114.053 88.324 47.502 1.00 62.90 238 ALA C CA 1
ATOM 2953 C C . ALA C 1 179 ? 113.514 86.886 47.561 1.00 63.48 238 ALA C C 1
ATOM 2954 O O . ALA C 1 179 ? 114.286 85.938 47.401 1.00 63.62 238 ALA C O 1
ATOM 2956 N N . ARG C 1 180 ? 112.209 86.715 47.791 1.00 64.10 239 ARG C N 1
ATOM 2957 C CA . ARG C 1 180 ? 111.624 85.361 47.856 1.00 64.90 239 ARG C CA 1
ATOM 2958 C C . ARG C 1 180 ? 110.082 85.311 47.926 1.00 64.77 239 ARG C C 1
ATOM 2959 O O . ARG C 1 180 ? 109.397 86.267 47.537 1.00 65.20 239 ARG C O 1
ATOM 2967 N N . ILE C 1 181 ? 109.556 84.168 48.382 1.00 64.30 240 ILE C N 1
ATOM 2968 C CA . ILE C 1 181 ? 108.133 84.005 48.710 1.00 63.88 240 ILE C CA 1
ATOM 2969 C C . ILE C 1 181 ? 107.999 83.531 50.159 1.00 63.52 240 ILE C C 1
ATOM 2970 O O . ILE C 1 181 ? 108.814 82.725 50.638 1.00 63.46 240 ILE C O 1
ATOM 2975 N N . GLU C 1 182 ? 106.986 84.046 50.857 1.00 63.06 241 GLU C N 1
ATOM 2976 C CA . GLU C 1 182 ? 106.774 83.736 52.275 1.00 62.30 241 GLU C CA 1
ATOM 2977 C C . GLU C 1 182 ? 105.295 83.649 52.586 1.00 61.65 241 GLU C C 1
ATOM 2978 O O . GLU C 1 182 ? 104.450 84.073 51.790 1.00 61.41 241 GLU C O 1
ATOM 2984 N N . ASP C 1 183 ? 105.002 83.122 53.771 1.00 60.93 242 ASP C N 1
ATOM 2985 C CA . ASP C 1 183 ? 103.643 82.966 54.251 1.00 60.20 242 ASP C CA 1
ATOM 2986 C C . ASP C 1 183 ? 103.362 83.895 55.429 1.00 59.64 242 ASP C C 1
ATOM 2987 O O . ASP C 1 183 ? 104.243 84.166 56.246 1.00 59.48 242 ASP C O 1
ATOM 2992 N N . ILE C 1 184 ? 102.127 84.382 55.495 1.00 59.14 243 ILE C N 1
ATOM 2993 C CA . ILE C 1 184 ? 101.675 85.275 56.563 1.00 58.74 243 ILE C CA 1
ATOM 2994 C C . ILE C 1 184 ? 100.144 85.350 56.556 1.00 58.44 243 ILE C C 1
ATOM 2995 O O . ILE C 1 184 ? 99.512 85.047 55.538 1.00 57.92 243 ILE C O 1
ATOM 3000 N N . ASP C 1 185 ? 99.553 85.749 57.685 1.00 58.21 244 ASP C N 1
ATOM 3001 C CA . ASP C 1 185 ? 98.092 85.841 57.784 1.00 58.25 244 ASP C CA 1
ATOM 3002 C C . ASP C 1 185 ? 97.526 86.787 56.729 1.00 57.86 244 ASP C C 1
ATOM 3003 O O . ASP C 1 185 ? 98.136 87.800 56.389 1.00 57.92 244 ASP C O 1
ATOM 3008 N N . CYS C 1 186 ? 96.360 86.435 56.211 1.00 57.53 245 CYS C N 1
ATOM 3009 C CA . CYS C 1 186 ? 95.895 86.992 54.952 1.00 57.25 245 CYS C CA 1
ATOM 3010 C C . CYS C 1 186 ? 95.431 88.434 55.019 1.00 56.90 245 CYS C C 1
ATOM 3011 O O . CYS C 1 186 ? 95.326 89.086 53.980 1.00 56.77 245 CYS C O 1
ATOM 3014 N N . ASN C 1 187 ? 95.180 88.947 56.222 1.00 56.39 246 ASN C N 1
ATOM 3015 C CA . ASN C 1 187 ? 94.701 90.325 56.345 1.00 56.06 246 ASN C CA 1
ATOM 3016 C C . ASN C 1 187 ? 95.765 91.452 56.257 1.00 55.53 246 ASN C C 1
ATOM 3017 O O . ASN C 1 187 ? 95.419 92.634 56.262 1.00 55.16 246 ASN C O 1
ATOM 3022 N N . ILE C 1 188 ? 97.042 91.094 56.150 1.00 55.07 247 ILE C N 1
ATOM 3023 C CA . ILE C 1 188 ? 98.092 92.109 56.037 1.00 54.94 247 ILE C CA 1
ATOM 3024 C C . ILE C 1 188 ? 98.075 92.821 54.665 1.00 54.97 247 ILE C C 1
ATOM 3025 O O . ILE C 1 188 ? 98.044 92.168 53.625 1.00 54.84 247 ILE C O 1
ATOM 3030 N N . PRO C 1 189 ? 98.055 94.169 54.673 1.00 54.96 248 PRO C N 1
ATOM 3031 C CA . PRO C 1 189 ? 98.051 94.961 53.441 1.00 55.10 248 PRO C CA 1
ATOM 3032 C C . PRO C 1 189 ? 99.338 94.855 52.596 1.00 55.41 248 PRO C C 1
ATOM 3033 O O . PRO C 1 189 ? 100.401 95.350 52.989 1.00 55.36 248 PRO C O 1
ATOM 3037 N N . TYR C 1 190 ? 99.228 94.208 51.443 1.00 55.28 249 TYR C N 1
ATOM 3038 C CA . TYR C 1 190 ? 100.322 94.168 50.494 1.00 55.93 249 TYR C CA 1
ATOM 3039 C C . TYR C 1 190 ? 99.807 94.564 49.120 1.00 56.23 249 TYR C C 1
ATOM 3040 O O . TYR C 1 190 ? 98.600 94.681 48.912 1.00 56.57 249 TYR C O 1
ATOM 3049 N N . TYR C 1 191 ? 100.729 94.780 48.189 1.00 56.48 250 TYR C N 1
ATOM 3050 C CA . TYR C 1 191 ? 100.376 94.993 46.793 1.00 56.32 250 TYR C CA 1
ATOM 3051 C C . TYR C 1 191 ? 99.870 93.666 46.231 1.00 56.90 250 TYR C C 1
ATOM 3052 O O . TYR C 1 191 ? 99.754 92.674 46.968 1.00 57.17 250 TYR C O 1
ATOM 3061 N N . CYS C 1 192 ? 99.597 93.637 44.931 1.00 57.57 251 CYS C N 1
ATOM 3062 C CA . CYS C 1 192 ? 98.856 92.531 44.354 1.00 57.69 251 CYS C CA 1
ATOM 3063 C C . CYS C 1 192 ? 99.292 92.251 42.917 1.00 57.53 251 CYS C C 1
ATOM 3064 O O . CYS C 1 192 ? 99.549 93.181 42.155 1.00 57.82 251 CYS C O 1
ATOM 3067 N N . ILE C 1 193 ? 99.396 90.976 42.541 1.00 57.38 252 ILE C N 1
ATOM 3068 C CA . ILE C 1 193 ? 99.674 90.625 41.131 1.00 56.94 252 ILE C CA 1
ATOM 3069 C C . ILE C 1 193 ? 98.565 89.758 40.567 1.00 57.25 252 ILE C C 1
ATOM 3070 O O . ILE C 1 193 ? 98.234 88.732 41.133 1.00 56.86 252 ILE C O 1
ATOM 3075 N N . CYS C 1 194 ? 97.985 90.196 39.459 1.00 58.18 253 CYS C N 1
ATOM 3076 C CA . CYS C 1 194 ? 97.114 89.341 38.662 1.00 59.30 253 CYS C CA 1
ATOM 3077 C C . CYS C 1 194 ? 97.911 88.897 37.441 1.00 59.69 253 CYS C C 1
ATOM 3078 O O . CYS C 1 194 ? 98.702 89.680 36.911 1.00 59.49 253 CYS C O 1
ATOM 3081 N N . GLY C 1 195 ? 97.673 87.662 36.986 1.00 60.15 254 GLY C N 1
ATOM 3082 C CA . GLY C 1 195 ? 98.308 87.134 35.780 1.00 61.04 254 GLY C CA 1
ATOM 3083 C C . GLY C 1 195 ? 97.444 86.151 35.007 1.00 61.81 254 GLY C C 1
ATOM 3084 O O . GLY C 1 195 ? 96.783 85.290 35.601 1.00 61.92 254 GLY C O 1
ATOM 3085 N N . LYS C 1 196 ? 97.444 86.279 33.679 1.00 62.13 255 LYS C N 1
ATOM 3086 C CA . LYS C 1 196 ? 96.728 85.338 32.830 1.00 62.58 255 LYS C CA 1
ATOM 3087 C C . LYS C 1 196 ? 97.547 84.864 31.635 1.00 62.46 255 LYS C C 1
ATOM 3088 O O . LYS C 1 196 ? 98.261 85.655 31.004 1.00 62.53 255 LYS C O 1
ATOM 3094 N N . LYS C 1 197 ? 97.427 83.569 31.336 1.00 61.98 256 LYS C N 1
ATOM 3095 C CA . LYS C 1 197 ? 97.994 82.973 30.128 1.00 61.57 256 LYS C CA 1
ATOM 3096 C C . LYS C 1 197 ? 97.347 83.522 28.858 1.00 60.93 256 LYS C C 1
ATOM 3097 O O . LYS C 1 197 ? 96.124 83.710 28.804 1.00 60.88 256 LYS C O 1
ATOM 3103 N N . LEU C 1 198 ? 98.169 83.760 27.837 1.00 60.10 257 LEU C N 1
ATOM 3104 C CA . LEU C 1 198 ? 97.668 84.036 26.488 1.00 59.11 257 LEU C CA 1
ATOM 3105 C C . LEU C 1 198 ? 97.430 82.735 25.739 1.00 58.59 257 LEU C C 1
ATOM 3106 O O . LEU C 1 198 ? 98.174 81.764 25.905 1.00 58.27 257 LEU C O 1
ATOM 3111 N N . ASP C 1 199 ? 96.395 82.714 24.908 1.00 58.01 258 ASP C N 1
ATOM 3112 C CA . ASP C 1 199 ? 96.171 81.572 24.040 1.00 57.42 258 ASP C CA 1
ATOM 3113 C C . ASP C 1 199 ? 96.720 81.825 22.647 1.00 57.15 258 ASP C C 1
ATOM 3114 O O . ASP C 1 199 ? 97.589 81.084 22.172 1.00 57.26 258 ASP C O 1
ATOM 3119 N N . LYS C 1 200 ? 96.217 82.881 22.006 1.00 56.78 259 LYS C N 1
ATOM 3120 C CA . LYS C 1 200 ? 96.643 83.286 20.658 1.00 56.36 259 LYS C CA 1
ATOM 3121 C C . LYS C 1 200 ? 97.513 84.543 20.730 1.00 55.85 259 LYS C C 1
ATOM 3122 O O . LYS C 1 200 ? 97.425 85.297 21.703 1.00 55.76 259 LYS C O 1
ATOM 3128 N N . PHE C 1 201 ? 98.348 84.758 19.708 1.00 55.21 260 PHE C N 1
ATOM 3129 C CA . PHE C 1 201 ? 99.118 85.992 19.599 1.00 54.45 260 PHE C CA 1
ATOM 3130 C C . PHE C 1 201 ? 98.156 87.162 19.776 1.00 54.32 260 PHE C C 1
ATOM 3131 O O . PHE C 1 201 ? 97.191 87.281 19.019 1.00 54.38 260 PHE C O 1
ATOM 3139 N N . PRO C 1 202 ? 98.418 88.030 20.770 1.00 54.20 261 PRO C N 1
ATOM 3140 C CA . PRO C 1 202 ? 97.473 89.066 21.181 1.00 54.37 261 PRO C CA 1
ATOM 3141 C C . PRO C 1 202 ? 96.797 89.753 19.999 1.00 54.54 261 PRO C C 1
ATOM 3142 O O . PRO C 1 202 ? 97.413 90.565 19.312 1.00 54.66 261 PRO C O 1
ATOM 3146 N N . ASP C 1 203 ? 95.531 89.410 19.781 1.00 54.75 262 ASP C N 1
ATOM 3147 C CA . ASP C 1 203 ? 94.793 89.816 18.589 1.00 54.89 262 ASP C CA 1
ATOM 3148 C C . ASP C 1 203 ? 94.233 91.235 18.706 1.00 54.92 262 ASP C C 1
ATOM 3149 O O . ASP C 1 203 ? 93.204 91.558 18.111 1.00 54.88 262 ASP C O 1
ATOM 3155 N N . SER D 1 74 ? 109.682 65.801 0.100 1.00 80.50 133 SER D N 1
ATOM 3156 C CA . SER D 1 74 ? 108.849 64.785 0.828 1.00 80.86 133 SER D CA 1
ATOM 3157 C C . SER D 1 74 ? 109.558 64.092 2.016 1.00 80.71 133 SER D C 1
ATOM 3158 O O . SER D 1 74 ? 109.749 62.865 2.016 1.00 80.91 133 SER D O 1
ATOM 3161 N N . ARG D 1 75 ? 109.930 64.885 3.025 1.00 80.34 134 ARG D N 1
ATOM 3162 C CA . ARG D 1 75 ? 110.616 64.391 4.222 1.00 80.06 134 ARG D CA 1
ATOM 3163 C C . ARG D 1 75 ? 110.566 65.439 5.347 1.00 78.87 134 ARG D C 1
ATOM 3164 O O . ARG D 1 75 ? 109.528 66.069 5.604 1.00 78.79 134 ARG D O 1
ATOM 3172 N N . ASP D 1 76 ? 111.706 65.586 6.023 1.00 77.08 135 ASP D N 1
ATOM 3173 C CA . ASP D 1 76 ? 112.014 66.773 6.786 1.00 75.33 135 ASP D CA 1
ATOM 3174 C C . ASP D 1 76 ? 112.554 67.798 5.817 1.00 74.22 135 ASP D C 1
ATOM 3175 O O . ASP D 1 76 ? 113.775 68.027 5.746 1.00 73.83 135 ASP D O 1
ATOM 3180 N N . THR D 1 77 ? 111.616 68.360 5.049 1.00 72.80 136 THR D N 1
ATOM 3181 C CA . THR D 1 77 ? 111.800 69.565 4.245 1.00 70.75 136 THR D CA 1
ATOM 3182 C C . THR D 1 77 ? 111.397 70.721 5.113 1.00 69.63 136 THR D C 1
ATOM 3183 O O . THR D 1 77 ? 111.820 70.799 6.263 1.00 69.63 136 THR D O 1
ATOM 3187 N N . GLY D 1 78 ? 110.584 71.614 4.558 1.00 68.31 137 GLY D N 1
ATOM 3188 C CA . GLY D 1 78 ? 110.040 72.730 5.303 1.00 67.14 137 GLY D CA 1
ATOM 3189 C C . GLY D 1 78 ? 111.034 73.772 5.783 1.00 66.29 137 GLY D C 1
ATOM 3190 O O . GLY D 1 78 ? 112.230 73.696 5.521 1.00 66.09 137 GLY D O 1
ATOM 3191 N N . ARG D 1 79 ? 110.498 74.738 6.517 1.00 65.61 138 ARG D N 1
ATOM 3192 C CA . ARG D 1 79 ? 111.175 75.947 6.900 1.00 64.45 138 ARG D CA 1
ATOM 3193 C C . ARG D 1 79 ? 111.645 75.850 8.352 1.00 63.93 138 ARG D C 1
ATOM 3194 O O . ARG D 1 79 ? 111.288 74.914 9.068 1.00 63.57 138 ARG D O 1
ATOM 3202 N N . GLY D 1 80 ? 112.437 76.829 8.786 1.00 63.52 139 GLY D N 1
ATOM 3203 C CA . GLY D 1 80 ? 112.952 76.878 10.163 1.00 62.91 139 GLY D CA 1
ATOM 3204 C C . GLY D 1 80 ? 111.885 77.056 11.225 1.00 62.74 139 GLY D C 1
ATOM 3205 O O . GLY D 1 80 ? 110.699 77.182 10.910 1.00 63.02 139 GLY D O 1
ATOM 3206 N N . VAL D 1 81 ? 112.293 77.058 12.493 1.00 62.21 140 VAL D N 1
ATOM 3207 C CA . VAL D 1 81 ? 111.322 77.199 13.581 1.00 61.34 140 VAL D CA 1
ATOM 3208 C C . VAL D 1 81 ? 110.910 78.661 13.721 1.00 60.82 140 VAL D C 1
ATOM 3209 O O . VAL D 1 81 ? 111.640 79.558 13.316 1.00 59.74 140 VAL D O 1
ATOM 3213 N N . LYS D 1 82 ? 109.723 78.885 14.272 1.00 60.97 141 LYS D N 1
ATOM 3214 C CA . LYS D 1 82 ? 109.229 80.230 14.527 1.00 61.40 141 LYS D CA 1
ATOM 3215 C C . LYS D 1 82 ? 108.327 80.211 15.740 1.00 61.90 141 LYS D C 1
ATOM 3216 O O . LYS D 1 82 ? 107.602 79.247 15.969 1.00 61.76 141 LYS D O 1
ATOM 3222 N N . TYR D 1 83 ? 108.391 81.269 16.539 1.00 62.68 142 TYR D N 1
ATOM 3223 C CA . TYR D 1 83 ? 107.533 81.373 17.729 1.00 63.11 142 TYR D CA 1
ATOM 3224 C C . TYR D 1 83 ? 107.176 82.823 17.984 1.00 62.75 142 TYR D C 1
ATOM 3225 O O . TYR D 1 83 ? 107.456 83.696 17.163 1.00 63.19 142 TYR D O 1
ATOM 3234 N N . TRP D 1 84 ? 106.554 83.072 19.130 1.00 62.31 143 TRP D N 1
ATOM 3235 C CA . TRP D 1 84 ? 106.255 84.426 19.560 1.00 61.11 143 TRP D CA 1
ATOM 3236 C C . TRP D 1 84 ? 106.391 84.547 21.046 1.00 60.75 143 TRP D C 1
ATOM 3237 O O . TRP D 1 84 ? 106.191 83.581 21.766 1.00 60.99 143 TRP D O 1
ATOM 3248 N N . PHE D 1 85 ? 106.717 85.758 21.479 1.00 60.50 144 PHE D N 1
ATOM 3249 C CA . PHE D 1 85 ? 107.166 86.053 22.825 1.00 59.99 144 PHE D CA 1
ATOM 3250 C C . PHE D 1 85 ? 106.878 87.531 23.120 1.00 60.02 144 PHE D C 1
ATOM 3251 O O . PHE D 1 85 ? 107.372 88.407 22.404 1.00 60.36 144 PHE D O 1
ATOM 3259 N N . CYS D 1 86 ? 106.104 87.804 24.169 1.00 59.45 145 CYS D N 1
ATOM 3260 C CA . CYS D 1 86 ? 105.851 89.179 24.602 1.00 59.32 145 CYS D CA 1
ATOM 3261 C C . CYS D 1 86 ? 106.849 89.705 25.621 1.00 58.42 145 CYS D C 1
ATOM 3262 O O . CYS D 1 86 ? 107.311 88.981 26.490 1.00 58.89 145 CYS D O 1
ATOM 3265 N N . TYR D 1 87 ? 107.158 90.981 25.513 1.00 57.67 146 TYR D N 1
ATOM 3266 C CA . TYR D 1 87 ? 107.899 91.688 26.536 1.00 57.07 146 TYR D CA 1
ATOM 3267 C C . TYR D 1 87 ? 107.240 93.028 26.733 1.00 57.24 146 TYR D C 1
ATOM 3268 O O . TYR D 1 87 ? 106.916 93.704 25.729 1.00 56.96 146 TYR D O 1
ATOM 3277 N N . SER D 1 88 ? 107.138 93.459 28.000 1.00 57.71 147 SER D N 1
ATOM 3278 C CA . SER D 1 88 ? 106.534 94.810 28.175 1.00 58.07 147 SER D CA 1
ATOM 3279 C C . SER D 1 88 ? 105.243 94.858 27.437 1.00 58.37 147 SER D C 1
ATOM 3280 O O . SER D 1 88 ? 104.424 93.914 27.666 1.00 58.59 147 SER D O 1
ATOM 3283 N N . THR D 1 89 ? 104.956 95.750 26.541 1.00 59.08 148 THR D N 1
ATOM 3284 C CA . THR D 1 89 ? 103.657 95.944 25.909 1.00 59.85 148 THR D CA 1
ATOM 3285 C C . THR D 1 89 ? 103.734 95.630 24.448 1.00 60.43 148 THR D C 1
ATOM 3286 O O . THR D 1 89 ? 103.046 96.006 23.538 1.00 60.88 148 THR D O 1
ATOM 3290 N N . LYS D 1 90 ? 104.704 94.811 24.053 1.00 60.73 149 LYS D N 1
ATOM 3291 C CA . LYS D 1 90 ? 104.865 94.384 22.669 1.00 60.97 149 LYS D CA 1
ATOM 3292 C C . LYS D 1 90 ? 105.038 92.894 22.657 1.00 61.19 149 LYS D C 1
ATOM 3293 O O . LYS D 1 90 ? 105.572 92.329 23.611 1.00 61.58 149 LYS D O 1
ATOM 3299 N N . CYS D 1 91 ? 104.587 92.250 21.587 1.00 61.27 150 CYS D N 1
ATOM 3300 C CA . CYS D 1 91 ? 104.946 90.853 21.344 1.00 61.12 150 CYS D CA 1
ATOM 3301 C C . CYS D 1 91 ? 105.683 90.721 20.010 1.00 60.86 150 CYS D C 1
ATOM 3302 O O . CYS D 1 91 ? 105.458 91.477 19.067 1.00 60.05 150 CYS D O 1
ATOM 3305 N N . TYR D 1 92 ? 106.583 89.755 19.958 1.00 61.32 151 TYR D N 1
ATOM 3306 C CA . TYR D 1 92 ? 107.477 89.608 18.837 1.00 61.88 151 TYR D CA 1
ATOM 3307 C C . TYR D 1 92 ? 107.367 88.202 18.283 1.00 62.14 151 TYR D C 1
ATOM 3308 O O . TYR D 1 92 ? 107.366 87.239 19.057 1.00 62.47 151 TYR D O 1
ATOM 3317 N N . TYR D 1 93 ? 107.258 88.090 16.957 1.00 62.10 152 TYR D N 1
ATOM 3318 C CA . TYR D 1 93 ? 107.361 86.806 16.261 1.00 61.85 152 TYR D CA 1
ATOM 3319 C C . TYR D 1 93 ? 108.796 86.705 15.833 1.00 62.05 152 TYR D C 1
ATOM 3320 O O . TYR D 1 93 ? 109.281 87.584 15.125 1.00 62.35 152 TYR D O 1
ATOM 3329 N N . PHE D 1 94 ? 109.489 85.653 16.258 1.00 62.18 153 PHE D N 1
ATOM 3330 C CA . PHE D 1 94 ? 110.869 85.431 15.813 1.00 62.19 153 PHE D CA 1
ATOM 3331 C C . PHE D 1 94 ? 110.894 84.369 14.753 1.00 61.98 153 PHE D C 1
ATOM 3332 O O . PHE D 1 94 ? 110.435 83.253 14.981 1.00 62.40 153 PHE D O 1
ATOM 3340 N N . ILE D 1 95 ? 111.417 84.717 13.583 1.00 61.92 154 ILE D N 1
ATOM 3341 C CA . ILE D 1 95 ? 111.344 83.822 12.425 1.00 61.92 154 ILE D CA 1
ATOM 3342 C C . ILE D 1 95 ? 112.708 83.283 12.024 1.00 62.23 154 ILE D C 1
ATOM 3343 O O . ILE D 1 95 ? 113.568 84.036 11.534 1.00 62.70 154 ILE D O 1
ATOM 3348 N N . MET D 1 96 ? 112.912 81.981 12.218 1.00 62.04 155 MET D N 1
ATOM 3349 C CA . MET D 1 96 ? 114.222 81.407 11.911 1.00 62.19 155 MET D CA 1
ATOM 3350 C C . MET D 1 96 ? 114.310 80.823 10.518 1.00 61.90 155 MET D C 1
ATOM 3351 O O . MET D 1 96 ? 114.790 79.710 10.339 1.00 61.69 155 MET D O 1
ATOM 3356 N N . ASN D 1 97 ? 113.811 81.575 9.541 1.00 61.90 156 ASN D N 1
ATOM 3357 C CA . ASN D 1 97 ? 114.074 81.302 8.134 1.00 62.30 156 ASN D CA 1
ATOM 3358 C C . ASN D 1 97 ? 114.932 82.406 7.562 1.00 61.31 156 ASN D C 1
ATOM 3359 O O . ASN D 1 97 ? 114.664 83.577 7.794 1.00 60.98 156 ASN D O 1
ATOM 3364 N N . LYS D 1 98 ? 115.949 82.041 6.804 1.00 60.16 157 LYS D N 1
ATOM 3365 C CA . LYS D 1 98 ? 116.771 83.042 6.198 1.00 59.72 157 LYS D CA 1
ATOM 3366 C C . LYS D 1 98 ? 116.029 83.594 4.988 1.00 59.41 157 LYS D C 1
ATOM 3367 O O . LYS D 1 98 ? 115.668 82.834 4.104 1.00 59.65 157 LYS D O 1
ATOM 3373 N N . THR D 1 99 ? 115.767 84.903 4.959 1.00 58.72 158 THR D N 1
ATOM 3374 C CA . THR D 1 99 ? 115.179 85.548 3.776 1.00 58.23 158 THR D CA 1
ATOM 3375 C C . THR D 1 99 ? 115.832 86.897 3.484 1.00 57.63 158 THR D C 1
ATOM 3376 O O . THR D 1 99 ? 116.549 87.447 4.324 1.00 57.08 158 THR D O 1
ATOM 3380 N N . THR D 1 100 ? 115.534 87.436 2.303 1.00 56.65 159 THR D N 1
ATOM 3381 C CA . THR D 1 100 ? 115.809 88.831 2.000 1.00 55.86 159 THR D CA 1
ATOM 3382 C C . THR D 1 100 ? 115.012 89.711 2.962 1.00 56.21 159 THR D C 1
ATOM 3383 O O . THR D 1 100 ? 114.099 89.245 3.662 1.00 56.56 159 THR D O 1
ATOM 3387 N N . TRP D 1 101 ? 115.340 90.993 2.995 1.00 55.73 160 TRP D N 1
ATOM 3388 C CA . TRP D 1 101 ? 114.602 91.904 3.808 1.00 55.01 160 TRP D CA 1
ATOM 3389 C C . TRP D 1 101 ? 113.136 91.835 3.404 1.00 55.60 160 TRP D C 1
ATOM 3390 O O . TRP D 1 101 ? 112.290 91.644 4.259 1.00 56.18 160 TRP D O 1
ATOM 3401 N N . SER D 1 102 ? 112.819 91.962 2.119 1.00 55.66 161 SER D N 1
ATOM 3402 C CA . SER D 1 102 ? 111.413 92.049 1.746 1.00 56.84 161 SER D CA 1
ATOM 3403 C C . SER D 1 102 ? 110.676 90.733 1.941 1.00 57.11 161 SER D C 1
ATOM 3404 O O . SER D 1 102 ? 109.467 90.725 2.188 1.00 57.14 161 SER D O 1
ATOM 3407 N N . GLY D 1 103 ? 111.402 89.627 1.835 1.00 57.40 162 GLY D N 1
ATOM 3408 C CA . GLY D 1 103 ? 110.850 88.328 2.188 1.00 58.21 162 GLY D CA 1
ATOM 3409 C C . GLY D 1 103 ? 110.512 88.264 3.673 1.00 58.88 162 GLY D C 1
ATOM 3410 O O . GLY D 1 103 ? 109.530 87.633 4.085 1.00 58.99 162 GLY D O 1
ATOM 3411 N N . CYS D 1 104 ? 111.321 88.921 4.495 1.00 59.49 163 CYS D N 1
ATOM 3412 C CA . CYS D 1 104 ? 111.015 88.980 5.908 1.00 59.47 163 CYS D CA 1
ATOM 3413 C C . CYS D 1 104 ? 109.835 89.925 6.143 1.00 59.41 163 CYS D C 1
ATOM 3414 O O . CYS D 1 104 ? 109.029 89.726 7.050 1.00 59.06 163 CYS D O 1
ATOM 3417 N N . LYS D 1 105 ? 109.731 90.945 5.301 1.00 59.76 164 LYS D N 1
ATOM 3418 C CA . LYS D 1 105 ? 108.586 91.824 5.322 1.00 60.10 164 LYS D CA 1
ATOM 3419 C C . LYS D 1 105 ? 107.359 91.010 4.936 1.00 60.77 164 LYS D C 1
ATOM 3420 O O . LYS D 1 105 ? 106.298 91.162 5.544 1.00 60.91 164 LYS D O 1
ATOM 3426 N N . ALA D 1 106 ? 107.502 90.132 3.944 1.00 61.10 165 ALA D N 1
ATOM 3427 C CA . ALA D 1 106 ? 106.381 89.290 3.529 1.00 61.85 165 ALA D CA 1
ATOM 3428 C C . ALA D 1 106 ? 105.951 88.345 4.663 1.00 62.57 165 ALA D C 1
ATOM 3429 O O . ALA D 1 106 ? 104.749 88.282 5.026 1.00 62.55 165 ALA D O 1
ATOM 3431 N N . ASN D 1 107 ? 106.934 87.646 5.234 1.00 62.75 166 ASN D N 1
ATOM 3432 C CA . ASN D 1 107 ? 106.686 86.727 6.334 1.00 63.54 166 ASN D CA 1
ATOM 3433 C C . ASN D 1 107 ? 105.906 87.365 7.468 1.00 63.67 166 ASN D C 1
ATOM 3434 O O . ASN D 1 107 ? 105.043 86.723 8.056 1.00 63.66 166 ASN D O 1
ATOM 3439 N N . CYS D 1 108 ? 106.221 88.623 7.770 1.00 64.00 167 CYS D N 1
ATOM 3440 C CA . CYS D 1 108 ? 105.577 89.334 8.866 1.00 64.17 167 CYS D CA 1
ATOM 3441 C C . CYS D 1 108 ? 104.131 89.704 8.521 1.00 64.70 167 CYS D C 1
ATOM 3442 O O . CYS D 1 108 ? 103.233 89.475 9.328 1.00 65.24 167 CYS D O 1
ATOM 3445 N N . GLN D 1 109 ? 103.894 90.228 7.322 1.00 65.14 168 GLN D N 1
ATOM 3446 C CA . GLN D 1 109 ? 102.524 90.492 6.834 1.00 65.84 168 GLN D CA 1
ATOM 3447 C C . GLN D 1 109 ? 101.638 89.227 6.768 1.00 65.76 168 GLN D C 1
ATOM 3448 O O . GLN D 1 109 ? 100.404 89.320 6.691 1.00 65.77 168 GLN D O 1
ATOM 3454 N N . HIS D 1 110 ? 102.286 88.059 6.767 1.00 65.62 169 HIS D N 1
ATOM 3455 C CA . HIS D 1 110 ? 101.624 86.759 6.868 1.00 65.07 169 HIS D CA 1
ATOM 3456 C C . HIS D 1 110 ? 101.014 86.586 8.253 1.00 64.62 169 HIS D C 1
ATOM 3457 O O . HIS D 1 110 ? 99.813 86.294 8.377 1.00 64.50 169 HIS D O 1
ATOM 3464 N N . TYR D 1 111 ? 101.834 86.772 9.289 1.00 63.78 170 TYR D N 1
ATOM 3465 C CA . TYR D 1 111 ? 101.352 86.668 10.671 1.00 63.29 170 TYR D CA 1
ATOM 3466 C C . TYR D 1 111 ? 100.457 87.824 11.113 1.00 62.46 170 TYR D C 1
ATOM 3467 O O . TYR D 1 111 ? 100.056 87.870 12.271 1.00 62.11 170 TYR D O 1
ATOM 3476 N N . GLY D 1 112 ? 100.170 88.747 10.191 1.00 61.75 171 GLY D N 1
ATOM 3477 C CA . GLY D 1 112 ? 99.448 89.979 10.484 1.00 61.07 171 GLY D CA 1
ATOM 3478 C C . GLY D 1 112 ? 100.184 90.903 11.440 1.00 60.81 171 GLY D C 1
ATOM 3479 O O . GLY D 1 112 ? 99.564 91.694 12.131 1.00 60.69 171 GLY D O 1
ATOM 3480 N N . VAL D 1 113 ? 101.509 90.809 11.479 1.00 60.61 172 VAL D N 1
ATOM 3481 C CA . VAL D 1 113 ? 102.310 91.619 12.390 1.00 60.60 172 VAL D CA 1
ATOM 3482 C C . VAL D 1 113 ? 103.514 92.224 11.666 1.00 60.49 172 VAL D C 1
ATOM 3483 O O . VAL D 1 113 ? 104.324 91.497 11.104 1.00 60.76 172 VAL D O 1
ATOM 3487 N N . PRO D 1 114 ? 103.644 93.561 11.692 1.00 60.36 173 PRO D N 1
ATOM 3488 C CA . PRO D 1 114 ? 104.703 94.252 10.943 1.00 60.18 173 PRO D CA 1
ATOM 3489 C C . PRO D 1 114 ? 106.129 93.856 11.339 1.00 60.05 173 PRO D C 1
ATOM 3490 O O . PRO D 1 114 ? 106.389 93.458 12.485 1.00 60.31 173 PRO D O 1
ATOM 3494 N N . ILE D 1 115 ? 107.037 93.956 10.377 1.00 59.41 174 ILE D N 1
ATOM 3495 C CA . ILE D 1 115 ? 108.442 93.714 10.620 1.00 58.73 174 ILE D CA 1
ATOM 3496 C C . ILE D 1 115 ? 108.865 94.659 11.754 1.00 59.03 174 ILE D C 1
ATOM 3497 O O . ILE D 1 115 ? 108.266 95.721 11.941 1.00 58.91 174 ILE D O 1
ATOM 3502 N N . LEU D 1 116 ? 109.875 94.260 12.522 1.00 59.09 175 LEU D N 1
ATOM 3503 C CA . LEU D 1 116 ? 110.209 94.934 13.768 1.00 59.13 175 LEU D CA 1
ATOM 3504 C C . LEU D 1 116 ? 110.581 96.405 13.650 1.00 59.27 175 LEU D C 1
ATOM 3505 O O . LEU D 1 116 ? 111.555 96.756 12.988 1.00 59.71 175 LEU D O 1
ATOM 3510 N N . LYS D 1 117 ? 109.799 97.249 14.319 1.00 59.68 176 LYS D N 1
ATOM 351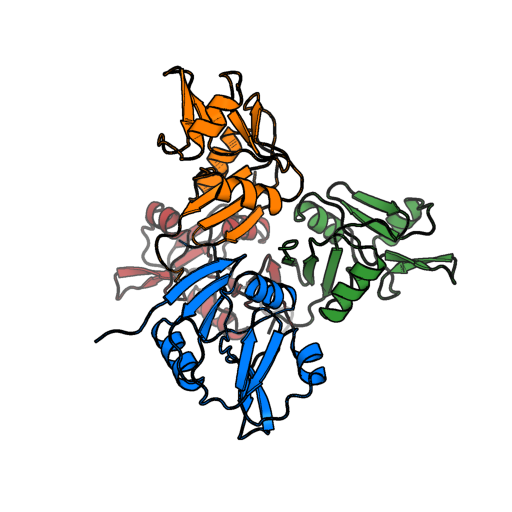1 C CA . LYS D 1 117 ? 110.140 98.652 14.596 1.00 59.65 176 LYS D CA 1
ATOM 3512 C C . LYS D 1 117 ? 110.694 98.673 16.014 1.00 59.87 176 LYS D C 1
ATOM 3513 O O . LYS D 1 117 ? 110.041 98.143 16.906 1.00 60.18 176 LYS D O 1
ATOM 3519 N N . ILE D 1 118 ? 111.877 99.257 16.228 1.00 59.82 177 ILE D N 1
ATOM 3520 C CA . ILE D 1 118 ? 112.468 99.337 17.578 1.00 60.25 177 ILE D CA 1
ATOM 3521 C C . ILE D 1 118 ? 112.367 100.751 18.137 1.00 60.45 177 ILE D C 1
ATOM 3522 O O . ILE D 1 118 ? 112.982 101.668 17.589 1.00 60.79 177 ILE D O 1
ATOM 3527 N N . GLU D 1 119 ? 111.633 100.929 19.237 1.00 60.49 178 GLU D N 1
ATOM 3528 C CA . GLU D 1 119 ? 111.300 102.286 19.714 1.00 60.71 178 GLU D CA 1
ATOM 3529 C C . GLU D 1 119 ? 112.367 102.988 20.548 1.00 60.33 178 GLU D C 1
ATOM 3530 O O . GLU D 1 119 ? 112.526 104.208 20.447 1.00 60.57 178 GLU D O 1
ATOM 3536 N N . ASP D 1 120 ? 113.081 102.229 21.375 1.00 59.93 179 ASP D N 1
ATOM 3537 C CA . ASP D 1 120 ? 114.155 102.789 22.201 1.00 59.60 179 ASP D CA 1
ATOM 3538 C C . ASP D 1 120 ? 115.308 101.835 22.361 1.00 59.30 179 ASP D C 1
ATOM 3539 O O . ASP D 1 120 ? 115.279 100.745 21.815 1.00 59.25 179 ASP D O 1
ATOM 3544 N N . GLU D 1 121 ? 116.328 102.247 23.102 1.00 59.38 180 GLU D N 1
ATOM 3545 C CA . GLU D 1 121 ? 117.440 101.352 23.386 1.00 59.74 180 GLU D CA 1
ATOM 3546 C C . GLU D 1 121 ? 117.028 100.209 24.326 1.00 59.56 180 GLU D C 1
ATOM 3547 O O . GLU D 1 121 ? 117.475 99.086 24.133 1.00 59.33 180 GLU D O 1
ATOM 3553 N N . ASP D 1 122 ? 116.190 100.502 25.331 1.00 59.72 181 ASP D N 1
ATOM 3554 C CA . ASP D 1 122 ? 115.600 99.474 26.212 1.00 59.87 181 ASP D CA 1
ATOM 3555 C C . ASP D 1 122 ? 115.265 98.195 25.415 1.00 59.95 181 ASP D C 1
ATOM 3556 O O . ASP D 1 122 ? 115.743 97.088 25.728 1.00 59.89 181 ASP D O 1
ATOM 3561 N N . GLU D 1 123 ? 114.454 98.373 24.376 1.00 59.56 182 GLU D N 1
ATOM 3562 C CA . GLU D 1 123 ? 113.999 97.276 23.549 1.00 60.01 182 GLU D CA 1
ATOM 3563 C C . GLU D 1 123 ? 115.174 96.596 22.829 1.00 59.94 182 GLU D C 1
ATOM 3564 O O . GLU D 1 123 ? 115.268 95.359 22.827 1.00 60.06 182 GLU D O 1
ATOM 3570 N N . LEU D 1 124 ? 116.061 97.400 22.230 1.00 59.74 183 LEU D N 1
ATOM 3571 C CA . LEU D 1 124 ? 117.273 96.885 21.577 1.00 59.58 183 LEU D CA 1
ATOM 3572 C C . LEU D 1 124 ? 118.098 95.985 22.502 1.00 59.75 183 LEU D C 1
ATOM 3573 O O . LEU D 1 124 ? 118.579 94.932 22.092 1.00 59.60 183 LEU D O 1
ATOM 3578 N N . LYS D 1 125 ? 118.243 96.399 23.753 1.00 59.87 184 LYS D N 1
ATOM 3579 C CA . LYS D 1 125 ? 118.996 95.618 24.706 1.00 59.99 184 LYS D CA 1
ATOM 3580 C C . LYS D 1 125 ? 118.240 94.312 25.010 1.00 59.41 184 LYS D C 1
ATOM 3581 O O . LYS D 1 125 ? 118.847 93.216 25.056 1.00 59.14 184 LYS D O 1
ATOM 3587 N N . PHE D 1 126 ? 116.921 94.429 25.191 1.00 58.15 185 PHE D N 1
ATOM 3588 C CA . PHE D 1 126 ? 116.116 93.263 25.456 1.00 57.02 185 PHE D CA 1
ATOM 3589 C C . PHE D 1 126 ? 116.258 92.260 24.318 1.00 56.90 185 PHE D C 1
ATOM 3590 O O . PHE D 1 126 ? 116.502 91.068 24.568 1.00 56.83 185 PHE D O 1
ATOM 3598 N N . LEU D 1 127 ? 116.084 92.731 23.078 1.00 56.21 186 LEU D N 1
ATOM 3599 C CA . LEU D 1 127 ? 116.059 91.841 21.930 1.00 55.54 186 LEU D CA 1
ATOM 3600 C C . LEU D 1 127 ? 117.427 91.222 21.674 1.00 55.89 186 LEU D C 1
ATOM 3601 O O . LEU D 1 127 ? 117.517 90.093 21.203 1.00 56.10 186 LEU D O 1
ATOM 3606 N N . GLN D 1 128 ? 118.493 91.941 21.991 1.00 56.09 187 GLN D N 1
ATOM 3607 C CA . GLN D 1 128 ? 119.821 91.357 21.906 1.00 56.56 187 GLN D CA 1
ATOM 3608 C C . GLN D 1 128 ? 120.062 90.256 22.947 1.00 57.43 187 GLN D C 1
ATOM 3609 O O . GLN D 1 128 ? 120.824 89.308 22.695 1.00 57.82 187 GLN D O 1
ATOM 3615 N N . ARG D 1 129 ? 119.404 90.357 24.099 1.00 57.71 188 ARG D N 1
ATOM 3616 C CA . ARG D 1 129 ? 119.514 89.317 25.123 1.00 58.27 188 ARG D CA 1
ATOM 3617 C C . ARG D 1 129 ? 118.751 88.051 24.739 1.00 58.57 188 ARG D C 1
ATOM 3618 O O . ARG D 1 129 ? 119.250 86.940 24.915 1.00 59.33 188 ARG D O 1
ATOM 3626 N N . HIS D 1 130 ? 117.547 88.236 24.203 1.00 58.44 189 HIS D N 1
ATOM 3627 C CA . HIS D 1 130 ? 116.561 87.169 24.073 1.00 58.40 189 HIS D CA 1
ATOM 3628 C C . HIS D 1 130 ? 116.746 86.296 22.840 1.00 58.30 189 HIS D C 1
ATOM 3629 O O . HIS D 1 130 ? 116.234 85.182 22.760 1.00 58.43 189 HIS D O 1
ATOM 3636 N N . VAL D 1 131 ? 117.476 86.821 21.881 1.00 57.97 190 VAL D N 1
ATOM 3637 C CA . VAL D 1 131 ? 117.516 86.274 20.557 1.00 57.87 190 VAL D CA 1
ATOM 3638 C C . VAL D 1 131 ? 118.564 85.147 20.432 1.00 58.07 190 VAL D C 1
ATOM 3639 O O . VAL D 1 131 ? 119.620 85.223 21.051 1.00 58.58 190 VAL D O 1
ATOM 3643 N N . ILE D 1 132 ? 118.250 84.093 19.670 1.00 57.68 191 ILE D N 1
ATOM 3644 C CA . ILE D 1 132 ? 119.213 83.031 19.328 1.00 57.41 191 ILE D CA 1
ATOM 3645 C C . ILE D 1 132 ? 120.340 83.615 18.448 1.00 57.34 191 ILE D C 1
ATOM 3646 O O . ILE D 1 132 ? 120.051 84.354 17.512 1.00 57.46 191 ILE D O 1
ATOM 3651 N N . PRO D 1 133 ? 121.620 83.286 18.734 1.00 57.16 192 PRO D N 1
ATOM 3652 C CA . PRO D 1 133 ? 122.707 83.939 18.003 1.00 57.17 192 PRO D CA 1
ATOM 3653 C C . PRO D 1 133 ? 122.542 83.846 16.493 1.00 57.18 192 PRO D C 1
ATOM 3654 O O . PRO D 1 133 ? 122.271 82.774 15.967 1.00 57.80 192 PRO D O 1
ATOM 3658 N N . GLY D 1 134 ? 122.692 84.978 15.819 1.00 57.14 193 GLY D N 1
ATOM 3659 C CA . GLY D 1 134 ? 122.499 85.090 14.381 1.00 56.87 193 GLY D CA 1
ATOM 3660 C C . GLY D 1 134 ? 121.993 86.490 14.017 1.00 57.27 193 GLY D C 1
ATOM 3661 O O . GLY D 1 134 ? 121.554 87.256 14.890 1.00 56.88 193 GLY D O 1
ATOM 3662 N N . ASN D 1 135 ? 122.045 86.824 12.728 1.00 57.04 194 ASN D N 1
ATOM 3663 C CA . ASN D 1 135 ? 121.472 88.073 12.243 1.00 56.70 194 ASN D CA 1
ATOM 3664 C C . ASN D 1 135 ? 119.977 88.015 11.964 1.00 56.36 194 ASN D C 1
ATOM 3665 O O . ASN D 1 135 ? 119.464 87.019 11.437 1.00 56.65 194 ASN D O 1
ATOM 3670 N N . TYR D 1 136 ? 119.298 89.103 12.319 1.00 55.56 195 TYR D N 1
ATOM 3671 C CA . TYR D 1 136 ? 117.865 89.262 12.127 1.00 54.84 195 TYR D CA 1
ATOM 3672 C C . TYR D 1 136 ? 117.572 90.584 11.423 1.00 54.87 195 TYR D C 1
ATOM 3673 O O . TYR D 1 136 ? 117.991 91.645 11.902 1.00 54.81 195 TYR D O 1
ATOM 3682 N N . TRP D 1 137 ? 116.856 90.531 10.295 1.00 54.49 196 TRP D N 1
ATOM 3683 C CA . TRP D 1 137 ? 116.341 91.745 9.652 1.00 54.24 196 TRP D CA 1
ATOM 3684 C C . TRP D 1 137 ? 115.383 92.457 10.593 1.00 54.73 196 TRP D C 1
ATOM 3685 O O . TRP D 1 137 ? 114.703 91.818 11.404 1.00 55.09 196 TRP D O 1
ATOM 3696 N N . ILE D 1 138 ? 115.332 93.782 10.481 1.00 55.12 197 ILE D N 1
ATOM 3697 C CA . ILE D 1 138 ? 114.385 94.586 11.243 1.00 54.94 197 ILE D CA 1
ATOM 3698 C C . ILE D 1 138 ? 113.863 95.660 10.311 1.00 55.60 197 ILE D C 1
ATOM 3699 O O . ILE D 1 138 ? 114.463 95.930 9.266 1.00 55.80 197 ILE D O 1
ATOM 3704 N N . GLY D 1 139 ? 112.762 96.292 10.693 1.00 56.11 198 GLY D N 1
ATOM 3705 C CA . GLY D 1 139 ? 112.056 97.187 9.788 1.00 56.96 198 GLY D CA 1
ATOM 3706 C C . GLY D 1 139 ? 112.633 98.567 9.549 1.00 57.37 198 GLY D C 1
ATOM 3707 O O . GLY D 1 139 ? 111.881 99.540 9.485 1.00 57.69 198 GLY D O 1
ATOM 3708 N N . LEU D 1 140 ? 113.950 98.668 9.403 1.00 57.66 199 LEU D N 1
ATOM 3709 C CA . LEU D 1 140 ? 114.574 99.954 9.094 1.00 57.92 199 LEU D CA 1
ATOM 3710 C C . LEU D 1 140 ? 115.342 99.816 7.786 1.00 58.67 199 LEU D C 1
ATOM 3711 O O . LEU D 1 140 ? 116.201 98.943 7.667 1.00 58.90 199 LEU D O 1
ATOM 3716 N N . SER D 1 141 ? 115.023 100.660 6.808 1.00 59.26 200 SER D N 1
ATOM 3717 C CA . SER D 1 141 ? 115.642 100.566 5.493 1.00 60.09 200 SER D CA 1
ATOM 3718 C C . SER D 1 141 ? 115.756 101.900 4.775 1.00 61.14 200 SER D C 1
ATOM 3719 O O . SER D 1 141 ? 115.251 102.933 5.238 1.00 60.97 200 SER D O 1
ATOM 3722 N N . TYR D 1 142 ? 116.413 101.848 3.621 1.00 62.40 201 TYR D N 1
ATOM 3723 C CA . TYR D 1 142 ? 116.766 103.032 2.851 1.00 63.68 201 TYR D CA 1
ATOM 3724 C C . TYR D 1 142 ? 115.788 103.310 1.701 1.00 64.42 201 TYR D C 1
ATOM 3725 O O . TYR D 1 142 ? 115.680 102.521 0.767 1.00 64.24 201 TYR D O 1
ATOM 3734 N N . ASP D 1 143 ? 115.074 104.434 1.797 1.00 65.68 202 ASP D N 1
ATOM 3735 C CA . ASP D 1 143 ? 114.126 104.862 0.772 1.00 66.96 202 ASP D CA 1
ATOM 3736 C C . ASP D 1 143 ? 114.918 105.572 -0.312 1.00 67.66 202 ASP D C 1
ATOM 3737 O O . ASP D 1 143 ? 115.335 106.726 -0.147 1.00 67.93 202 ASP D O 1
ATOM 3742 N N . LYS D 1 144 ? 115.124 104.859 -1.415 1.00 68.26 203 LYS D N 1
ATOM 3743 C CA . LYS D 1 144 ? 115.916 105.343 -2.536 1.00 69.08 203 LYS D CA 1
ATOM 3744 C C . LYS D 1 144 ? 115.349 106.650 -3.095 1.00 69.20 203 LYS D C 1
ATOM 3745 O O . LYS D 1 144 ? 116.102 107.553 -3.455 1.00 69.38 203 LYS D O 1
ATOM 3751 N N . LYS D 1 145 ? 114.021 106.754 -3.142 1.00 69.66 204 LYS D N 1
ATOM 3752 C CA . LYS D 1 145 ? 113.348 107.924 -3.730 1.00 70.00 204 LYS D CA 1
ATOM 3753 C C . LYS D 1 145 ? 113.135 109.101 -2.764 1.00 69.89 204 LYS D C 1
ATOM 3754 O O . LYS D 1 145 ? 112.439 110.062 -3.095 1.00 69.96 204 LYS D O 1
ATOM 3760 N N . LYS D 1 146 ? 113.737 109.025 -1.581 1.00 69.79 205 LYS D N 1
ATOM 3761 C CA . LYS D 1 146 ? 113.712 110.131 -0.624 1.00 69.69 205 LYS D CA 1
ATOM 3762 C C . LYS D 1 146 ? 115.099 110.349 -0.030 1.00 69.22 205 LYS D C 1
ATOM 3763 O O . LYS D 1 146 ? 115.305 111.240 0.797 1.00 69.18 205 LYS D O 1
ATOM 3769 N N . LYS D 1 147 ? 116.040 109.518 -0.475 1.00 68.69 206 LYS D N 1
ATOM 3770 C CA . LYS D 1 147 ? 117.452 109.568 -0.071 1.00 68.14 206 LYS D CA 1
ATOM 3771 C C . LYS D 1 147 ? 117.723 109.729 1.448 1.00 67.78 206 LYS D C 1
ATOM 3772 O O . LYS D 1 147 ? 118.499 110.584 1.877 1.00 67.75 206 LYS D O 1
ATOM 3778 N N . GLU D 1 148 ? 117.067 108.884 2.241 1.00 67.32 207 GLU D N 1
ATOM 3779 C CA . GLU D 1 148 ? 117.337 108.739 3.682 1.00 67.02 207 GLU D CA 1
ATOM 3780 C C . GLU D 1 148 ? 116.754 107.426 4.229 1.00 65.92 207 GLU D C 1
ATOM 3781 O O . GLU D 1 148 ? 116.088 106.687 3.498 1.00 65.70 207 GLU D O 1
ATOM 3787 N N . TRP D 1 149 ? 117.028 107.145 5.505 1.00 64.93 208 TRP D N 1
ATOM 3788 C CA . TRP D 1 149 ? 116.557 105.937 6.190 1.00 63.79 208 TRP D CA 1
ATOM 3789 C C . TRP D 1 149 ? 115.244 106.161 6.933 1.00 63.02 208 TRP D C 1
ATOM 3790 O O . TRP D 1 149 ? 115.113 107.113 7.694 1.00 62.78 208 TRP D O 1
ATOM 3801 N N . ALA D 1 150 ? 114.292 105.259 6.726 1.00 62.28 209 ALA D N 1
ATOM 3802 C CA . ALA D 1 150 ? 113.029 105.265 7.462 1.00 61.36 209 ALA D CA 1
ATOM 3803 C C . ALA D 1 150 ? 112.718 103.903 8.067 1.00 60.81 209 ALA D C 1
ATOM 3804 O O . ALA D 1 150 ? 113.113 102.864 7.535 1.00 60.50 209 ALA D O 1
ATOM 3806 N N . TRP D 1 151 ? 111.996 103.931 9.182 1.00 60.29 210 TRP D N 1
ATOM 3807 C CA . TRP D 1 151 ? 111.350 102.753 9.737 1.00 59.65 210 TRP D CA 1
ATOM 3808 C C . TRP D 1 151 ? 110.151 102.359 8.890 1.00 59.77 210 TRP D C 1
ATOM 3809 O O . TRP D 1 151 ? 109.652 103.162 8.101 1.00 59.67 210 TRP D O 1
ATOM 3820 N N . ILE D 1 152 ? 109.697 101.116 9.059 1.00 59.89 211 ILE D N 1
ATOM 3821 C CA . ILE D 1 152 ? 108.550 100.597 8.321 1.00 59.97 211 ILE D CA 1
ATOM 3822 C C . ILE D 1 152 ? 107.304 101.505 8.478 1.00 60.16 211 ILE D C 1
ATOM 3823 O O . ILE D 1 152 ? 106.598 101.779 7.504 1.00 60.12 211 ILE D O 1
ATOM 3828 N N . ASP D 1 153 ? 107.074 101.997 9.691 1.00 60.40 212 ASP D N 1
ATOM 3829 C CA . ASP D 1 153 ? 105.927 102.850 9.975 1.00 60.80 212 ASP D CA 1
ATOM 3830 C C . ASP D 1 153 ? 106.180 104.319 9.664 1.00 60.50 212 ASP D C 1
ATOM 3831 O O . ASP D 1 153 ? 105.424 105.175 10.112 1.00 60.97 212 ASP D O 1
ATOM 3836 N N . ASN D 1 154 ? 107.234 104.603 8.903 1.00 60.25 213 ASN D N 1
ATOM 3837 C CA . ASN D 1 154 ? 107.693 105.976 8.646 1.00 60.39 213 ASN D CA 1
ATOM 3838 C C . ASN D 1 154 ? 107.444 106.910 9.832 1.00 60.22 213 ASN D C 1
ATOM 3839 O O . ASN D 1 154 ? 106.801 107.950 9.689 1.00 59.97 213 ASN D O 1
ATOM 3844 N N . GLY D 1 155 ? 107.930 106.507 11.002 1.00 60.07 214 GLY D N 1
ATOM 3845 C CA . GLY D 1 155 ? 107.869 107.317 12.209 1.00 59.56 214 GLY D CA 1
ATOM 3846 C C . GLY D 1 155 ? 109.221 107.308 12.894 1.00 59.38 214 GLY D C 1
ATOM 3847 O O . GLY D 1 155 ? 110.104 106.542 12.525 1.00 59.41 214 GLY D O 1
ATOM 3848 N N . PRO D 1 156 ? 109.402 108.174 13.898 1.00 59.51 215 PRO D N 1
ATOM 3849 C CA . PRO D 1 156 ? 110.674 108.219 14.622 1.00 59.22 215 PRO D CA 1
ATOM 3850 C C . PRO D 1 156 ? 110.879 107.069 15.606 1.00 59.20 215 PRO D C 1
ATOM 3851 O O . PRO D 1 156 ? 109.930 106.384 15.989 1.00 58.92 215 PRO D O 1
ATOM 3855 N N . SER D 1 157 ? 112.129 106.883 16.008 1.00 59.39 216 SER D N 1
ATOM 3856 C CA . SER D 1 157 ? 112.478 106.037 17.136 1.00 59.75 216 SER D CA 1
ATOM 3857 C C . SER D 1 157 ? 113.493 106.801 17.993 1.00 59.96 216 SER D C 1
ATOM 3858 O O . SER D 1 157 ? 114.249 107.622 17.474 1.00 59.91 216 SER D O 1
ATOM 3861 N N . LYS D 1 158 ? 113.520 106.547 19.298 1.00 60.24 217 LYS D N 1
ATOM 3862 C CA . LYS D 1 158 ? 114.506 107.210 20.167 1.00 60.40 217 LYS D CA 1
ATOM 3863 C C . LYS D 1 158 ? 115.940 106.769 19.812 1.00 60.60 217 LYS D C 1
ATOM 3864 O O . LYS D 1 158 ? 116.919 107.330 20.282 1.00 60.07 217 LYS D O 1
ATOM 3870 N N . LEU D 1 159 ? 116.046 105.768 18.945 1.00 61.51 218 LEU D N 1
ATOM 3871 C CA . LEU D 1 159 ? 117.340 105.254 18.495 1.00 62.12 218 LEU D CA 1
ATOM 3872 C C . LEU D 1 159 ? 117.952 106.104 17.398 1.00 62.54 218 LEU D C 1
ATOM 3873 O O . LEU D 1 159 ? 119.153 105.997 17.124 1.00 62.32 218 LEU D O 1
ATOM 3878 N N . ASP D 1 160 ? 117.115 106.917 16.752 1.00 63.18 219 ASP D N 1
ATOM 3879 C CA . ASP D 1 160 ? 117.497 107.620 15.524 1.00 63.99 219 ASP D CA 1
ATOM 3880 C C . ASP D 1 160 ? 118.746 108.446 15.702 1.00 64.44 219 ASP D C 1
ATOM 3881 O O . ASP D 1 160 ? 119.635 108.433 14.845 1.00 64.46 219 ASP D O 1
ATOM 3886 N N . MET D 1 161 ? 118.814 109.143 16.831 1.00 65.27 220 MET D N 1
ATOM 3887 C CA . MET D 1 161 ? 120.015 109.869 17.224 1.00 66.40 220 MET D CA 1
ATOM 3888 C C . MET D 1 161 ? 121.224 108.937 17.139 1.00 66.41 220 MET D C 1
ATOM 3889 O O . MET D 1 161 ? 122.174 109.201 16.397 1.00 66.51 220 MET D O 1
ATOM 3894 N N . LYS D 1 162 ? 121.155 107.833 17.877 1.00 66.48 221 LYS D N 1
ATOM 3895 C CA . LYS D 1 162 ? 122.254 106.879 17.952 1.00 66.72 221 LYS D CA 1
ATOM 3896 C C . LYS D 1 162 ? 122.562 106.211 16.604 1.00 66.54 221 LYS D C 1
ATOM 3897 O O . LYS D 1 162 ? 123.716 105.890 16.320 1.00 66.33 221 LYS D O 1
ATOM 3903 N N . ILE D 1 163 ? 121.531 106.014 15.786 1.00 66.44 222 ILE D N 1
ATOM 3904 C CA . ILE D 1 163 ? 121.693 105.399 14.468 1.00 66.45 222 ILE D CA 1
ATOM 3905 C C . ILE D 1 163 ? 122.349 106.343 13.454 1.00 66.71 222 ILE D C 1
ATOM 3906 O O . ILE D 1 163 ? 123.264 105.938 12.723 1.00 66.64 222 ILE D O 1
ATOM 3911 N N . LYS D 1 164 ? 121.879 107.590 13.403 1.00 66.85 223 LYS D N 1
ATOM 3912 C CA . LYS D 1 164 ? 122.438 108.581 12.480 1.00 66.97 223 LYS D CA 1
ATOM 3913 C C . LYS D 1 164 ? 123.953 108.703 12.708 1.00 67.06 223 LYS D C 1
ATOM 3914 O O . LYS D 1 164 ? 124.740 108.833 11.760 1.00 66.93 223 LYS D O 1
ATOM 3920 N N . LYS D 1 165 ? 124.340 108.620 13.978 1.00 67.21 224 LYS D N 1
ATOM 3921 C CA . LYS D 1 165 ? 125.737 108.586 14.397 1.00 67.61 224 LYS D CA 1
ATOM 3922 C C . LYS D 1 165 ? 126.505 107.393 13.823 1.00 67.75 224 LYS D C 1
ATOM 3923 O O . LYS D 1 165 ? 127.688 107.511 13.530 1.00 67.79 224 LYS D O 1
ATOM 3929 N N . MET D 1 166 ? 125.836 106.250 13.673 1.00 68.11 225 MET D N 1
ATOM 3930 C CA . MET D 1 166 ? 126.455 105.047 13.100 1.00 68.63 225 MET D CA 1
ATOM 3931 C C . MET D 1 166 ? 126.838 105.211 11.628 1.00 68.22 225 MET D C 1
ATOM 3932 O O . MET D 1 166 ? 127.655 104.449 11.108 1.00 67.98 225 MET D O 1
ATOM 3937 N N . ASN D 1 167 ? 126.230 106.202 10.974 1.00 68.08 226 ASN D N 1
ATOM 3938 C CA . ASN D 1 167 ? 126.634 106.661 9.648 1.00 67.95 226 ASN D CA 1
ATOM 3939 C C . ASN D 1 167 ? 126.569 105.558 8.616 1.00 67.70 226 ASN D C 1
ATOM 3940 O O . ASN D 1 167 ? 127.569 105.236 7.974 1.00 67.65 226 ASN D O 1
ATOM 3945 N N . PHE D 1 168 ? 125.378 104.979 8.472 1.00 67.50 227 PHE D N 1
ATOM 3946 C CA . PHE D 1 168 ? 125.189 103.773 7.683 1.00 66.83 227 PHE D CA 1
ATOM 3947 C C . PHE D 1 168 ? 125.558 104.013 6.247 1.00 66.96 227 PHE D C 1
ATOM 3948 O O . PHE D 1 168 ? 124.780 104.539 5.449 1.00 66.84 227 PHE D O 1
ATOM 3956 N N . LYS D 1 169 ? 126.781 103.625 5.931 1.00 67.15 228 LYS D N 1
ATOM 3957 C CA . LYS D 1 169 ? 127.312 103.848 4.611 1.00 67.36 228 LYS D CA 1
ATOM 3958 C C . LYS D 1 169 ? 126.825 102.809 3.598 1.00 67.29 228 LYS D C 1
ATOM 3959 O O . LYS D 1 169 ? 127.501 102.580 2.624 1.00 67.41 228 LYS D O 1
ATOM 3965 N N . SER D 1 170 ? 125.673 102.170 3.793 1.00 67.27 229 SER D N 1
ATOM 3966 C CA . SER D 1 170 ? 125.184 101.273 2.733 1.00 67.18 229 SER D CA 1
ATOM 3967 C C . SER D 1 170 ? 124.259 102.030 1.800 1.00 67.34 229 SER D C 1
ATOM 3968 O O . SER D 1 170 ? 124.551 103.162 1.433 1.00 67.71 229 SER D O 1
ATOM 3971 N N . ARG D 1 171 ? 123.174 101.375 1.402 1.00 67.11 230 ARG D N 1
ATOM 3972 C CA . ARG D 1 171 ? 122.048 101.983 0.707 1.00 66.75 230 ARG D CA 1
ATOM 3973 C C . ARG D 1 171 ? 120.913 100.986 0.838 1.00 66.17 230 ARG D C 1
ATOM 3974 O O . ARG D 1 171 ? 119.990 100.967 0.020 1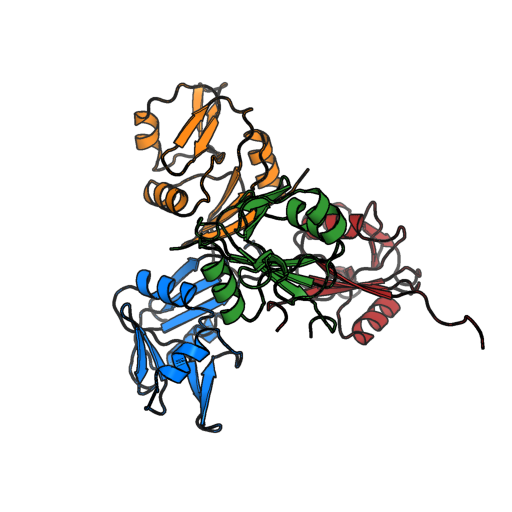.00 66.37 230 ARG D O 1
ATOM 3982 N N . GLY D 1 172 ? 120.990 100.147 1.868 1.00 65.00 231 GLY D N 1
ATOM 3983 C CA . GLY D 1 172 ? 120.236 98.915 1.879 1.00 63.40 231 GLY D CA 1
ATOM 3984 C C . GLY D 1 172 ? 119.301 98.770 3.043 1.00 62.68 231 GLY D C 1
ATOM 3985 O O . GLY D 1 172 ? 118.403 99.600 3.248 1.00 62.94 231 GLY D O 1
ATOM 3986 N N . CYS D 1 173 ? 119.506 97.697 3.801 1.00 61.60 232 CYS D N 1
ATOM 3987 C CA . CYS D 1 173 ? 118.648 97.393 4.943 1.00 60.65 232 CYS D CA 1
ATOM 3988 C C . CYS D 1 173 ? 119.433 97.174 6.243 1.00 59.52 232 CYS D C 1
ATOM 3989 O O . CYS D 1 173 ? 120.672 97.068 6.236 1.00 58.73 232 CYS D O 1
ATOM 3992 N N . VAL D 1 174 ? 118.701 97.111 7.351 1.00 58.22 233 VAL D N 1
ATOM 3993 C CA . VAL D 1 174 ? 119.326 97.021 8.661 1.00 57.25 233 VAL D CA 1
ATOM 3994 C C . VAL D 1 174 ? 118.961 95.718 9.359 1.00 57.22 233 VAL D C 1
ATOM 3995 O O . VAL D 1 174 ? 117.774 95.334 9.427 1.00 57.19 233 VAL D O 1
ATOM 3999 N N . PHE D 1 175 ? 119.990 95.036 9.864 1.00 56.23 234 PHE D N 1
ATOM 4000 C CA . PHE D 1 175 ? 119.775 93.825 10.633 1.00 56.29 234 PHE D CA 1
ATOM 4001 C C . PHE D 1 175 ? 120.304 93.953 12.064 1.00 56.09 234 PHE D C 1
ATOM 4002 O O . PHE D 1 175 ? 121.083 94.847 12.371 1.00 56.23 234 PHE D O 1
ATOM 4010 N N . LEU D 1 176 ? 119.882 93.039 12.921 1.00 55.83 235 LEU D N 1
ATOM 4011 C CA . LEU D 1 176 ? 120.280 93.030 14.309 1.00 55.99 235 LEU D CA 1
ATOM 4012 C C . LEU D 1 176 ? 120.991 91.728 14.660 1.00 56.47 235 LEU D C 1
ATOM 4013 O O . LEU D 1 176 ? 120.559 90.647 14.277 1.00 56.57 235 LEU D O 1
ATOM 4018 N N . SER D 1 177 ? 122.090 91.836 15.388 1.00 57.19 236 SER D N 1
ATOM 4019 C CA . SER D 1 177 ? 122.732 90.668 15.976 1.00 57.91 236 SER D CA 1
ATOM 4020 C C . SER D 1 177 ? 122.655 90.846 17.498 1.00 58.73 236 SER D C 1
ATOM 4021 O O . SER D 1 177 ? 122.071 91.829 17.986 1.00 58.74 236 SER D O 1
ATOM 4024 N N . LYS D 1 178 ? 123.215 89.901 18.250 1.00 59.59 237 LYS D N 1
ATOM 4025 C CA . LYS D 1 178 ? 123.248 90.009 19.711 1.00 60.10 237 LYS D CA 1
ATOM 4026 C C . LYS D 1 178 ? 124.216 91.110 20.169 1.00 60.92 237 LYS D C 1
ATOM 4027 O O . LYS D 1 178 ? 124.140 91.562 21.315 1.00 60.63 237 LYS D O 1
ATOM 4033 N N . ALA D 1 179 ? 125.129 91.529 19.285 1.00 61.62 238 ALA D N 1
ATOM 4034 C CA . ALA D 1 179 ? 126.127 92.534 19.664 1.00 62.25 238 ALA D CA 1
ATOM 4035 C C . ALA D 1 179 ? 125.854 93.922 19.078 1.00 62.93 238 ALA D C 1
ATOM 4036 O O . ALA D 1 179 ? 126.264 94.929 19.655 1.00 63.02 238 ALA D O 1
ATOM 4038 N N . ARG D 1 180 ? 125.161 93.980 17.943 1.00 63.68 239 ARG D N 1
ATOM 4039 C CA . ARG D 1 180 ? 124.870 95.268 17.308 1.00 64.59 239 ARG D CA 1
ATOM 4040 C C . ARG D 1 180 ? 123.750 95.253 16.273 1.00 64.34 239 ARG D C 1
ATOM 4041 O O . ARG D 1 180 ? 123.105 94.229 16.025 1.00 64.48 239 ARG D O 1
ATOM 4049 N N . ILE D 1 181 ? 123.513 96.424 15.699 1.00 64.13 240 ILE D N 1
ATOM 4050 C CA . ILE D 1 181 ? 122.716 96.545 14.495 1.00 64.36 240 ILE D CA 1
ATOM 4051 C C . ILE D 1 181 ? 123.655 97.039 13.393 1.00 64.75 240 ILE D C 1
ATOM 4052 O O . ILE D 1 181 ? 124.658 97.715 13.672 1.00 64.88 240 ILE D O 1
ATOM 4057 N N . GLU D 1 182 ? 123.355 96.677 12.153 1.00 64.88 241 GLU D N 1
ATOM 4058 C CA . GLU D 1 182 ? 124.198 97.064 11.032 1.00 65.36 241 GLU D CA 1
ATOM 4059 C C . GLU D 1 182 ? 123.389 97.210 9.750 1.00 64.94 241 GLU D C 1
ATOM 4060 O O . GLU D 1 182 ? 122.227 96.802 9.679 1.00 65.15 241 GLU D O 1
ATOM 4066 N N . ASP D 1 183 ? 124.027 97.787 8.740 1.00 64.36 242 ASP D N 1
ATOM 4067 C CA . ASP D 1 183 ? 123.440 97.915 7.423 1.00 63.93 242 ASP D CA 1
ATOM 4068 C C . ASP D 1 183 ? 124.239 97.064 6.445 1.00 63.59 242 ASP D C 1
ATOM 4069 O O . ASP D 1 183 ? 125.465 97.004 6.488 1.00 63.20 242 ASP D O 1
ATOM 4074 N N . ILE D 1 184 ? 123.508 96.377 5.589 1.00 63.25 243 ILE D N 1
ATOM 4075 C CA . ILE D 1 184 ? 124.066 95.546 4.552 1.00 63.10 243 ILE D CA 1
ATOM 4076 C C . ILE D 1 184 ? 122.928 95.499 3.544 1.00 63.58 243 ILE D C 1
ATOM 4077 O O . ILE D 1 184 ? 121.783 95.842 3.899 1.00 63.89 243 ILE D O 1
ATOM 4082 N N . ASP D 1 185 ? 123.201 95.128 2.297 1.00 63.50 244 ASP D N 1
ATOM 4083 C CA . ASP D 1 185 ? 122.153 95.334 1.311 1.00 63.57 244 ASP D CA 1
ATOM 4084 C C . ASP D 1 185 ? 121.069 94.258 1.343 1.00 63.09 244 ASP D C 1
ATOM 4085 O O . ASP D 1 185 ? 121.275 93.155 1.856 1.00 63.17 244 ASP D O 1
ATOM 4090 N N . CYS D 1 186 ? 119.901 94.623 0.831 1.00 62.32 245 CYS D N 1
ATOM 4091 C CA . CYS D 1 186 ? 118.648 94.030 1.256 1.00 61.68 245 CYS D CA 1
ATOM 4092 C C . CYS D 1 186 ? 118.376 92.586 0.885 1.00 61.17 245 CYS D C 1
ATOM 4093 O O . CYS D 1 186 ? 117.530 91.954 1.509 1.00 61.64 245 CYS D O 1
ATOM 4096 N N . ASN D 1 187 ? 119.092 92.061 -0.101 1.00 60.79 246 ASN D N 1
ATOM 4097 C CA . ASN D 1 187 ? 118.871 90.694 -0.601 1.00 60.13 246 ASN D CA 1
ATOM 4098 C C . ASN D 1 187 ? 119.753 89.610 0.058 1.00 59.67 246 ASN D C 1
ATOM 4099 O O . ASN D 1 187 ? 119.824 88.464 -0.417 1.00 59.41 246 ASN D O 1
ATOM 4104 N N . ILE D 1 188 ? 120.448 89.993 1.126 1.00 58.87 247 ILE D N 1
ATOM 4105 C CA . ILE D 1 188 ? 121.234 89.054 1.915 1.00 58.36 247 ILE D CA 1
ATOM 4106 C C . ILE D 1 188 ? 120.269 88.293 2.836 1.00 57.79 247 ILE D C 1
ATOM 4107 O O . ILE D 1 188 ? 119.474 88.898 3.548 1.00 57.66 247 ILE D O 1
ATOM 4112 N N . PRO D 1 189 ? 120.322 86.954 2.818 1.00 57.24 248 PRO D N 1
ATOM 4113 C CA . PRO D 1 189 ? 119.303 86.272 3.615 1.00 56.47 248 PRO D CA 1
ATOM 4114 C C . PRO D 1 189 ? 119.678 86.144 5.084 1.00 56.25 248 PRO D C 1
ATOM 4115 O O . PRO D 1 189 ? 120.739 85.609 5.416 1.00 55.77 248 PRO D O 1
ATOM 4119 N N . TYR D 1 190 ? 118.782 86.625 5.941 1.00 56.34 249 TYR D N 1
ATOM 4120 C CA . TYR D 1 190 ? 118.971 86.665 7.378 1.00 56.90 249 TYR D CA 1
ATOM 4121 C C . TYR D 1 190 ? 117.695 86.180 8.030 1.00 57.41 249 TYR D C 1
ATOM 4122 O O . TYR D 1 190 ? 116.711 85.972 7.333 1.00 57.39 249 TYR D O 1
ATOM 4131 N N . TYR D 1 191 ? 117.712 85.985 9.353 1.00 57.90 250 TYR D N 1
ATOM 4132 C CA . TYR D 1 191 ? 116.482 85.682 10.075 1.00 59.09 250 TYR D CA 1
ATOM 4133 C C . TYR D 1 191 ? 115.627 86.946 10.179 1.00 59.73 250 TYR D C 1
ATOM 4134 O O . TYR D 1 191 ? 116.022 88.013 9.709 1.00 60.31 250 TYR D O 1
ATOM 4143 N N . CYS D 1 192 ? 114.465 86.837 10.805 1.00 60.25 251 CYS D N 1
ATOM 4144 C CA . CYS D 1 192 ? 113.470 87.882 10.699 1.00 60.00 251 CYS D CA 1
ATOM 4145 C C . CYS D 1 192 ? 112.718 88.104 12.013 1.00 60.08 251 CYS D C 1
ATOM 4146 O O . CYS D 1 192 ? 112.207 87.154 12.583 1.00 60.03 251 CYS D O 1
ATOM 4149 N N . ILE D 1 193 ? 112.666 89.342 12.505 1.00 60.30 252 ILE D N 1
ATOM 4150 C CA . ILE D 1 193 ? 111.835 89.647 13.671 1.00 60.56 252 ILE D CA 1
ATOM 4151 C C . ILE D 1 193 ? 110.616 90.483 13.258 1.00 61.55 252 ILE D C 1
ATOM 4152 O O . ILE D 1 193 ? 110.754 91.397 12.446 1.00 62.01 252 ILE D O 1
ATOM 4157 N N . CYS D 1 194 ? 109.438 90.153 13.790 1.00 62.15 253 CYS D N 1
ATOM 4158 C CA . CYS D 1 194 ? 108.243 90.965 13.623 1.00 63.71 253 CYS D CA 1
ATOM 4159 C C . CYS D 1 194 ? 107.893 91.472 15.003 1.00 64.89 253 CYS D C 1
ATOM 4160 O O . CYS D 1 194 ? 108.284 90.863 15.999 1.00 65.57 253 CYS D O 1
ATOM 4163 N N . GLY D 1 195 ? 107.144 92.569 15.083 1.00 65.78 254 GLY D N 1
ATOM 4164 C CA . GLY D 1 195 ? 106.794 93.143 16.377 1.00 66.50 254 GLY D CA 1
ATOM 4165 C C . GLY D 1 195 ? 105.590 94.039 16.290 1.00 67.11 254 GLY D C 1
ATOM 4166 O O . GLY D 1 195 ? 105.356 94.672 15.262 1.00 67.63 254 GLY D O 1
ATOM 4167 N N . LYS D 1 196 ? 104.826 94.088 17.375 1.00 67.54 255 LYS D N 1
ATOM 4168 C CA . LYS D 1 196 ? 103.594 94.870 17.442 1.00 67.96 255 LYS D CA 1
ATOM 4169 C C . LYS D 1 196 ? 103.352 95.355 18.870 1.00 68.07 255 LYS D C 1
ATOM 4170 O O . LYS D 1 196 ? 103.507 94.590 19.830 1.00 67.89 255 LYS D O 1
ATOM 4176 N N . LYS D 1 197 ? 102.989 96.632 18.997 1.00 68.26 256 LYS D N 1
ATOM 4177 C CA . LYS D 1 197 ? 102.621 97.224 20.277 1.00 68.22 256 LYS D CA 1
ATOM 4178 C C . LYS D 1 197 ? 101.192 96.862 20.625 1.00 68.37 256 LYS D C 1
ATOM 4179 O O . LYS D 1 197 ? 100.296 96.924 19.779 1.00 68.07 256 LYS D O 1
ATOM 4185 N N . LEU D 1 198 ? 100.988 96.488 21.882 1.00 68.81 257 LEU D N 1
ATOM 4186 C CA . LEU D 1 198 ? 99.659 96.272 22.414 1.00 69.21 257 LEU D CA 1
ATOM 4187 C C . LEU D 1 198 ? 99.175 97.601 22.963 1.00 69.65 257 LEU D C 1
ATOM 4188 O O . LEU D 1 198 ? 99.898 98.260 23.702 1.00 69.58 257 LEU D O 1
ATOM 4193 N N . ASP D 1 199 ? 97.966 98.002 22.574 1.00 70.31 258 ASP D N 1
ATOM 4194 C CA . ASP D 1 199 ? 97.341 99.224 23.080 1.00 71.20 258 ASP D CA 1
ATOM 4195 C C . ASP D 1 199 ? 96.509 98.912 24.317 1.00 71.38 258 ASP D C 1
ATOM 4196 O O . ASP D 1 199 ? 96.160 99.806 25.099 1.00 71.31 258 ASP D O 1
ATOM 4201 N N . LYS D 1 200 ? 96.201 97.625 24.464 1.00 71.75 259 LYS D N 1
ATOM 4202 C CA . LYS D 1 200 ? 95.373 97.094 25.542 1.00 71.87 259 LYS D CA 1
ATOM 4203 C C . LYS D 1 200 ? 96.063 95.905 26.213 1.00 71.81 259 LYS D C 1
ATOM 4204 O O . LYS D 1 200 ? 96.802 95.154 25.555 1.00 71.55 259 LYS D O 1
ATOM 4210 N N . PHE D 1 201 ? 95.821 95.743 27.517 1.00 71.62 260 PHE D N 1
ATOM 4211 C CA . PHE D 1 201 ? 96.044 94.461 28.180 1.00 71.55 260 PHE D CA 1
ATOM 4212 C C . PHE D 1 201 ? 95.208 93.452 27.386 1.00 71.84 260 PHE D C 1
ATOM 4213 O O . PHE D 1 201 ? 93.985 93.635 27.281 1.00 72.08 260 PHE D O 1
ATOM 4221 N N . PRO D 1 202 ? 95.848 92.397 26.829 1.00 71.82 261 PRO D N 1
ATOM 4222 C CA . PRO D 1 202 ? 95.159 91.400 25.998 1.00 72.19 261 PRO D CA 1
ATOM 4223 C C . PRO D 1 202 ? 93.828 90.973 26.606 1.00 72.68 261 PRO D C 1
ATOM 4224 O O . PRO D 1 202 ? 93.791 90.458 27.732 1.00 72.96 261 PRO D O 1
ATOM 4228 N N . ASP D 1 203 ? 92.743 91.214 25.873 1.00 73.15 262 ASP D N 1
ATOM 4229 C CA . ASP D 1 203 ? 91.387 91.005 26.401 1.00 73.49 262 ASP D CA 1
ATOM 4230 C C . ASP D 1 203 ? 90.895 89.559 26.241 1.00 73.34 262 ASP D C 1
ATOM 4231 O O . ASP D 1 203 ? 91.602 88.659 25.771 1.00 73.17 262 ASP D O 1
#

Secondary structure (DSSP, 8-state):
-----EEEEEEETEEEEEEEEEE-HHHHHHHHHHTT-PBP---SHHHHHHHHHHS-SS-EEEEEEEETTTTEEEETTS---TTHHHHHTT---SSSEEEE-SS-EEEE-TTS-EEEEEEEE-SSS--/----EEEEEEETEEEEEEEEEE-HHHHHHHHHHTT-PBP---SHHHHHHHHHHSPSS-EEEEEEEETTTTEEEETTS---TTHHHHHTT---SSSEEEE-SS-EEEE-TTS-EEEEEEEE-SS---/--PPEEEEEEETEEEEEEEEEE-HHHHHHHHHTTTS-B----SHHHHHHHHHHS-SS-EEEEEEEETTTTEEEETTS---TTHHHHHTT---SSSEEEE-SS-EEEE-TTS-EEEEEEEE--SS--/--S-S---EEEEEEETEEEEEEEEEE-HHHHHHHHHHTT-PBPP--SHHHHHHHHHHSPSS-EEEEEEEETTTTEEEETTS---TTHHHHHHH---SSSEEEE-SS-EEEE-TTS-EEEEEEEE-SSS--

CATH classification: 3.10.100.10